Protein AF-0000000087551116 (afdb_homodimer)

Sequence (590 aa):
MKPVGKLIIIGGAVNKGSFAESDFDQNIEKNLNFFERGILRKIINESKHKENSVIEIITTASQIPQIVGTEYKKAFEFLGAKNVNILDIHNREEANSDAMVARANAADVVMFTGGDQLRLTSILGGTRFHDTILLKYQEQDFIYSGTSAGAAAASENMIYQGSSSEALLKGEIKTTQGLGLIDNVIIDTHFVQRGRIGRLFQAVVNNPRTLGIGLGEDTGLFIYNDVMTAVGSGLVIIVDGRFIKDTNLTNINLGEPISIDNLTVHVMSMNDHYDLTTRTLTIENSQFNPIPQDKMKPVGKLIIIGGAVNKGSFAESDFDQNIEKNLNFFERGILRKIINESKHKENSVIEIITTASQIPQIVGTEYKKAFEFLGAKNVNILDIHNREEANSDAMVARANAADVVMFTGGDQLRLTSILGGTRFHDTILLKYQEQDFIYSGTSAGAAAASENMIYQGSSSEALLKGEIKTTQGLGLIDNVIIDTHFVQRGRIGRLFQAVVNNPRTLGIGLGEDTGLFIYNDVMTAVGSGLVIIVDGRFIKDTNLTNINLGEPISIDNLTVHVMSMNDHYDLTTRTLTIENSQFNPIPQDK

Nearest PDB structures (foldseek):
  7uqv-assembly1_B  TM=9.125E-01  e=3.912E-30  Pseudobacteroides cellulosolvens ATCC 35603 = DSM 2933
  7uqv-assembly1_A  TM=9.095E-01  e=5.054E-29  Pseudobacteroides cellulosolvens ATCC 35603 = DSM 2933
  7uqv-assembly2_C  TM=9.056E-01  e=1.234E-28  Pseudobacteroides cellulosolvens ATCC 35603 = DSM 2933
  3en0-assembly1_B  TM=9.021E-01  e=1.051E-27  Synechocystis sp. PCC 6803
  7uqw-assembly1_A  TM=9.256E-01  e=6.649E-27  Synechocystis sp. PCC 6803

Organism: NCBI:txid2305228

Foldseek 3Di:
DFAQEKEKEAQAPALLQPPDDDDPDPVNVVSVVQLLQAPLQVQLVQFPPRLAFAEEEEEQQAPCQVVQLVSNQVSSVVNRRDHYYYDYQDAQVSLQDPVLLVSLQRGREYEYEDHQLVRVCHGNPPHSNLVSNLVCRRYHHHYYYYYQSSNQQQAQKHWRFAQLVQQQFAPRTDIDGGSHNDYQEGEHHCPPVRNNVSNQVVVCLVPQSHKYKYHHHSWIWIADPQKTFIGGADKMKIKHNPPWDDKCRVPDDGGHGIDTHDIDMDMADGGWMAGRVVRDTDHQCDPVDGDPPPD/DFAQEKEKEAQAPALLQPPDDDDPDPVNVVSVVQLLQAPLQVVLVQFPPRLAFAEEEEEQQAPCQVVQLVSNQVSSVVNRRDHYYYDYQDAQVSLQDPVLLVSLQRGREYEYEDHQLVRVCHGNPPHSNLVSNLVCRRYHHHYYYYYQSSNQQQAQKHWRFAQLVQQQFAPRTDIDGGSHNDYQEGEHHCPPVRNNVSNQVVVCLVPLSHKYKYHHHSWIWIDDPQKTFIGGADKMKIKHNPPWDDKCRVPDDGGHGIDTHDIDMDMADGGWMAGRVVRDTDHQCDPVDHDPPDD

pLDDT: mean 91.53, std 13.64, range [32.12, 98.94]

Solvent-accessible surface area (backbone atoms only — not comparable to full-atom values): 28394 Å² total; per-residue (Å²): 133,78,48,54,17,34,39,36,36,28,8,22,74,65,71,57,50,93,77,73,83,84,74,85,48,77,64,51,58,55,46,44,54,50,30,65,66,25,60,68,42,49,52,35,68,70,32,74,49,28,44,67,26,32,34,36,31,31,20,46,22,28,94,52,35,72,61,56,35,48,50,53,45,51,33,44,41,72,73,53,38,71,38,67,45,72,44,75,56,86,38,47,69,53,27,52,30,68,69,45,32,51,50,56,69,64,35,27,27,39,39,29,37,41,58,38,41,62,55,32,35,68,34,35,52,89,26,53,31,41,50,49,50,53,49,37,32,42,70,28,73,23,33,50,30,13,23,27,22,28,25,23,27,34,14,34,41,16,71,76,47,57,51,37,73,50,14,44,20,37,77,39,59,40,69,45,72,29,69,51,76,38,76,62,34,34,36,45,45,41,19,51,79,55,21,36,61,39,40,42,51,44,57,13,68,77,38,30,82,25,33,22,36,31,18,15,50,31,8,30,35,43,33,47,83,57,29,37,29,30,38,43,78,32,43,35,37,38,36,41,26,78,59,48,74,48,34,21,68,84,64,54,55,80,68,36,66,51,31,37,35,44,32,34,36,32,33,34,22,56,62,13,36,36,31,67,81,80,69,43,78,46,60,51,45,18,58,89,56,63,59,78,70,81,125,132,78,47,56,16,35,39,36,36,27,8,23,76,64,72,57,53,89,78,69,82,83,75,86,47,77,65,51,58,54,47,44,53,49,32,65,66,24,60,69,41,48,53,35,68,71,31,74,50,30,45,68,26,34,33,37,31,33,21,47,23,29,93,53,33,72,60,54,37,48,50,51,45,50,34,44,41,72,74,53,38,70,38,67,46,72,42,75,57,85,39,49,67,52,25,52,30,69,67,45,33,52,50,57,69,65,36,28,29,40,39,28,37,42,57,38,41,61,53,31,36,68,33,35,52,89,26,52,32,40,50,49,51,54,50,38,32,44,70,28,73,22,33,49,30,14,24,26,22,28,23,22,29,34,14,35,40,17,71,75,46,58,51,37,72,50,13,45,19,37,79,38,60,39,68,45,71,28,70,50,76,38,76,61,33,35,36,44,46,41,18,51,80,54,21,35,62,37,40,43,51,43,56,14,67,77,38,31,82,26,34,21,36,30,18,14,50,31,7,29,35,43,34,47,83,57,30,36,29,29,38,45,79,34,44,35,38,38,38,40,26,78,61,49,74,49,34,23,69,83,63,54,53,78,66,36,67,49,30,36,35,45,33,34,35,33,33,35,23,58,62,14,35,35,33,68,82,80,69,44,76,47,61,53,46,19,58,90,55,64,60,81,69,82,125

Radius of gyration: 26.89 Å; Cα contacts (8 Å, |Δi|>4): 1568; chains: 2; bounding box: 65×79×61 Å

InterPro domains:
  IPR005320 Peptidase S51 [PF03575] (42-228)
  IPR011811 Peptidase S51, cyanophycinase [PIRSF032067] (37-280)
  IPR011811 Peptidase S51, cyanophycinase [TIGR02069] (7-273)
  IPR029062 Class I glutamine amidotransferase-like [G3DSA:3.40.50.880] (4-284)
  IPR029062 Class I glutamine amidotransferase-like [SSF52317] (52-239)

Secondary structure (DSSP, 8-state):
---SSEEEEE-S-------------HHHHHHHHHHHTSHHHHHHHHSTTGGGSEEEEE-TT-SSHHHHHHHHHHHHHHTT-SEEEEE---SHHHHTSHHHHHHHHH-SEEEE-SS-HHHHHHHHTTSHHHHHHHHHHHHSS-EEEEETHHHHTTEEEEEEE--STTTTBTT--EEEE---SEEEEEEE-STTTTT-HHHHHHHHHH-TTSEEEEE-TTEEEEEETTEEEEEESS-EEEEE-TT--EE-GGGS-TTSBPPEEEEEEEEE-TT-EEETTTTEEE-TT-SSS------/---SSEEEEE-S-------------HHHHHHHHHHHTSHHHHHHHHSTTGGGSEEEEE-TT-SSHHHHHHHHHHHHHHTT-SEEEEE---SHHHHTSHHHHHHHHH-SEEEE-SS-HHHHHHHHTTSHHHHHHHHHHHHSS-EEEEETHHHHTTEEEEEEE--STTTTBTT--EEEE---SEEEEEEE-STTTTT-HHHHHHHHHH-TTSEEEEE-TTEEEEEETTEEEEEESS-EEEEE-TT--EE-GGGS-TTSBPPEEEEEEEEE-TT-EEETTTTEEE-TT-SSS------

Structure (mmCIF, N/CA/C/O backbone):
data_AF-0000000087551116-model_v1
#
loop_
_entity.id
_entity.type
_entity.pdbx_description
1 polymer Cyanophycinase
#
loop_
_atom_site.group_PDB
_atom_site.id
_atom_site.type_symbol
_atom_site.label_atom_id
_atom_site.label_alt_id
_atom_site.label_comp_id
_atom_site.label_asym_id
_atom_site.label_entity_id
_atom_site.label_seq_id
_atom_site.pdbx_PDB_ins_code
_atom_site.Cartn_x
_atom_site.Cartn_y
_atom_site.Cartn_z
_atom_site.occupancy
_atom_site.B_iso_or_equiv
_atom_site.auth_seq_id
_atom_site.auth_comp_id
_atom_site.auth_asym_id
_atom_site.auth_atom_id
_atom_site.pdbx_PDB_model_num
ATOM 1 N N . MET A 1 1 ? -4.531 -33.281 3.572 1 67.25 1 MET A N 1
ATOM 2 C CA . MET A 1 1 ? -3.191 -33.688 3.168 1 67.25 1 MET A CA 1
ATOM 3 C C . MET A 1 1 ? -2.521 -32.625 2.318 1 67.25 1 MET A C 1
ATOM 5 O O . MET A 1 1 ? -3.199 -31.844 1.634 1 67.25 1 MET A O 1
ATOM 9 N N . LYS A 1 2 ? -1.206 -32.438 2.439 1 86.62 2 LYS A N 1
ATOM 10 C CA . LYS A 1 2 ? -0.427 -31.5 1.636 1 86.62 2 LYS A CA 1
ATOM 11 C C . LYS A 1 2 ? -0.37 -31.938 0.176 1 86.62 2 LYS A C 1
ATOM 13 O O . LYS A 1 2 ? -0.208 -33.125 -0.112 1 86.62 2 LYS A O 1
ATOM 18 N N . PRO A 1 3 ? -0.609 -31.094 -0.694 1 94.31 3 PRO A N 1
ATOM 19 C CA . PRO A 1 3 ? -0.503 -31.469 -2.107 1 94.31 3 PRO A CA 1
ATOM 20 C C . PRO A 1 3 ? 0.889 -31.969 -2.482 1 94.31 3 PRO A C 1
ATOM 22 O O . PRO A 1 3 ? 1.887 -31.531 -1.914 1 94.31 3 PRO A O 1
ATOM 25 N N . VAL A 1 4 ? 0.912 -32.906 -3.406 1 96.75 4 VAL A N 1
ATOM 26 C CA . VAL A 1 4 ? 2.168 -33.406 -3.951 1 96.75 4 VAL A CA 1
ATOM 27 C C . VAL A 1 4 ? 2.695 -32.438 -5.008 1 96.75 4 VAL A C 1
ATOM 29 O O . VAL A 1 4 ? 3.908 -32.281 -5.184 1 96.75 4 VAL A O 1
ATOM 32 N N . GLY A 1 5 ? 1.806 -31.797 -5.699 1 98.06 5 GLY A N 1
ATOM 33 C CA . GLY A 1 5 ? 2.152 -30.891 -6.777 1 98.06 5 GLY A CA 1
ATOM 34 C C . GLY A 1 5 ? 2.764 -29.594 -6.285 1 98.06 5 GLY A C 1
ATOM 35 O O . GLY A 1 5 ? 2.902 -29.375 -5.078 1 98.06 5 GLY A O 1
ATOM 36 N N . LYS A 1 6 ? 3.221 -28.844 -7.223 1 98.69 6 LYS A N 1
ATOM 37 C CA . LYS A 1 6 ? 3.848 -27.547 -6.98 1 98.69 6 LYS A CA 1
ATOM 38 C C . LYS A 1 6 ? 3.035 -26.406 -7.609 1 98.69 6 LYS A C 1
ATOM 40 O O . LYS A 1 6 ? 2.395 -26.609 -8.648 1 98.69 6 LYS A O 1
ATOM 45 N N . LEU A 1 7 ? 3.033 -25.328 -6.926 1 98.62 7 LEU A N 1
ATOM 46 C CA . LEU A 1 7 ? 2.352 -24.125 -7.414 1 98.62 7 LEU A CA 1
ATOM 47 C C . LEU A 1 7 ? 3.352 -23.016 -7.699 1 98.62 7 LEU A C 1
ATOM 49 O O . LEU A 1 7 ? 4.23 -22.734 -6.883 1 98.62 7 LEU A O 1
ATOM 53 N N . ILE A 1 8 ? 3.299 -22.422 -8.875 1 98.62 8 ILE A N 1
ATOM 54 C CA . ILE A 1 8 ? 4.074 -21.234 -9.195 1 98.62 8 ILE A CA 1
ATOM 55 C C . ILE A 1 8 ? 3.137 -20.109 -9.641 1 98.62 8 ILE A C 1
ATOM 57 O O . ILE A 1 8 ? 2.588 -20.156 -10.742 1 98.62 8 ILE A O 1
ATOM 61 N N . ILE A 1 9 ? 2.93 -19.094 -8.797 1 98.69 9 ILE A N 1
ATOM 62 C CA . ILE A 1 9 ? 2.023 -18 -9.094 1 98.69 9 ILE A CA 1
ATOM 63 C C . ILE A 1 9 ? 2.83 -16.719 -9.328 1 98.69 9 ILE A C 1
ATOM 65 O O . ILE A 1 9 ? 3.775 -16.422 -8.594 1 98.69 9 ILE A O 1
ATOM 69 N N . ILE A 1 10 ? 2.51 -15.992 -10.398 1 98 10 ILE A N 1
ATOM 70 C CA . ILE A 1 10 ? 3.312 -14.875 -10.867 1 98 10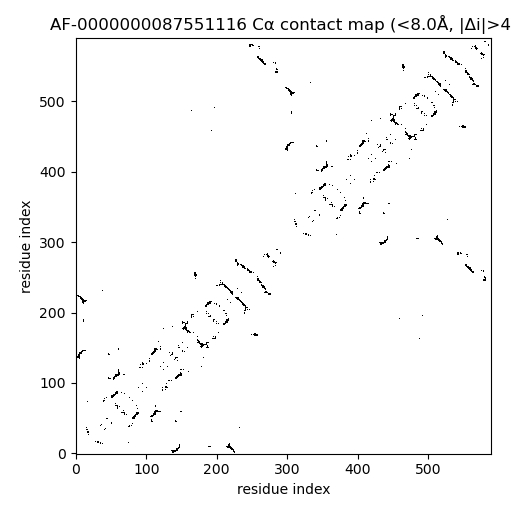 ILE A CA 1
ATOM 71 C C . ILE A 1 10 ? 2.439 -13.625 -10.977 1 98 10 ILE A C 1
ATOM 73 O O . ILE A 1 10 ? 1.31 -13.695 -11.469 1 98 10 ILE A O 1
ATOM 77 N N . GLY A 1 11 ? 2.965 -12.477 -10.578 1 96.62 11 GLY A N 1
ATOM 78 C CA . GLY A 1 11 ? 2.191 -11.258 -10.445 1 96.62 11 GLY A CA 1
ATOM 79 C C . GLY A 1 11 ? 1.853 -10.609 -11.773 1 96.62 11 GLY A C 1
ATOM 80 O O . GLY A 1 11 ? 0.94 -9.781 -11.852 1 96.62 11 GLY A O 1
ATOM 81 N N . GLY A 1 12 ? 2.516 -10.953 -12.797 1 93.38 12 GLY A N 1
ATOM 82 C CA . GLY A 1 12 ? 2.291 -10.367 -14.109 1 93.38 12 GLY A CA 1
ATOM 83 C C . GLY A 1 12 ? 3.57 -9.914 -14.789 1 93.38 12 GLY A C 1
ATOM 84 O O . GLY A 1 12 ? 4.652 -10 -14.203 1 93.38 12 GLY A O 1
ATOM 85 N N . ALA A 1 13 ? 3.426 -9.539 -16 1 86.19 13 ALA A N 1
ATOM 86 C CA . ALA A 1 13 ? 4.531 -9.047 -16.812 1 86.19 13 ALA A CA 1
ATOM 87 C C . ALA A 1 13 ? 5.754 -9.953 -16.688 1 86.19 13 ALA A C 1
ATOM 89 O O . ALA A 1 13 ? 6.859 -9.484 -16.422 1 86.19 13 ALA A O 1
ATOM 90 N N . VAL A 1 14 ? 5.496 -11.125 -16.953 1 84.06 14 VAL A N 1
ATOM 91 C CA . VAL A 1 14 ? 6.57 -12.117 -16.906 1 84.06 14 VAL A CA 1
ATOM 92 C C . VAL A 1 14 ? 7.629 -11.789 -17.953 1 84.06 14 VAL A C 1
ATOM 94 O O . VAL A 1 14 ? 7.301 -11.43 -19.078 1 84.06 14 VAL A O 1
ATOM 97 N N . ASN A 1 15 ? 8.789 -11.836 -17.531 1 80.38 15 ASN A N 1
ATOM 98 C CA . ASN A 1 15 ? 9.867 -11.688 -18.516 1 80.38 15 ASN A CA 1
ATOM 99 C C . ASN A 1 15 ? 9.922 -12.875 -19.469 1 80.38 15 ASN A C 1
ATOM 101 O O . ASN A 1 15 ? 10.328 -13.977 -19.078 1 80.38 15 ASN A O 1
ATOM 105 N N . LYS A 1 16 ? 9.523 -12.68 -20.719 1 78.81 16 LYS A N 1
ATOM 106 C CA . LYS A 1 16 ? 9.477 -13.742 -21.719 1 78.81 16 LYS A CA 1
ATOM 107 C C . LYS A 1 16 ? 10.625 -13.617 -22.719 1 78.81 16 LYS A C 1
ATOM 109 O O . LYS A 1 16 ? 10.625 -14.273 -23.766 1 78.81 16 LYS A O 1
ATOM 114 N N . GLY A 1 17 ? 11.5 -12.781 -22.406 1 71.31 17 GLY A N 1
ATOM 115 C CA . GLY A 1 17 ? 12.617 -12.562 -23.312 1 71.31 17 GLY A CA 1
ATOM 116 C C . GLY A 1 17 ? 12.258 -11.695 -24.5 1 71.31 17 GLY A C 1
ATOM 117 O O . GLY A 1 17 ? 11.102 -11.672 -24.938 1 71.31 17 GLY A O 1
ATOM 118 N N . SER A 1 18 ? 12.758 -10.414 -24.703 1 60.84 18 SER A N 1
ATOM 119 C CA . SER A 1 18 ? 12.539 -9.602 -25.891 1 60.84 18 SER A CA 1
ATOM 120 C C . SER A 1 18 ? 13.281 -10.18 -27.094 1 60.84 18 SER A C 1
ATOM 122 O O . SER A 1 18 ? 14.508 -10.297 -27.078 1 60.84 18 SER A O 1
ATOM 124 N N . PHE A 1 19 ? 12.508 -11.18 -27.906 1 52.28 19 PHE A N 1
ATOM 125 C CA . PHE A 1 19 ? 13.211 -11.766 -29.031 1 52.28 19 PHE A CA 1
ATOM 126 C C . PHE A 1 19 ? 13.18 -10.836 -30.234 1 52.28 19 PHE A C 1
ATOM 128 O O . PHE A 1 19 ? 13.625 -11.211 -31.328 1 52.28 19 PHE A O 1
ATOM 135 N N . ALA A 1 20 ? 12.305 -9.938 -30.234 1 42.94 20 ALA A N 1
ATOM 136 C CA . ALA A 1 20 ? 12.266 -9.156 -31.469 1 42.94 20 ALA A CA 1
ATOM 137 C C . ALA A 1 20 ? 13.656 -8.656 -31.844 1 42.94 20 ALA A C 1
ATOM 139 O O . ALA A 1 20 ? 14.195 -9.023 -32.906 1 42.94 20 ALA A O 1
ATOM 140 N N . GLU A 1 21 ? 13.781 -7.355 -32.062 1 37.88 21 GLU A N 1
ATOM 141 C CA . GLU A 1 21 ? 14.594 -6.656 -33.031 1 37.88 21 GLU A CA 1
ATOM 142 C C . GLU A 1 21 ? 16.078 -6.883 -32.781 1 37.88 21 GLU A C 1
ATOM 144 O O . GLU A 1 21 ? 16.484 -7.266 -31.688 1 37.88 21 GLU A O 1
ATOM 149 N N . SER A 1 22 ? 16.938 -6.441 -33.844 1 38.28 22 SER A N 1
ATOM 150 C CA . SER A 1 22 ? 18.266 -6.332 -34.438 1 38.28 22 SER A CA 1
ATOM 151 C C . SER A 1 22 ? 19.266 -5.746 -33.469 1 38.28 22 SER A C 1
ATOM 153 O O . SER A 1 22 ? 20.453 -5.59 -33.781 1 38.28 22 SER A O 1
ATOM 155 N N . ASP A 1 23 ? 18.875 -4.793 -32.562 1 37.12 23 ASP A N 1
ATOM 156 C CA . ASP A 1 23 ? 20.031 -4.035 -32.094 1 37.12 23 ASP A CA 1
ATOM 157 C C . ASP A 1 23 ? 20.875 -4.852 -31.109 1 37.12 23 ASP A C 1
ATOM 159 O O . ASP A 1 23 ? 20.344 -5.348 -30.109 1 37.12 23 ASP A O 1
ATOM 163 N N . PHE A 1 24 ? 21.938 -5.391 -31.422 1 38.59 24 PHE A N 1
ATOM 164 C CA . PHE A 1 24 ? 23.172 -5.98 -30.906 1 38.59 24 PHE A CA 1
ATOM 165 C C . PHE A 1 24 ? 23.578 -5.316 -29.594 1 38.59 24 PHE A C 1
ATOM 167 O O . PHE A 1 24 ? 24.75 -4.957 -29.406 1 38.59 24 PHE A O 1
ATOM 174 N N . ASP A 1 25 ? 22.719 -4.438 -28.922 1 44.25 25 ASP A N 1
ATOM 175 C CA . ASP A 1 25 ? 23.219 -3.674 -27.797 1 44.25 25 ASP A CA 1
ATOM 176 C C . ASP A 1 25 ? 23.391 -4.562 -26.562 1 44.25 25 ASP A C 1
ATOM 178 O O . ASP A 1 25 ? 22.656 -5.539 -26.391 1 44.25 25 ASP A O 1
ATOM 182 N N . GLN A 1 26 ? 24.453 -4.465 -25.812 1 48.19 26 GLN A N 1
ATOM 183 C CA . GLN A 1 26 ? 24.891 -4.965 -24.516 1 48.19 26 GLN A CA 1
ATOM 184 C C . GLN A 1 26 ? 23.703 -5.215 -23.594 1 48.19 26 GLN A C 1
ATOM 186 O O . GLN A 1 26 ? 23.734 -6.133 -22.766 1 48.19 26 GLN A O 1
ATOM 191 N N . ASN A 1 27 ? 22.609 -4.555 -23.828 1 51.84 27 ASN A N 1
ATOM 192 C CA . ASN A 1 27 ? 21.406 -4.645 -23 1 51.84 27 ASN A CA 1
ATOM 193 C C . ASN A 1 27 ? 20.578 -5.883 -23.344 1 51.84 27 ASN A C 1
ATOM 195 O O . ASN A 1 27 ? 19.922 -6.453 -22.469 1 51.84 27 ASN A O 1
ATOM 199 N N . ILE A 1 28 ? 20.875 -6.488 -24.484 1 53.59 28 ILE A N 1
ATOM 200 C CA . ILE A 1 28 ? 20.156 -7.688 -24.906 1 53.59 28 ILE A CA 1
ATOM 201 C C . ILE A 1 28 ? 20.719 -8.906 -24.172 1 53.59 28 ILE A C 1
ATOM 203 O O . ILE A 1 28 ? 19.953 -9.766 -23.719 1 53.59 28 ILE A O 1
ATOM 207 N N . GLU A 1 29 ? 22.078 -8.898 -24.062 1 51.5 29 GLU A N 1
ATOM 208 C CA . GLU A 1 29 ? 22.672 -10.031 -23.359 1 51.5 29 GLU A CA 1
ATOM 209 C C . GLU A 1 29 ? 22.234 -10.078 -21.891 1 51.5 29 GLU A C 1
ATOM 211 O O . GLU A 1 29 ? 21.938 -11.148 -21.375 1 51.5 29 GLU A O 1
ATOM 216 N N . LYS A 1 30 ? 22.219 -8.953 -21.312 1 56.59 30 LYS A N 1
ATOM 217 C CA . LYS A 1 30 ? 21.812 -8.883 -19.922 1 56.59 30 LYS A CA 1
ATOM 218 C C . LYS A 1 30 ? 20.344 -9.289 -19.75 1 56.59 30 LYS A C 1
ATOM 220 O O . LYS A 1 30 ? 20 -10.039 -18.828 1 56.59 30 LYS A O 1
ATOM 225 N N . ASN A 1 31 ? 19.625 -8.852 -20.672 1 63 31 ASN A N 1
ATOM 226 C CA . ASN A 1 31 ? 18.219 -9.18 -20.625 1 63 31 ASN A CA 1
ATOM 227 C C . ASN A 1 31 ? 17.984 -10.672 -20.875 1 63 31 ASN A C 1
ATOM 229 O O . ASN A 1 31 ? 17.125 -11.281 -20.234 1 63 31 ASN A O 1
ATOM 233 N N . LEU A 1 32 ? 18.844 -11.172 -21.672 1 60.91 32 LEU A N 1
ATOM 234 C CA . LEU A 1 32 ? 18.719 -12.586 -21.984 1 60.91 32 LEU A CA 1
ATOM 235 C C . LEU A 1 32 ? 19.156 -13.453 -20.812 1 60.91 32 LEU A C 1
ATOM 237 O O . LEU A 1 32 ? 18.531 -14.477 -20.516 1 60.91 32 LEU A O 1
ATOM 241 N N . ASN A 1 33 ? 20.203 -13.031 -20.188 1 61.75 33 ASN A N 1
ATOM 242 C CA . ASN A 1 33 ? 20.672 -13.758 -19.016 1 61.75 33 ASN A CA 1
ATOM 243 C C . ASN A 1 33 ? 19.609 -13.766 -17.922 1 61.75 33 ASN A C 1
ATOM 245 O O . ASN A 1 33 ? 19.391 -14.797 -17.281 1 61.75 33 ASN A O 1
ATOM 249 N N . PHE A 1 34 ? 18.938 -12.742 -17.812 1 67.12 34 PHE A N 1
ATOM 250 C CA . PHE A 1 34 ? 17.906 -12.633 -16.797 1 67.12 34 PHE A CA 1
ATOM 251 C C . PHE A 1 34 ? 16.703 -13.508 -17.156 1 67.12 34 PHE A C 1
ATOM 253 O O . PHE A 1 34 ? 16.125 -14.156 -16.281 1 67.12 34 PHE A O 1
ATOM 260 N N . PHE A 1 35 ? 16.578 -13.5 -18.391 1 76.81 35 PHE A N 1
ATOM 261 C CA . PHE A 1 35 ? 15.492 -14.336 -18.875 1 76.81 35 PHE A CA 1
ATOM 262 C C . PHE A 1 35 ? 15.797 -15.812 -18.656 1 76.81 35 PHE A C 1
ATOM 264 O O . PHE A 1 35 ? 14.938 -16.562 -18.203 1 76.81 35 PHE A O 1
ATOM 271 N N . GLU A 1 36 ? 17.062 -16.125 -18.797 1 81.25 36 GLU A N 1
ATOM 272 C CA . GLU A 1 36 ? 17.438 -17.531 -18.734 1 81.25 36 GLU A CA 1
ATOM 273 C C . GLU A 1 36 ? 17.438 -18.031 -17.297 1 81.25 36 GLU A C 1
ATOM 275 O O . GLU A 1 36 ? 17.438 -19.25 -17.047 1 81.25 36 GLU A O 1
ATOM 280 N N . ARG A 1 37 ? 17.328 -17.078 -16.422 1 78.94 37 ARG A N 1
ATOM 281 C CA . ARG A 1 37 ? 17.281 -17.469 -15.008 1 78.94 37 ARG A CA 1
ATOM 282 C C . ARG A 1 37 ? 15.969 -17.047 -14.367 1 78.94 37 ARG A C 1
ATOM 284 O O . ARG A 1 37 ? 15.836 -17.047 -13.141 1 78.94 37 ARG A O 1
ATOM 291 N N . GLY A 1 38 ? 15.094 -16.766 -15.195 1 91.56 38 GLY A N 1
ATOM 292 C CA . GLY A 1 38 ? 13.836 -16.203 -14.719 1 91.56 38 GLY A CA 1
ATOM 293 C C . GLY A 1 38 ? 12.844 -17.266 -14.281 1 91.56 38 GLY A C 1
ATOM 294 O O . GLY A 1 38 ? 13.211 -18.422 -14.062 1 91.56 38 GLY A O 1
ATOM 295 N N . ILE A 1 39 ? 11.68 -16.906 -14.078 1 96.25 39 ILE A N 1
ATOM 296 C CA . ILE A 1 39 ? 10.625 -17.719 -13.484 1 96.25 39 ILE A CA 1
ATOM 297 C C . ILE A 1 39 ? 10.281 -18.875 -14.422 1 96.25 39 ILE A C 1
ATOM 299 O O . ILE A 1 39 ? 10.039 -20 -13.969 1 96.25 39 ILE A O 1
ATOM 303 N N . LEU A 1 40 ? 10.273 -18.656 -15.734 1 96.62 40 LEU A N 1
ATOM 304 C CA . LEU A 1 40 ? 9.961 -19.719 -16.688 1 96.62 40 LEU A CA 1
ATOM 305 C C . LEU A 1 40 ? 11.008 -20.828 -16.625 1 96.62 40 LEU A C 1
ATOM 307 O O . LEU A 1 40 ? 10.672 -22.016 -16.75 1 96.62 40 LEU A O 1
ATOM 311 N N . ARG A 1 41 ? 12.281 -20.453 -16.5 1 96.25 41 ARG A N 1
ATOM 312 C CA . ARG A 1 41 ? 13.336 -21.438 -16.312 1 96.25 41 ARG A CA 1
ATOM 313 C C . ARG A 1 41 ? 13.078 -22.281 -15.062 1 96.25 41 ARG A C 1
ATOM 315 O O . ARG A 1 41 ? 13.258 -23.5 -15.078 1 96.25 41 ARG A O 1
ATOM 322 N N . LYS A 1 42 ? 12.664 -21.625 -14.047 1 96.75 42 LYS A N 1
ATOM 323 C CA . LYS A 1 42 ? 12.367 -22.328 -12.805 1 96.75 42 LYS A CA 1
ATOM 324 C C . LYS A 1 42 ? 11.242 -23.344 -13 1 96.75 42 LYS A C 1
ATOM 326 O O . LYS A 1 42 ? 11.281 -24.453 -12.445 1 96.75 42 LYS A O 1
ATOM 331 N N . ILE A 1 43 ? 10.203 -23.016 -13.75 1 98.06 43 ILE A N 1
ATOM 332 C CA . ILE A 1 43 ? 9.102 -23.922 -14.047 1 98.06 43 ILE A CA 1
ATOM 333 C C . ILE A 1 43 ? 9.641 -25.188 -14.711 1 98.06 43 ILE A C 1
ATOM 335 O O . ILE A 1 43 ? 9.305 -26.297 -14.305 1 98.06 43 ILE A O 1
ATOM 339 N N . ILE A 1 44 ? 10.539 -25 -15.648 1 98.31 44 ILE A N 1
ATOM 340 C CA . ILE A 1 44 ? 11.109 -26.141 -16.359 1 98.31 44 ILE A CA 1
ATOM 341 C C . ILE A 1 44 ? 11.945 -26.984 -15.398 1 98.31 44 ILE A C 1
ATOM 343 O O . ILE A 1 44 ? 11.781 -28.203 -15.328 1 98.31 44 ILE A O 1
ATOM 347 N N . ASN A 1 45 ? 12.773 -26.281 -14.633 1 98 45 ASN A N 1
ATOM 348 C CA . ASN A 1 45 ? 13.695 -26.984 -13.742 1 98 45 ASN A CA 1
ATOM 349 C C . ASN A 1 45 ? 12.945 -27.781 -12.68 1 98 45 ASN A C 1
ATOM 351 O O . ASN A 1 45 ? 13.414 -28.844 -12.258 1 98 45 ASN A O 1
ATOM 355 N N . GLU A 1 46 ? 11.805 -27.344 -12.289 1 98.12 46 GLU A N 1
ATOM 356 C CA . GLU A 1 46 ? 11.055 -27.969 -11.203 1 98.12 46 GLU A CA 1
ATOM 357 C C . GLU A 1 46 ? 10.07 -29 -11.734 1 98.12 46 GLU A C 1
ATOM 359 O O . GLU A 1 46 ? 9.469 -29.75 -10.961 1 98.12 46 GLU A O 1
ATOM 364 N N . SER A 1 47 ? 9.844 -29.031 -13.031 1 98.44 47 SER A N 1
ATOM 365 C CA . SER A 1 47 ? 8.859 -29.938 -13.602 1 98.44 47 SER A CA 1
ATOM 366 C C . SER A 1 47 ? 9.383 -31.375 -13.617 1 98.44 47 SER A C 1
ATOM 368 O O . SER A 1 47 ? 10.594 -31.594 -13.562 1 98.44 47 SER A O 1
ATOM 370 N N . LYS A 1 48 ? 8.492 -32.312 -13.695 1 98.19 48 LYS A N 1
ATOM 371 C CA . LYS A 1 48 ? 8.742 -33.719 -13.539 1 98.19 48 LYS A CA 1
ATOM 372 C C . LYS A 1 48 ? 9.828 -34.188 -14.508 1 98.19 48 LYS A C 1
ATOM 374 O O . LYS A 1 48 ? 10.719 -34.969 -14.125 1 98.19 48 LYS A O 1
ATOM 379 N N . HIS A 1 49 ? 9.828 -33.812 -15.734 1 98.5 49 HIS A N 1
ATOM 380 C CA . HIS A 1 49 ? 10.742 -34.281 -16.766 1 98.5 49 HIS A CA 1
ATOM 381 C C . HIS A 1 49 ? 11.586 -33.156 -17.328 1 98.5 49 HIS A C 1
ATOM 383 O O . HIS A 1 49 ? 12.086 -33.25 -18.453 1 98.5 49 HIS A O 1
ATOM 389 N N . LYS A 1 50 ? 11.656 -32.031 -16.625 1 98.31 50 LYS A N 1
ATOM 390 C CA . LYS A 1 50 ? 12.438 -30.859 -17.016 1 98.31 50 LYS A CA 1
ATOM 391 C C . LYS A 1 50 ? 12.156 -30.484 -18.469 1 98.31 50 LYS A C 1
ATOM 393 O O . LYS A 1 50 ? 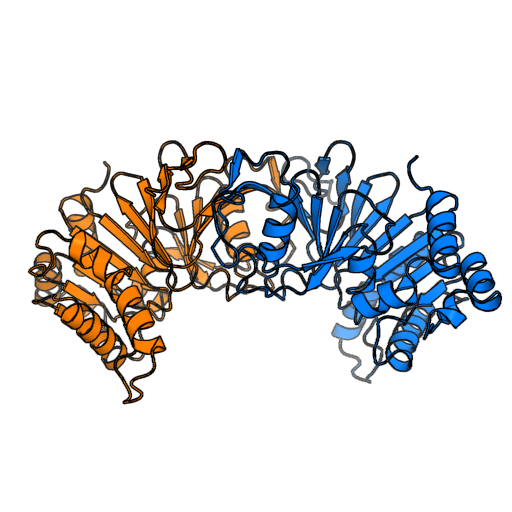11 -30.297 -18.859 1 98.31 50 LYS A O 1
ATOM 398 N N . GLU A 1 51 ? 13.094 -30.453 -19.281 1 98.25 51 GLU A N 1
ATOM 399 C CA . GLU A 1 51 ? 12.93 -30 -20.656 1 98.25 51 GLU A CA 1
ATOM 400 C C . GLU A 1 51 ? 12.016 -30.922 -21.453 1 98.25 51 GLU A C 1
ATOM 402 O O . GLU A 1 51 ? 11.492 -30.547 -22.5 1 98.25 51 GLU A O 1
ATOM 407 N N . ASN A 1 52 ? 11.812 -32.125 -20.938 1 98.75 52 ASN A N 1
ATOM 408 C CA . ASN A 1 52 ? 10.969 -33.094 -21.641 1 98.75 52 ASN A CA 1
ATOM 409 C C . ASN A 1 52 ? 9.547 -33.094 -21.094 1 98.75 52 ASN A C 1
ATOM 411 O O . ASN A 1 52 ? 8.703 -33.875 -21.547 1 98.75 52 ASN A O 1
ATOM 415 N N . SER A 1 53 ? 9.273 -32.281 -20.109 1 98.81 53 SER A N 1
ATOM 416 C CA . SER A 1 53 ? 7.93 -32.188 -19.547 1 98.81 53 SER A CA 1
ATOM 417 C C . SER A 1 53 ? 6.93 -31.672 -20.578 1 98.81 53 SER A C 1
ATOM 419 O O . SER A 1 53 ? 7.277 -30.859 -21.438 1 98.81 53 SER A O 1
ATOM 421 N N . VAL A 1 54 ? 5.73 -32.188 -20.438 1 98.88 54 VAL A N 1
ATOM 422 C CA . VAL A 1 54 ? 4.629 -31.672 -21.25 1 98.88 54 VAL A CA 1
ATOM 423 C C . VAL A 1 54 ? 4.039 -30.422 -20.594 1 98.88 54 VAL A C 1
ATOM 425 O O . VAL A 1 54 ? 3.508 -30.484 -19.484 1 98.88 54 VAL A O 1
ATOM 428 N N . ILE A 1 55 ? 4.188 -29.297 -21.312 1 98.88 55 ILE A N 1
ATOM 429 C CA . ILE A 1 55 ? 3.676 -28.016 -20.828 1 98.88 55 ILE A CA 1
ATOM 430 C C . ILE A 1 55 ? 2.455 -27.609 -21.641 1 98.88 55 ILE A C 1
ATOM 432 O O . ILE A 1 55 ? 2.535 -27.484 -22.875 1 98.88 55 ILE A O 1
ATOM 436 N N . GLU A 1 56 ? 1.311 -27.422 -21 1 98.88 56 GLU A N 1
ATOM 437 C CA . GLU A 1 56 ? 0.111 -26.891 -21.625 1 98.88 56 GLU A CA 1
ATOM 438 C C . GLU A 1 56 ? -0.12 -25.438 -21.219 1 98.88 56 GLU A C 1
ATOM 440 O O . GLU A 1 56 ? -0.357 -25.141 -20.047 1 98.88 56 GLU A O 1
ATOM 445 N N . ILE A 1 57 ? -0.065 -24.516 -22.203 1 98.69 57 ILE A N 1
ATOM 446 C CA . ILE A 1 57 ? -0.354 -23.109 -21.969 1 98.69 57 ILE A CA 1
ATOM 447 C C . ILE A 1 57 ? -1.855 -22.859 -22.094 1 98.69 57 ILE A C 1
ATOM 449 O O . ILE A 1 57 ? -2.42 -22.969 -23.188 1 98.69 57 ILE A O 1
ATOM 453 N N . ILE A 1 58 ? -2.459 -22.516 -20.953 1 98.81 58 ILE A N 1
ATOM 454 C CA . ILE A 1 58 ? -3.898 -22.281 -20.922 1 98.81 58 ILE A CA 1
ATOM 455 C C . ILE A 1 58 ? -4.191 -20.797 -21.125 1 98.81 58 ILE A C 1
ATOM 457 O O . ILE A 1 58 ? -3.832 -19.969 -20.281 1 98.81 58 ILE A O 1
ATOM 461 N N . THR A 1 59 ? -4.949 -20.422 -22.188 1 98.38 59 THR A N 1
ATOM 462 C CA . THR A 1 59 ? -5.117 -19.031 -22.547 1 98.38 59 THR A CA 1
ATOM 463 C C . THR A 1 59 ? -6.562 -18.578 -22.344 1 98.38 59 THR A C 1
ATOM 465 O O . THR A 1 59 ? -6.984 -17.562 -22.891 1 98.38 59 THR A O 1
ATOM 468 N N . THR A 1 60 ? -7.285 -19.328 -21.562 1 98.44 60 THR A N 1
ATOM 469 C CA . THR A 1 60 ? -8.719 -19.141 -21.391 1 98.44 60 THR A CA 1
ATOM 470 C C . THR A 1 60 ? -9.023 -17.719 -20.875 1 98.44 60 THR A C 1
ATOM 472 O O . THR A 1 60 ? -10.023 -17.125 -21.266 1 98.44 60 THR A O 1
ATOM 475 N N . ALA A 1 61 ? -8.188 -17.141 -20.109 1 97.62 61 ALA A N 1
ATOM 476 C CA . ALA A 1 61 ? -8.438 -15.844 -19.5 1 97.62 61 ALA A CA 1
ATOM 477 C C . ALA A 1 61 ? -8.203 -14.719 -20.516 1 97.62 61 ALA A C 1
ATOM 479 O O . ALA A 1 61 ? -8.703 -13.602 -20.328 1 97.62 61 ALA A O 1
ATOM 480 N N . SER A 1 62 ? -7.461 -14.945 -21.5 1 96.56 62 SER A N 1
ATOM 481 C CA . SER A 1 62 ? -6.984 -13.898 -22.406 1 96.56 62 SER A CA 1
ATOM 482 C C . SER A 1 62 ? -8.016 -13.586 -23.484 1 96.56 62 SER A C 1
ATOM 484 O O . SER A 1 62 ? -8.688 -14.492 -24 1 96.56 62 SER A O 1
ATOM 486 N N . GLN A 1 63 ? -8.047 -12.312 -23.875 1 93.94 63 GLN A N 1
ATOM 487 C CA . GLN A 1 63 ? -8.867 -11.906 -25 1 93.94 63 GLN A CA 1
ATOM 488 C C . GLN A 1 63 ? -8.117 -12.07 -26.328 1 93.94 63 GLN A C 1
ATOM 490 O O . GLN A 1 63 ? -8.711 -12.016 -27.406 1 93.94 63 GLN A O 1
ATOM 495 N N . ILE A 1 64 ? -6.844 -12.25 -26.188 1 94.94 64 ILE A N 1
ATOM 496 C CA . ILE A 1 64 ? -6.008 -12.477 -27.359 1 94.94 64 ILE A CA 1
ATOM 497 C C . ILE A 1 64 ? -5.207 -13.766 -27.172 1 94.94 64 ILE A C 1
ATOM 499 O O . ILE A 1 64 ? -3.975 -13.75 -27.219 1 94.94 64 ILE A O 1
ATOM 503 N N . PRO A 1 65 ? -5.82 -14.836 -27.094 1 94.62 65 PRO A N 1
ATOM 504 C CA . PRO A 1 65 ? -5.191 -16.109 -26.719 1 94.62 65 PRO A CA 1
ATOM 505 C C . PRO A 1 65 ? -4.117 -16.547 -27.703 1 94.62 65 PRO A C 1
ATOM 507 O O . PRO A 1 65 ? -3.086 -17.094 -27.297 1 94.62 65 PRO A O 1
ATOM 510 N N . GLN A 1 66 ? -4.262 -16.297 -28.969 1 93.31 66 GLN A N 1
ATOM 511 C CA . GLN A 1 66 ? -3.305 -16.766 -29.969 1 93.31 66 GLN A CA 1
ATOM 512 C C . GLN A 1 66 ? -1.957 -16.062 -29.812 1 93.31 66 GLN A C 1
ATOM 514 O O . GLN A 1 66 ? -0.906 -16.703 -29.922 1 93.31 66 GLN A O 1
ATOM 519 N N . ILE A 1 67 ? -2.049 -14.844 -29.531 1 94.31 67 ILE A N 1
ATOM 520 C CA . ILE A 1 67 ? -0.828 -14.055 -29.391 1 94.31 67 ILE A CA 1
ATOM 521 C C . ILE A 1 67 ? -0.122 -14.438 -28.094 1 94.31 67 ILE A C 1
ATOM 523 O O . ILE A 1 67 ? 1.065 -14.766 -28.094 1 94.31 67 ILE A O 1
ATOM 527 N N . VAL A 1 68 ? -0.86 -14.414 -27.031 1 94.69 68 VAL A N 1
ATOM 528 C CA . VAL A 1 68 ? -0.28 -14.664 -25.719 1 94.69 68 VAL A CA 1
ATOM 529 C C . VAL A 1 68 ? 0.259 -16.094 -25.656 1 94.69 68 VAL A C 1
ATOM 531 O O . VAL A 1 68 ? 1.363 -16.328 -25.156 1 94.69 68 VAL A O 1
ATOM 534 N N . GLY A 1 69 ? -0.505 -17.047 -26.141 1 96.31 69 GLY A N 1
ATOM 535 C CA . GLY A 1 69 ? -0.064 -18.438 -26.156 1 96.31 69 GLY A CA 1
ATOM 536 C C . GLY A 1 69 ? 1.23 -18.641 -26.906 1 96.31 69 GLY A C 1
ATOM 537 O O . GLY A 1 69 ? 2.135 -19.328 -26.438 1 96.31 69 GLY A O 1
ATOM 538 N N . THR A 1 70 ? 1.308 -17.984 -28.031 1 96.12 70 THR A N 1
ATOM 539 C CA . THR A 1 70 ? 2.484 -18.141 -28.891 1 96.12 70 THR A CA 1
ATOM 540 C C . THR A 1 70 ? 3.711 -17.516 -28.219 1 96.12 70 THR A C 1
ATOM 542 O O . THR A 1 70 ? 4.816 -18.047 -28.344 1 96.12 70 THR A O 1
ATOM 545 N N . GLU A 1 71 ? 3.518 -16.438 -27.578 1 94.38 71 GLU A N 1
ATOM 546 C CA . GLU A 1 71 ? 4.621 -15.781 -26.875 1 94.38 71 GLU A CA 1
ATOM 547 C C . GLU A 1 71 ? 5.191 -16.672 -25.781 1 94.38 71 GLU A C 1
ATOM 549 O O . GLU A 1 71 ? 6.41 -16.828 -25.672 1 94.38 71 GLU A O 1
ATOM 554 N N . TYR A 1 72 ? 4.324 -17.234 -25.047 1 96.12 72 TYR A N 1
ATOM 555 C CA . TYR A 1 72 ? 4.789 -18.109 -23.984 1 96.12 72 TYR A CA 1
ATOM 556 C C . TYR A 1 72 ? 5.414 -19.375 -24.547 1 96.12 72 TYR A C 1
ATOM 558 O O . TYR A 1 72 ? 6.422 -19.875 -24.031 1 96.12 72 TYR A O 1
ATOM 566 N N . LYS A 1 73 ? 4.793 -19.953 -25.547 1 97 73 LYS A N 1
ATOM 567 C CA . LYS A 1 73 ? 5.355 -21.141 -26.188 1 97 73 LYS A CA 1
ATOM 568 C C . LYS A 1 73 ? 6.777 -20.891 -26.672 1 97 73 LYS A C 1
ATOM 570 O O . LYS A 1 73 ? 7.688 -21.672 -26.406 1 97 73 LYS A O 1
ATOM 575 N N . LYS A 1 74 ? 6.941 -19.766 -27.328 1 95.56 74 LYS A N 1
ATOM 576 C CA . LYS A 1 74 ? 8.258 -19.406 -27.844 1 95.56 74 LYS A CA 1
ATOM 577 C C . LYS A 1 74 ? 9.266 -19.25 -26.703 1 95.56 74 LYS A C 1
ATOM 579 O O . LYS A 1 74 ? 10.414 -19.703 -26.812 1 95.56 74 LYS A O 1
ATOM 584 N N . ALA A 1 75 ? 8.852 -18.625 -25.672 1 94.38 75 ALA A N 1
ATOM 585 C CA . ALA A 1 75 ? 9.727 -18.391 -24.531 1 94.38 75 ALA A CA 1
ATOM 586 C C . ALA A 1 75 ? 10.18 -19.719 -23.906 1 94.38 75 ALA A C 1
ATOM 588 O O . ALA A 1 75 ? 11.367 -19.922 -23.656 1 94.38 75 ALA A O 1
ATOM 589 N N . PHE A 1 76 ? 9.258 -20.656 -23.703 1 96.88 76 PHE A N 1
ATOM 590 C CA . PHE A 1 76 ? 9.586 -21.953 -23.125 1 96.88 76 PHE A CA 1
ATOM 591 C C . PHE A 1 76 ? 10.492 -22.75 -24.062 1 96.88 76 PHE A C 1
ATOM 593 O O . PHE A 1 76 ? 11.453 -23.375 -23.625 1 96.88 76 PHE A O 1
ATOM 600 N N . GLU A 1 77 ? 10.172 -22.688 -25.297 1 97 77 GLU A N 1
ATOM 601 C CA . GLU A 1 77 ? 10.977 -23.406 -26.281 1 97 77 GLU A CA 1
ATOM 602 C C . GLU A 1 77 ? 12.398 -22.859 -26.344 1 97 77 GLU A C 1
ATOM 604 O O . GLU A 1 77 ? 13.359 -23.609 -26.484 1 97 77 GLU A O 1
ATOM 609 N N . PHE A 1 78 ? 12.477 -21.578 -26.266 1 94.31 78 PHE A N 1
ATOM 610 C CA . PHE A 1 78 ? 13.789 -20.938 -26.25 1 94.31 78 PHE A CA 1
ATOM 611 C C . PHE A 1 78 ? 14.609 -21.438 -25.062 1 94.31 78 PHE A C 1
ATOM 613 O O . PHE A 1 78 ? 15.828 -21.578 -25.156 1 94.31 78 PHE A O 1
ATOM 620 N N . LEU A 1 79 ? 13.922 -21.734 -24 1 95.62 79 LEU A N 1
ATOM 621 C CA . LEU A 1 79 ? 14.594 -22.203 -22.797 1 95.62 79 LEU A CA 1
ATOM 622 C C . LEU A 1 79 ? 14.836 -23.703 -22.844 1 95.62 79 LEU A C 1
ATOM 624 O O . LEU A 1 79 ? 15.328 -24.281 -21.875 1 95.62 79 LEU A O 1
ATOM 628 N N . GLY A 1 80 ? 14.422 -24.391 -23.922 1 96.56 80 GLY A N 1
ATOM 629 C CA . GLY A 1 80 ? 14.805 -25.781 -24.141 1 96.56 80 GLY A CA 1
ATOM 630 C C . GLY A 1 80 ? 13.648 -26.75 -23.969 1 96.56 80 GLY A C 1
ATOM 631 O O . GLY A 1 80 ? 13.812 -27.953 -24.156 1 96.56 80 GLY A O 1
ATOM 632 N N . ALA A 1 81 ? 12.492 -26.281 -23.609 1 97.88 81 ALA A N 1
ATOM 633 C CA . ALA A 1 81 ? 11.336 -27.172 -23.484 1 97.88 81 ALA A CA 1
ATOM 634 C C . ALA A 1 81 ? 10.953 -27.766 -24.828 1 97.88 81 ALA A C 1
ATOM 636 O O . ALA A 1 81 ? 10.867 -27.062 -25.828 1 97.88 81 ALA A O 1
ATOM 637 N N . LYS A 1 82 ? 10.602 -29.016 -24.828 1 98.5 82 LYS A N 1
ATOM 638 C CA . LYS A 1 82 ? 10.438 -29.719 -26.094 1 98.5 82 LYS A CA 1
ATOM 639 C C . LYS A 1 82 ? 8.961 -29.969 -26.391 1 98.5 82 LYS A C 1
ATOM 641 O O . LYS A 1 82 ? 8.578 -30.172 -27.547 1 98.5 82 LYS A O 1
ATOM 646 N N . ASN A 1 83 ? 8.164 -30.031 -25.359 1 98.62 83 ASN A N 1
ATOM 647 C CA . ASN A 1 83 ? 6.754 -30.375 -25.484 1 98.62 83 ASN A CA 1
ATOM 648 C C . ASN A 1 83 ? 5.859 -29.266 -24.922 1 98.62 83 ASN A C 1
ATOM 650 O O . ASN A 1 83 ? 5.293 -29.406 -23.844 1 98.62 83 ASN A O 1
ATOM 654 N N . VAL A 1 84 ? 5.766 -28.203 -25.703 1 98.69 84 VAL A N 1
ATOM 655 C CA . VAL A 1 84 ? 4.965 -27.062 -25.281 1 98.69 84 VAL A CA 1
ATOM 656 C C . VAL A 1 84 ? 3.754 -26.906 -26.203 1 98.69 84 VAL A C 1
ATOM 658 O O . VAL A 1 84 ? 3.904 -26.781 -27.422 1 98.69 84 VAL A O 1
ATOM 661 N N . ASN A 1 85 ? 2.574 -26.906 -25.625 1 98.56 85 ASN A N 1
ATOM 662 C CA . ASN A 1 85 ? 1.337 -26.781 -26.391 1 98.56 85 ASN A CA 1
ATOM 663 C C . ASN A 1 85 ? 0.466 -25.641 -25.859 1 98.56 85 ASN A C 1
ATOM 665 O O . ASN A 1 85 ? 0.642 -25.203 -24.734 1 98.56 85 ASN A O 1
ATOM 669 N N . ILE A 1 86 ? -0.39 -25.172 -26.766 1 98.19 86 ILE A N 1
ATOM 670 C CA . ILE A 1 86 ? -1.361 -24.141 -26.391 1 98.19 86 ILE A CA 1
ATOM 671 C C . ILE A 1 86 ? -2.754 -24.766 -26.312 1 98.19 86 ILE A C 1
ATOM 673 O O . ILE A 1 86 ? -3.17 -25.5 -27.203 1 98.19 86 ILE A O 1
ATOM 677 N N . LEU A 1 87 ? -3.34 -24.531 -25.25 1 97.94 87 LEU A N 1
ATOM 678 C CA . LEU A 1 87 ? -4.695 -25.016 -25.016 1 97.94 87 LEU A CA 1
ATOM 679 C C . LEU A 1 87 ? -5.648 -23.859 -24.734 1 97.94 87 LEU A C 1
ATOM 681 O O . LEU A 1 87 ? -5.645 -23.297 -23.641 1 97.94 87 LEU A O 1
ATOM 685 N N . ASP A 1 88 ? -6.438 -23.547 -25.688 1 96.69 88 ASP A N 1
ATOM 686 C CA . ASP A 1 88 ? -7.414 -22.469 -25.578 1 96.69 88 ASP A CA 1
ATOM 687 C C . ASP A 1 88 ? -8.828 -23.016 -25.406 1 96.69 88 ASP A C 1
ATOM 689 O O . ASP A 1 88 ? -9.508 -23.312 -26.375 1 96.69 88 ASP A O 1
ATOM 693 N N . ILE A 1 89 ? -9.297 -23.094 -24.203 1 98.12 89 ILE A N 1
ATOM 694 C CA . ILE A 1 89 ? -10.625 -23.594 -23.891 1 98.12 89 ILE A CA 1
ATOM 695 C C . ILE A 1 89 ? -11.625 -22.453 -23.875 1 98.12 89 ILE A C 1
ATOM 697 O O . ILE A 1 89 ? -11.5 -21.531 -23.062 1 98.12 89 ILE A O 1
ATOM 701 N N . HIS A 1 90 ? -12.734 -22.562 -24.609 1 96.12 90 HIS A N 1
ATOM 702 C CA . HIS A 1 90 ? -13.57 -21.391 -24.859 1 96.12 90 HIS A CA 1
ATOM 703 C C . HIS A 1 90 ? -14.867 -21.453 -24.062 1 96.12 90 HIS A C 1
ATOM 705 O O . HIS A 1 90 ? -15.523 -20.422 -23.844 1 96.12 90 HIS A O 1
ATOM 711 N N . ASN A 1 91 ? -15.258 -22.625 -23.781 1 97.69 91 ASN A N 1
ATOM 712 C CA . ASN A 1 91 ? -16.531 -22.781 -23.078 1 97.69 91 ASN A CA 1
ATOM 713 C C . ASN A 1 91 ? -16.531 -24.031 -22.203 1 97.69 91 ASN A C 1
ATOM 715 O O . ASN A 1 91 ? -15.594 -24.828 -22.234 1 97.69 91 ASN A O 1
ATOM 719 N N . ARG A 1 92 ? -17.594 -24.203 -21.422 1 98.38 92 ARG A N 1
ATOM 720 C CA . ARG A 1 92 ? -17.672 -25.266 -20.438 1 98.38 92 ARG A CA 1
ATOM 721 C C . ARG A 1 92 ? -17.828 -26.625 -21.109 1 98.38 92 ARG A C 1
ATOM 723 O O . ARG A 1 92 ? -17.359 -27.641 -20.594 1 98.38 92 ARG A O 1
ATOM 730 N N . GLU A 1 93 ? -18.5 -26.625 -22.203 1 98.56 93 GLU A N 1
ATOM 731 C CA . GLU A 1 93 ? -18.641 -27.891 -22.953 1 98.56 93 GLU A CA 1
ATOM 732 C C . GLU A 1 93 ? -17.266 -28.453 -23.328 1 98.56 93 GLU A C 1
ATOM 734 O O . GLU A 1 93 ? -17.016 -29.641 -23.141 1 98.56 93 GLU A O 1
ATOM 739 N N . GLU A 1 94 ? -16.5 -27.609 -23.828 1 98.5 94 GLU A N 1
ATOM 740 C CA . GLU A 1 94 ? -15.133 -28.016 -24.172 1 98.5 94 GLU A CA 1
ATOM 741 C C . GLU A 1 94 ? -14.367 -28.469 -22.922 1 98.5 94 GLU A C 1
ATOM 743 O O . GLU A 1 94 ? -13.688 -29.484 -22.953 1 98.5 94 GLU A O 1
ATOM 748 N N . ALA A 1 95 ? -14.484 -27.781 -21.844 1 98.75 95 ALA A N 1
ATOM 749 C CA . ALA A 1 95 ? -13.773 -28.062 -20.609 1 98.75 95 ALA A CA 1
ATOM 750 C C . ALA A 1 95 ? -14.195 -29.406 -20.031 1 98.75 95 ALA A C 1
ATOM 752 O O . ALA A 1 95 ? -13.453 -30.016 -19.25 1 98.75 95 ALA A O 1
ATOM 753 N N . ASN A 1 96 ? -15.391 -29.828 -20.453 1 98.75 96 ASN A N 1
ATOM 754 C CA . ASN A 1 96 ? -15.898 -31.109 -19.969 1 98.75 96 ASN A CA 1
ATOM 755 C C . ASN A 1 96 ? -15.633 -32.25 -20.953 1 98.75 96 ASN A C 1
ATOM 757 O O . ASN A 1 96 ? -15.969 -33.406 -20.688 1 98.75 96 ASN A O 1
ATOM 761 N N . SER A 1 97 ? -15 -31.953 -22.047 1 98.69 97 SER A N 1
ATOM 762 C CA . SER A 1 97 ? -14.82 -32.938 -23.094 1 98.69 97 SER A CA 1
ATOM 763 C C . SER A 1 97 ? -13.703 -33.938 -22.75 1 98.69 97 SER A C 1
ATOM 765 O O . SER A 1 97 ? -12.781 -33.594 -22.016 1 98.69 97 SER A O 1
ATOM 767 N N . ASP A 1 98 ? -13.75 -35.094 -23.312 1 98.62 98 ASP A N 1
ATOM 768 C CA . ASP A 1 98 ? -12.734 -36.125 -23.109 1 98.62 98 ASP A CA 1
ATOM 769 C C . ASP A 1 98 ? -11.367 -35.625 -23.625 1 98.62 98 ASP A C 1
ATOM 771 O O . ASP A 1 98 ? -10.336 -35.938 -23.031 1 98.62 98 ASP A O 1
ATOM 775 N N . ALA A 1 99 ? -11.414 -34.938 -24.641 1 98.31 99 ALA A N 1
ATOM 776 C CA . ALA A 1 99 ? -10.172 -34.438 -25.25 1 98.31 99 ALA A CA 1
ATOM 777 C C . ALA A 1 99 ? -9.414 -33.531 -24.312 1 98.31 99 ALA A C 1
ATOM 779 O O . ALA A 1 99 ? -8.195 -33.656 -24.141 1 98.31 99 ALA A O 1
ATOM 780 N N . MET A 1 100 ? -10.133 -32.594 -23.719 1 98.31 100 MET A N 1
ATOM 781 C CA . MET A 1 100 ? -9.492 -31.641 -22.812 1 98.31 100 MET A CA 1
ATOM 782 C C . MET A 1 100 ? -9.008 -32.344 -21.547 1 98.31 100 MET A C 1
ATOM 784 O O . MET A 1 100 ? -7.949 -32.031 -21.016 1 98.31 100 MET A O 1
ATOM 788 N N . VAL A 1 101 ? -9.789 -33.25 -21.062 1 98.69 101 VAL A N 1
ATOM 789 C CA . VAL A 1 101 ? -9.414 -34 -19.875 1 98.69 101 VAL A CA 1
ATOM 790 C C . VAL A 1 101 ? -8.156 -34.844 -20.188 1 98.69 101 VAL A C 1
ATOM 792 O O . VAL A 1 101 ? -7.266 -34.938 -19.344 1 98.69 101 VAL A O 1
ATOM 795 N N . ALA A 1 102 ? -8.094 -35.406 -21.359 1 98.75 102 ALA A N 1
ATOM 796 C CA . ALA A 1 102 ? -6.926 -36.188 -21.75 1 98.75 102 ALA A CA 1
ATOM 797 C C . ALA A 1 102 ? -5.672 -35.312 -21.781 1 98.75 102 ALA A C 1
ATOM 799 O O . ALA A 1 102 ? -4.598 -35.75 -21.344 1 98.75 102 ALA A O 1
ATOM 800 N N . ARG A 1 103 ? -5.777 -34.125 -22.234 1 98.62 103 ARG A N 1
ATOM 801 C CA . ARG A 1 103 ? -4.645 -33.219 -22.281 1 98.62 103 ARG A CA 1
ATOM 802 C C . ARG A 1 103 ? -4.23 -32.781 -20.891 1 98.62 103 ARG A C 1
ATOM 804 O O . ARG A 1 103 ? -3.037 -32.688 -20.594 1 98.62 103 ARG A O 1
ATOM 811 N N . ALA A 1 104 ? -5.215 -32.562 -20.062 1 98.75 104 ALA A N 1
ATOM 812 C CA . ALA A 1 104 ? -4.906 -32.25 -18.672 1 98.75 104 ALA A CA 1
ATOM 813 C C . ALA A 1 104 ? -4.152 -33.375 -18 1 98.75 104 ALA A C 1
ATOM 815 O O . ALA A 1 104 ? -3.17 -33.156 -17.297 1 98.75 104 ALA A O 1
ATOM 816 N N . ASN A 1 105 ? -4.605 -34.562 -18.281 1 98.69 105 ASN A N 1
ATOM 817 C CA . ASN A 1 105 ? -3.988 -35.75 -17.672 1 98.69 105 ASN A CA 1
ATOM 818 C C . ASN A 1 105 ? -2.551 -35.938 -18.156 1 98.69 105 ASN A C 1
ATOM 820 O O . ASN A 1 105 ? -1.693 -36.406 -17.406 1 98.69 105 ASN A O 1
ATOM 824 N N . ALA A 1 106 ? -2.318 -35.594 -19.344 1 98.62 106 ALA A N 1
ATOM 825 C CA . ALA A 1 106 ? -1.009 -35.812 -19.953 1 98.62 106 ALA A CA 1
ATOM 826 C C . ALA A 1 106 ? -0.026 -34.719 -19.547 1 98.62 106 ALA A C 1
ATOM 828 O O . ALA A 1 106 ? 1.189 -34.875 -19.672 1 98.62 106 ALA A O 1
ATOM 829 N N . ALA A 1 107 ? -0.493 -33.594 -19.125 1 98.81 107 ALA A N 1
ATOM 830 C CA . ALA A 1 107 ? 0.345 -32.438 -18.844 1 98.81 107 ALA A CA 1
ATOM 831 C C . ALA A 1 107 ? 1.146 -32.656 -17.562 1 98.81 107 ALA A C 1
ATOM 833 O O . ALA A 1 107 ? 0.628 -33.188 -16.578 1 98.81 107 ALA A O 1
ATOM 834 N N . ASP A 1 108 ? 2.432 -32.25 -17.562 1 98.88 108 ASP A N 1
ATOM 835 C CA . ASP A 1 108 ? 3.254 -32.156 -16.359 1 98.88 108 ASP A CA 1
ATOM 836 C C . ASP A 1 108 ? 3.162 -30.766 -15.734 1 98.88 108 ASP A C 1
ATOM 838 O O . ASP A 1 108 ? 3.359 -30.609 -14.523 1 98.88 108 ASP A O 1
ATOM 842 N N . VAL A 1 109 ? 2.955 -29.812 -16.594 1 98.88 109 VAL A N 1
ATOM 843 C CA . VAL A 1 109 ? 2.844 -28.406 -16.219 1 98.88 109 VAL A CA 1
ATOM 844 C C . VAL A 1 109 ? 1.659 -27.766 -16.938 1 98.88 109 VAL A C 1
ATOM 846 O O . VAL A 1 109 ? 1.466 -27.984 -18.141 1 98.88 109 VAL A O 1
ATOM 849 N N . VAL A 1 110 ? 0.85 -27.062 -16.172 1 98.94 110 VAL A N 1
ATOM 850 C CA . VAL A 1 110 ? -0.074 -26.125 -16.812 1 98.94 110 VAL A CA 1
ATOM 851 C C . VAL A 1 110 ? 0.346 -24.703 -16.484 1 98.94 110 VAL A C 1
ATOM 853 O O . VAL A 1 110 ? 0.755 -24.406 -15.359 1 98.94 110 VAL A O 1
ATOM 856 N N . MET A 1 111 ? 0.382 -23.859 -17.5 1 98.62 111 MET A N 1
ATOM 857 C CA . MET A 1 111 ? 0.665 -22.438 -17.375 1 98.62 111 MET A CA 1
ATOM 858 C C . MET A 1 111 ? -0.548 -21.594 -17.781 1 98.62 111 MET A C 1
ATOM 860 O O . MET A 1 111 ? -0.821 -21.422 -18.969 1 98.62 111 MET A O 1
ATOM 864 N N . PHE A 1 112 ? -1.212 -21.031 -16.781 1 98.69 112 PHE A N 1
ATOM 865 C CA . PHE A 1 112 ? -2.357 -20.172 -17.031 1 98.69 112 PHE A CA 1
ATOM 866 C C . PHE A 1 112 ? -1.903 -18.734 -17.312 1 98.69 112 PHE A C 1
ATOM 868 O O . PHE A 1 112 ? -1.194 -18.141 -16.5 1 98.69 112 PHE A O 1
ATOM 875 N N . THR A 1 113 ? -2.316 -18.188 -18.406 1 97.69 113 THR A N 1
ATOM 876 C CA . THR A 1 113 ? -1.895 -16.844 -18.812 1 97.69 113 THR A CA 1
ATOM 877 C C . THR A 1 113 ? -2.781 -15.789 -18.156 1 97.69 113 THR A C 1
ATOM 879 O O . THR A 1 113 ? -3.727 -16.109 -17.438 1 97.69 113 THR A O 1
ATOM 882 N N . GLY A 1 114 ? -2.373 -14.516 -18.375 1 97.06 114 GLY A N 1
ATOM 883 C CA . GLY A 1 114 ? -3.16 -13.398 -17.891 1 97.06 114 GLY A CA 1
ATOM 884 C C . GLY A 1 114 ? -4.422 -13.164 -18.688 1 97.06 114 GLY A C 1
ATOM 885 O O . GLY A 1 114 ? -4.691 -13.875 -19.656 1 97.06 114 GLY A O 1
ATOM 886 N N . GLY A 1 115 ? -5.168 -12.156 -18.156 1 96.31 115 GLY A N 1
ATOM 887 C CA . GLY A 1 115 ? -6.449 -11.812 -18.75 1 96.31 115 GLY A CA 1
ATOM 888 C C . GLY A 1 115 ? -7.52 -11.5 -17.719 1 96.31 115 GLY A C 1
ATOM 889 O O . GLY A 1 115 ? -7.281 -10.727 -16.781 1 96.31 115 GLY A O 1
ATOM 890 N N . ASP A 1 116 ? -8.672 -12.102 -18.031 1 96.25 116 ASP A N 1
ATOM 891 C CA . ASP A 1 116 ? -9.812 -11.906 -17.141 1 96.25 116 ASP A CA 1
ATOM 892 C C . ASP A 1 116 ? -10.023 -13.125 -16.25 1 96.25 116 ASP A C 1
ATOM 894 O O . ASP A 1 116 ? -10.477 -14.172 -16.719 1 96.25 116 ASP A O 1
ATOM 898 N N . GLN A 1 117 ? -9.789 -12.914 -14.992 1 96.31 117 GLN A N 1
ATOM 899 C CA . GLN A 1 117 ? -9.836 -14.055 -14.078 1 96.31 117 GLN A CA 1
ATOM 900 C C . GLN A 1 117 ? -11.266 -14.539 -13.875 1 96.31 117 GLN A C 1
ATOM 902 O O . GLN A 1 117 ? -11.492 -15.719 -13.602 1 96.31 117 GLN A O 1
ATOM 907 N N . LEU A 1 118 ? -12.227 -13.695 -14.016 1 96.06 118 LEU A N 1
ATOM 908 C CA . LEU A 1 118 ? -13.617 -14.133 -13.953 1 96.06 118 LEU A CA 1
ATOM 909 C C . LEU A 1 118 ? -13.961 -15.023 -15.133 1 96.06 118 LEU A C 1
ATOM 911 O O . LEU A 1 118 ? -14.719 -15.992 -14.992 1 96.06 118 LEU A O 1
ATOM 915 N N . ARG A 1 119 ? -13.5 -14.656 -16.25 1 96.38 119 ARG A N 1
ATOM 916 C CA . ARG A 1 119 ? -13.688 -15.508 -17.422 1 96.38 119 ARG A CA 1
ATOM 917 C C . ARG A 1 119 ? -13.07 -16.875 -17.203 1 96.38 119 ARG A C 1
ATOM 919 O O . ARG A 1 119 ? -13.695 -17.906 -17.5 1 96.38 119 ARG A O 1
ATOM 926 N N . LEU A 1 120 ? -11.938 -16.859 -16.703 1 97.88 120 LEU A N 1
ATOM 927 C CA . LEU A 1 120 ? -11.203 -18.094 -16.438 1 97.88 120 LEU A CA 1
ATOM 928 C C . LEU A 1 120 ? -12.008 -19 -15.516 1 97.88 120 LEU A C 1
ATOM 930 O O . LEU A 1 120 ? -12.25 -20.172 -15.852 1 97.88 120 LEU A O 1
ATOM 934 N N . THR A 1 121 ? -12.477 -18.516 -14.367 1 97.94 121 THR A N 1
ATOM 935 C CA . THR A 1 121 ? -13.141 -19.359 -13.375 1 97.94 121 THR A CA 1
ATOM 936 C C . THR A 1 121 ? -14.555 -19.719 -13.828 1 97.94 121 THR A C 1
ATOM 938 O O . THR A 1 121 ? -15.055 -20.797 -13.516 1 97.94 121 THR A O 1
ATOM 941 N N . SER A 1 122 ? -15.188 -18.859 -14.586 1 97.44 122 SER A N 1
ATOM 942 C CA . SER A 1 122 ? -16.531 -19.141 -15.055 1 97.44 122 SER A CA 1
ATOM 943 C C . SER A 1 122 ? -16.547 -20.25 -16.094 1 97.44 122 SER A C 1
ATOM 945 O O . SER A 1 122 ? -17.484 -21.047 -16.172 1 97.44 122 SER A O 1
ATOM 947 N N . ILE A 1 123 ? -15.539 -20.344 -16.844 1 98.31 123 ILE A N 1
ATOM 948 C CA . ILE A 1 123 ? -15.484 -21.328 -17.922 1 98.31 123 ILE A CA 1
ATOM 949 C C . ILE A 1 123 ? -14.953 -22.656 -17.391 1 98.31 123 ILE A C 1
ATOM 951 O O . ILE A 1 123 ? -15.508 -23.703 -17.672 1 98.31 123 ILE A O 1
ATOM 955 N N . LEU A 1 124 ? -13.969 -22.594 -16.578 1 98.62 124 LEU A N 1
ATOM 956 C CA . LEU A 1 124 ? -13.281 -23.828 -16.219 1 98.62 124 LEU A CA 1
ATOM 957 C C . LEU A 1 124 ? -13.797 -24.359 -14.883 1 98.62 124 LEU A C 1
ATOM 959 O O . LEU A 1 124 ? -13.75 -25.578 -14.641 1 98.62 124 LEU A O 1
ATOM 963 N N . GLY A 1 125 ? -14.242 -23.484 -14.031 1 98.38 125 GLY A N 1
ATOM 964 C CA . GLY A 1 125 ? -14.602 -23.875 -12.68 1 98.38 125 GLY A CA 1
ATOM 965 C C . GLY A 1 125 ? -15.617 -25 -12.625 1 98.38 125 GLY A C 1
ATOM 966 O O . GLY A 1 125 ? -16.688 -24.906 -13.242 1 98.38 125 GLY A O 1
ATOM 967 N N . GLY A 1 126 ? -15.273 -26.094 -11.867 1 98.06 126 GLY A N 1
ATOM 968 C CA . GLY A 1 126 ? -16.203 -27.188 -11.641 1 98.06 126 GLY A CA 1
ATOM 969 C C . GLY A 1 126 ? -16.328 -28.125 -12.828 1 98.06 126 GLY A C 1
ATOM 970 O O . GLY A 1 126 ? -17.172 -29.016 -12.836 1 98.06 126 GLY A O 1
ATOM 971 N N . THR A 1 127 ? -15.602 -27.938 -13.781 1 98.75 127 THR A N 1
ATOM 972 C CA . THR A 1 127 ? -15.633 -28.812 -14.945 1 98.75 127 THR A CA 1
ATOM 973 C C . THR A 1 127 ? -14.727 -30.016 -14.734 1 98.75 127 THR A C 1
ATOM 975 O O . THR A 1 127 ? -13.961 -30.062 -13.766 1 98.75 127 THR A O 1
ATOM 978 N N . ARG A 1 128 ? -14.758 -30.953 -15.688 1 98.81 128 ARG A N 1
ATOM 979 C CA . ARG A 1 128 ? -13.898 -32.125 -15.625 1 98.81 128 ARG A CA 1
ATOM 980 C C . ARG A 1 128 ? -12.43 -31.734 -15.805 1 98.81 128 ARG A C 1
ATOM 982 O O . ARG A 1 128 ? -11.547 -32.344 -15.211 1 98.81 128 ARG A O 1
ATOM 989 N N . PHE A 1 129 ? -12.172 -30.781 -16.609 1 98.81 129 PHE A N 1
ATOM 990 C CA . PHE A 1 129 ? -10.82 -30.266 -16.781 1 98.81 129 PHE A CA 1
ATOM 991 C C . PHE A 1 129 ? -10.281 -29.734 -15.453 1 98.81 129 PHE A C 1
ATOM 993 O O . PHE A 1 129 ? -9.188 -30.109 -15.031 1 98.81 129 PHE A O 1
ATOM 1000 N N . HIS A 1 130 ? -11.078 -28.922 -14.828 1 98.81 130 HIS A N 1
ATOM 1001 C CA . HIS A 1 130 ? -10.719 -28.344 -13.531 1 98.81 130 HIS A CA 1
ATOM 1002 C C . HIS A 1 130 ? -10.484 -29.438 -12.492 1 98.81 130 HIS A C 1
ATOM 1004 O O . HIS A 1 130 ? -9.461 -29.422 -11.797 1 98.81 130 HIS A O 1
ATOM 1010 N N . ASP A 1 131 ? -11.359 -30.359 -12.445 1 98.75 131 ASP A N 1
ATOM 1011 C CA . ASP A 1 131 ? -11.242 -31.453 -11.492 1 98.75 131 ASP A CA 1
ATOM 1012 C C . ASP A 1 131 ? -9.953 -32.25 -11.711 1 98.75 131 ASP A C 1
ATOM 1014 O O . ASP A 1 131 ? -9.305 -32.656 -10.75 1 98.75 131 ASP A O 1
ATOM 1018 N N . THR A 1 132 ? -9.656 -32.469 -12.914 1 98.88 132 THR A N 1
ATOM 1019 C CA . THR A 1 132 ? -8.445 -33.188 -13.258 1 98.88 132 THR A CA 1
ATOM 1020 C C . THR A 1 132 ? -7.207 -32.438 -12.781 1 98.88 132 THR A C 1
ATOM 1022 O O . THR A 1 132 ? -6.293 -33.031 -12.211 1 98.88 132 THR A O 1
ATOM 1025 N N . ILE A 1 133 ? -7.18 -31.141 -13 1 98.75 133 ILE A N 1
ATOM 1026 C CA . ILE A 1 133 ? -6.066 -30.297 -12.57 1 98.75 133 ILE A CA 1
ATOM 1027 C C . ILE A 1 133 ? -5.914 -30.375 -11.047 1 98.75 133 ILE A C 1
ATOM 1029 O O . ILE A 1 133 ? -4.805 -30.547 -10.539 1 98.75 133 ILE A O 1
ATOM 1033 N N . LEU A 1 134 ? -7.02 -30.297 -10.336 1 98.5 134 LEU A N 1
ATOM 1034 C CA . LEU A 1 134 ? -7.004 -30.359 -8.883 1 98.5 134 LEU A CA 1
ATOM 1035 C C . LEU A 1 134 ? -6.469 -31.703 -8.398 1 98.5 134 LEU A C 1
ATOM 1037 O O . LEU A 1 134 ? -5.668 -31.75 -7.461 1 98.5 134 LEU A O 1
ATOM 1041 N N . LEU A 1 135 ? -6.965 -32.719 -9.031 1 98.5 135 LEU A N 1
ATOM 1042 C CA . LEU A 1 135 ? -6.539 -34.062 -8.648 1 98.5 135 LEU A CA 1
ATOM 1043 C C . LEU A 1 135 ? -5.043 -34.219 -8.883 1 98.5 135 LEU A C 1
ATOM 1045 O O . LEU A 1 135 ? -4.34 -34.781 -8.031 1 98.5 135 LEU A O 1
ATOM 1049 N N . LYS A 1 136 ? -4.562 -33.844 -10.016 1 98.62 136 LYS A N 1
ATOM 1050 C CA . LYS A 1 136 ? -3.143 -33.938 -10.32 1 98.62 136 LYS A CA 1
ATOM 1051 C C . LYS A 1 136 ? -2.299 -33.156 -9.336 1 98.62 136 LYS A C 1
ATOM 1053 O O . LYS A 1 136 ? -1.283 -33.625 -8.836 1 98.62 136 LYS A O 1
ATOM 1058 N N . TYR A 1 137 ? -2.752 -31.953 -9.062 1 98.44 137 TYR A N 1
ATOM 1059 C CA . TYR A 1 137 ? -2.031 -31.109 -8.109 1 98.44 137 TYR A CA 1
ATOM 1060 C C . TYR A 1 137 ? -1.933 -31.797 -6.75 1 98.44 137 TYR A C 1
ATOM 1062 O O . TYR A 1 137 ? -0.888 -31.75 -6.094 1 98.44 137 TYR A O 1
ATOM 1070 N N . GLN A 1 138 ? -2.949 -32.469 -6.375 1 97.81 138 GLN A N 1
ATOM 1071 C CA . GLN A 1 138 ? -3.004 -33.094 -5.062 1 97.81 138 GLN A CA 1
ATOM 1072 C C . GLN A 1 138 ? -2.141 -34.344 -5.02 1 97.81 138 GLN A C 1
ATOM 1074 O O . GLN A 1 138 ? -1.513 -34.656 -3.998 1 97.81 138 GLN A O 1
ATOM 1079 N N . GLU A 1 139 ? -2.01 -35.031 -6.152 1 98.06 139 GLU A N 1
ATOM 1080 C CA . GLU A 1 139 ? -1.567 -36.406 -6.016 1 98.06 139 GLU A CA 1
ATOM 1081 C C . GLU A 1 139 ? -0.3 -36.688 -6.828 1 98.06 139 GLU A C 1
ATOM 1083 O O . GLU A 1 139 ? 0.359 -37.688 -6.652 1 98.06 139 GLU A O 1
ATOM 1088 N N . GLN A 1 140 ? 0.041 -35.75 -7.676 1 98.12 140 GLN A N 1
ATOM 1089 C CA . GLN A 1 140 ? 1.117 -36.031 -8.609 1 98.12 140 GLN A CA 1
ATOM 1090 C C . GLN A 1 140 ? 2.186 -34.938 -8.594 1 98.12 140 GLN A C 1
ATOM 1092 O O . GLN A 1 140 ? 1.963 -33.875 -8.055 1 98.12 140 GLN A O 1
ATOM 1097 N N . ASP A 1 141 ? 3.432 -35.406 -9.078 1 98.44 141 ASP A N 1
ATOM 1098 C CA . ASP A 1 141 ? 4.449 -34.375 -9.367 1 98.44 141 ASP A CA 1
ATOM 1099 C C . ASP A 1 141 ? 4.047 -33.531 -10.57 1 98.44 141 ASP A C 1
ATOM 1101 O O . ASP A 1 141 ? 4.465 -33.812 -11.695 1 98.44 141 ASP A O 1
ATOM 1105 N N . PHE A 1 142 ? 3.252 -32.594 -10.312 1 98.5 142 PHE A N 1
ATOM 1106 C CA . PHE A 1 142 ? 2.555 -31.703 -11.242 1 98.5 142 PHE A CA 1
ATOM 1107 C C . PHE A 1 142 ? 2.734 -30.234 -10.852 1 98.5 142 PHE A C 1
ATOM 1109 O O . PHE A 1 142 ? 2.834 -29.922 -9.664 1 98.5 142 PHE A O 1
ATOM 1116 N N . ILE A 1 143 ? 2.871 -29.375 -11.898 1 98.88 143 ILE A N 1
ATOM 1117 C CA . ILE A 1 143 ? 2.998 -27.938 -11.602 1 98.88 143 ILE A CA 1
ATOM 1118 C C . ILE A 1 143 ? 1.796 -27.188 -12.164 1 98.88 143 ILE A C 1
ATOM 1120 O O . ILE A 1 143 ? 1.498 -27.281 -13.359 1 98.88 143 ILE A O 1
ATOM 1124 N N . TYR A 1 144 ? 1.107 -26.562 -11.32 1 98.88 144 TYR A N 1
ATOM 1125 C CA . TYR A 1 144 ? 0.24 -25.453 -11.734 1 98.88 144 TYR A CA 1
ATOM 1126 C C . TYR A 1 144 ? 0.987 -24.125 -11.703 1 98.88 144 TYR A C 1
ATOM 1128 O O . TYR A 1 144 ? 1.502 -23.719 -10.656 1 98.88 144 TYR A O 1
ATOM 1136 N N . SER A 1 145 ? 1.083 -23.469 -12.805 1 98.69 145 SER A N 1
ATOM 1137 C CA . SER A 1 145 ? 1.62 -22.125 -12.852 1 98.69 145 SER A CA 1
ATOM 1138 C C . SER A 1 145 ? 0.606 -21.141 -13.445 1 98.69 145 SER A C 1
ATOM 1140 O O . SER A 1 145 ? -0.154 -21.5 -14.352 1 98.69 145 SER A O 1
ATOM 1142 N N . GLY A 1 146 ? 0.553 -19.938 -12.875 1 98.5 146 GLY A N 1
ATOM 1143 C CA . GLY A 1 146 ? -0.351 -18.922 -13.375 1 98.5 146 GLY A CA 1
ATOM 1144 C C . GLY A 1 146 ? 0.189 -17.516 -13.211 1 98.5 146 GLY A C 1
ATOM 1145 O O . GLY A 1 146 ? 0.826 -17.203 -12.195 1 98.5 146 GLY A O 1
ATOM 1146 N N . THR A 1 147 ? -0.066 -16.688 -14.18 1 97.81 147 THR A N 1
ATOM 1147 C CA . THR A 1 147 ? 0.324 -15.273 -14.109 1 97.81 147 THR A CA 1
ATOM 1148 C C . THR A 1 147 ? -0.905 -14.375 -14.117 1 97.81 147 THR A C 1
ATOM 1150 O O . THR A 1 147 ? -1.902 -14.672 -14.773 1 97.81 147 THR A O 1
ATOM 1153 N N . SER A 1 148 ? -0.816 -13.281 -13.328 1 96.75 148 SER A N 1
ATOM 1154 C CA . SER A 1 148 ? -1.913 -12.328 -13.25 1 96.75 148 SER A CA 1
ATOM 1155 C C . SER A 1 148 ? -3.238 -13.023 -12.961 1 96.75 148 SER A C 1
ATOM 1157 O O . SER A 1 148 ? -3.395 -13.656 -11.914 1 96.75 148 SER A O 1
ATOM 1159 N N . ALA A 1 149 ? -4.133 -13.156 -14.008 1 97.5 149 ALA A N 1
ATOM 1160 C CA . ALA A 1 149 ? -5.422 -13.82 -13.828 1 97.5 149 ALA A CA 1
ATOM 1161 C C . ALA A 1 149 ? -5.23 -15.266 -13.383 1 97.5 149 ALA A C 1
ATOM 1163 O O . ALA A 1 149 ? -5.957 -15.758 -12.516 1 97.5 149 ALA A O 1
ATOM 1164 N N . GLY A 1 150 ? -4.289 -15.922 -13.922 1 98.31 150 GLY A N 1
ATOM 1165 C CA . GLY A 1 150 ? -3.996 -17.297 -13.547 1 98.31 150 GLY A CA 1
ATOM 1166 C C . GLY A 1 150 ? -3.502 -17.438 -12.117 1 98.31 150 GLY A C 1
ATOM 1167 O O . GLY A 1 150 ? -3.75 -18.453 -11.469 1 98.31 150 GLY A O 1
ATOM 1168 N N . ALA A 1 151 ? -2.758 -16.438 -11.695 1 98.5 151 ALA A N 1
ATOM 1169 C CA . ALA A 1 151 ? -2.291 -16.453 -10.312 1 98.5 151 ALA A CA 1
ATOM 1170 C C . ALA A 1 151 ? -3.438 -16.156 -9.352 1 98.5 151 ALA A C 1
ATOM 1172 O O . ALA A 1 151 ? -3.605 -16.844 -8.344 1 98.5 151 ALA A O 1
ATOM 1173 N N . ALA A 1 152 ? -4.195 -15.156 -9.672 1 97.69 152 ALA A N 1
ATOM 1174 C CA . ALA A 1 152 ? -5.309 -14.75 -8.82 1 97.69 152 ALA A CA 1
ATOM 1175 C C . ALA A 1 152 ? -6.305 -15.891 -8.641 1 97.69 152 ALA A C 1
ATOM 1177 O O . ALA A 1 152 ? -6.871 -16.062 -7.555 1 97.69 152 ALA A O 1
ATOM 1178 N N . ALA A 1 153 ? -6.492 -16.688 -9.625 1 98.31 153 ALA A N 1
ATOM 1179 C CA . ALA A 1 153 ? -7.508 -17.734 -9.625 1 98.31 153 ALA A CA 1
ATOM 1180 C C . ALA A 1 153 ? -7.039 -18.953 -8.828 1 98.31 153 ALA A C 1
ATOM 1182 O O . ALA A 1 153 ? -7.836 -19.844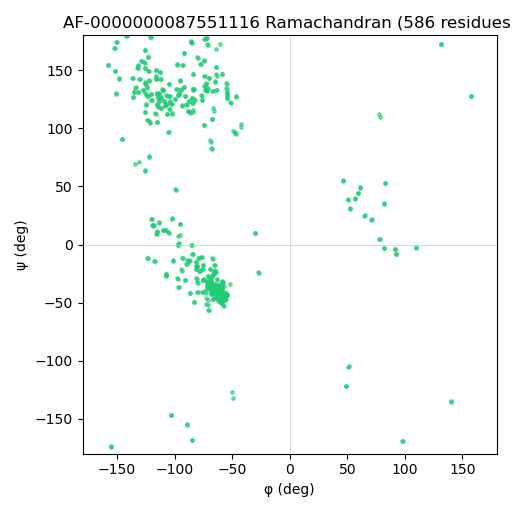 -8.516 1 98.31 153 ALA A O 1
ATOM 1183 N N . ALA A 1 154 ? -5.793 -19.031 -8.469 1 98.31 154 ALA A N 1
ATOM 1184 C CA . ALA A 1 154 ? -5.234 -20.234 -7.84 1 98.31 154 ALA A CA 1
ATOM 1185 C C . ALA A 1 154 ? -5.812 -20.438 -6.445 1 98.31 154 ALA A C 1
ATOM 1187 O O . ALA A 1 154 ? -5.934 -21.562 -5.973 1 98.31 154 ALA A O 1
ATOM 1188 N N . SER A 1 155 ? -6.133 -19.328 -5.797 1 97.25 155 SER A N 1
ATOM 1189 C CA . SER A 1 155 ? -6.641 -19.422 -4.43 1 97.25 155 SER A CA 1
ATOM 1190 C C . SER A 1 155 ? -8.125 -19.781 -4.414 1 97.25 155 SER A C 1
ATOM 1192 O O . SER A 1 155 ? -8.797 -19.688 -5.441 1 97.25 155 SER A O 1
ATOM 1194 N N . GLU A 1 156 ? -8.562 -20.25 -3.275 1 94.62 156 GLU A N 1
ATOM 1195 C CA . GLU A 1 156 ? -9.969 -20.594 -3.109 1 94.62 156 GLU A CA 1
ATOM 1196 C C . GLU A 1 156 ? -10.859 -19.375 -3.283 1 94.62 156 GLU A C 1
ATOM 1198 O O . GLU A 1 156 ? -11.906 -19.438 -3.934 1 94.62 156 GLU A O 1
ATOM 1203 N N . ASN A 1 157 ? -10.477 -18.297 -2.66 1 94.5 157 ASN A N 1
ATOM 1204 C CA . ASN A 1 157 ? -11.148 -17 -2.85 1 94.5 157 ASN A CA 1
ATOM 1205 C C . ASN A 1 157 ? -10.32 -16.062 -3.719 1 94.5 157 ASN A C 1
ATOM 1207 O O . ASN A 1 157 ? -9.094 -16 -3.58 1 94.5 157 ASN A O 1
ATOM 1211 N N . MET A 1 158 ? -11.031 -15.406 -4.582 1 95.5 158 MET A N 1
ATOM 1212 C CA . MET A 1 158 ? -10.352 -14.586 -5.582 1 95.5 158 MET A CA 1
ATOM 1213 C C . MET A 1 158 ? -10.977 -13.195 -5.664 1 95.5 158 MET A C 1
ATOM 1215 O O . MET A 1 158 ? -12.203 -13.062 -5.66 1 95.5 158 MET A O 1
ATOM 1219 N N . ILE A 1 159 ? -10.125 -12.164 -5.633 1 94.38 159 ILE A N 1
ATOM 1220 C CA . ILE A 1 159 ? -10.609 -10.812 -5.895 1 94.38 159 ILE A CA 1
ATOM 1221 C C . ILE A 1 159 ? -10.836 -10.633 -7.395 1 94.38 159 ILE A C 1
ATOM 1223 O O . ILE A 1 159 ? -9.93 -10.859 -8.203 1 94.38 159 ILE A O 1
ATOM 1227 N N . TYR A 1 160 ? -12.023 -10.242 -7.785 1 92.12 160 TYR A N 1
ATOM 1228 C CA . TYR A 1 160 ? -12.234 -10.055 -9.219 1 92.12 160 TYR A CA 1
ATOM 1229 C C . TYR A 1 160 ? -12.57 -8.602 -9.531 1 92.12 160 TYR A C 1
ATOM 1231 O O . TYR A 1 160 ? -12.57 -8.195 -10.695 1 92.12 160 TYR A O 1
ATOM 1239 N N . GLN A 1 161 ? -12.891 -7.859 -8.508 1 88.31 161 GLN A N 1
ATOM 1240 C CA . GLN A 1 161 ? -13.188 -6.445 -8.695 1 88.31 161 GLN A CA 1
ATOM 1241 C C . GLN A 1 161 ? -12.867 -5.645 -7.438 1 88.31 161 GLN A C 1
ATOM 1243 O O . GLN A 1 161 ? -13 -6.156 -6.324 1 88.31 161 GLN A O 1
ATOM 1248 N N . GLY A 1 162 ? -12.469 -4.32 -7.656 1 85.25 162 GLY A N 1
ATOM 1249 C CA . GLY A 1 162 ? -12.203 -3.402 -6.559 1 85.25 162 GLY A CA 1
ATOM 1250 C C . GLY A 1 162 ? -11.289 -2.254 -6.953 1 85.25 162 GLY A C 1
ATOM 1251 O O . GLY A 1 162 ? -10.242 -2.465 -7.566 1 85.25 162 GLY A O 1
ATOM 1252 N N . SER A 1 163 ? -11.781 -1.115 -6.648 1 79.94 163 SER A N 1
ATOM 1253 C CA . SER A 1 163 ? -10.992 0.08 -6.922 1 79.94 163 SER A CA 1
ATOM 1254 C C . SER A 1 163 ? -9.812 0.195 -5.957 1 79.94 163 SER A C 1
ATOM 1256 O O . SER A 1 163 ? -9.969 0.015 -4.75 1 79.94 163 SER A O 1
ATOM 1258 N N . SER A 1 164 ? -8.602 0.464 -6.516 1 77.06 164 SER A N 1
ATOM 1259 C CA . SER A 1 164 ? -7.418 0.613 -5.676 1 77.06 164 SER A CA 1
ATOM 1260 C C . SER A 1 164 ? -7.5 1.872 -4.82 1 77.06 164 SER A C 1
ATOM 1262 O O . SER A 1 164 ? -7.059 1.876 -3.67 1 77.06 164 SER A O 1
ATOM 1264 N N . SER A 1 165 ? -8.109 2.924 -5.316 1 77.62 165 SER A N 1
ATOM 1265 C CA . SER A 1 165 ? -8.141 4.203 -4.617 1 77.62 165 SER A CA 1
ATOM 1266 C C . SER A 1 165 ? -9.219 4.215 -3.537 1 77.62 165 SER A C 1
ATOM 1268 O O . SER A 1 165 ? -9.172 5.02 -2.607 1 77.62 165 SER A O 1
ATOM 1270 N N . GLU A 1 166 ? -10.195 3.311 -3.613 1 79.88 166 GLU A N 1
ATOM 1271 C CA . GLU A 1 166 ? -11.297 3.264 -2.654 1 79.88 166 GLU A CA 1
ATOM 1272 C C . GLU A 1 166 ? -11.336 1.919 -1.932 1 79.88 166 GLU A C 1
ATOM 1274 O O . GLU A 1 166 ? -12.352 1.57 -1.319 1 79.88 166 GLU A O 1
ATOM 1279 N N . ALA A 1 167 ? -10.266 1.271 -1.918 1 81.56 167 ALA A N 1
ATOM 1280 C CA . ALA A 1 167 ? -10.242 -0.14 -1.542 1 81.56 167 ALA A CA 1
ATOM 1281 C C . ALA A 1 167 ? -10.539 -0.316 -0.055 1 81.56 167 ALA A C 1
ATOM 1283 O O . ALA A 1 167 ? -10.984 -1.383 0.373 1 81.56 167 ALA A O 1
ATOM 1284 N N . LEU A 1 168 ? -10.359 0.681 0.764 1 90.5 168 LEU A N 1
ATOM 1285 C CA . LEU A 1 168 ? -10.57 0.524 2.199 1 90.5 168 LEU A CA 1
ATOM 1286 C C . LEU A 1 168 ? -11.906 1.122 2.621 1 90.5 168 LEU A C 1
ATOM 1288 O O . LEU A 1 168 ? -12.07 1.53 3.771 1 90.5 168 LEU A O 1
ATOM 1292 N N . LEU A 1 169 ? -12.773 1.244 1.705 1 93.06 169 LEU A N 1
ATOM 1293 C CA . LEU A 1 169 ? -14.188 1.481 1.978 1 93.06 169 LEU A CA 1
ATOM 1294 C C . LEU A 1 169 ? -14.961 0.169 2.01 1 93.06 169 LEU A C 1
ATOM 1296 O O . LEU A 1 169 ? -14.781 -0.684 1.136 1 93.06 169 LEU A O 1
ATOM 1300 N N . LYS A 1 170 ? -15.758 0.037 3 1 93.38 170 LYS A N 1
ATOM 1301 C CA . LYS A 1 170 ? -16.5 -1.209 3.172 1 93.38 170 LYS A CA 1
ATOM 1302 C C . LYS A 1 170 ? -17.297 -1.551 1.918 1 93.38 170 LYS A C 1
ATOM 1304 O O . LYS A 1 170 ? -18.031 -0.709 1.393 1 93.38 170 LYS A O 1
ATOM 1309 N N . GLY A 1 171 ? -17.109 -2.793 1.444 1 92.81 171 GLY A N 1
ATOM 1310 C CA . GLY A 1 171 ? -17.906 -3.279 0.325 1 92.81 171 GLY A CA 1
ATOM 1311 C C . GLY A 1 171 ? -17.25 -3.021 -1.021 1 92.81 171 GLY A C 1
ATOM 1312 O O . GLY A 1 171 ? -17.766 -3.453 -2.057 1 92.81 171 GLY A O 1
ATOM 1313 N N . GLU A 1 172 ? -16.156 -2.361 -1.035 1 92.12 172 GLU A N 1
ATOM 1314 C CA . GLU A 1 172 ? -15.531 -1.97 -2.295 1 92.12 172 GLU A CA 1
ATOM 1315 C C . GLU A 1 172 ? -14.906 -3.172 -2.998 1 92.12 172 GLU A C 1
ATOM 1317 O O . GLU A 1 172 ? -14.82 -3.203 -4.227 1 92.12 172 GLU A O 1
ATOM 1322 N N . ILE A 1 173 ? -14.422 -4.152 -2.289 1 92.88 173 ILE A N 1
ATOM 1323 C CA . ILE A 1 173 ? -13.789 -5.309 -2.908 1 92.88 173 ILE A CA 1
ATOM 1324 C C . ILE A 1 173 ? -14.828 -6.402 -3.141 1 92.88 173 ILE A C 1
ATOM 1326 O O . ILE A 1 173 ? -15.703 -6.629 -2.299 1 92.88 173 ILE A O 1
ATOM 1330 N N . LYS A 1 174 ? -14.773 -6.973 -4.293 1 94.31 174 LYS A N 1
ATOM 1331 C CA . LYS A 1 174 ? -15.625 -8.109 -4.621 1 94.31 174 LYS A CA 1
ATOM 1332 C C . LYS A 1 174 ? -14.805 -9.383 -4.812 1 94.31 174 LYS A C 1
ATOM 1334 O O . LYS A 1 174 ? -13.789 -9.367 -5.512 1 94.31 174 LYS A O 1
ATOM 1339 N N . THR A 1 175 ? -15.219 -10.383 -4.172 1 94.75 175 THR A N 1
ATOM 1340 C CA . THR A 1 175 ? -14.523 -11.664 -4.227 1 94.75 175 THR A CA 1
ATOM 1341 C C . THR A 1 175 ? -15.461 -12.766 -4.703 1 94.75 175 THR A C 1
ATOM 1343 O O . THR A 1 175 ? -16.688 -12.625 -4.617 1 94.75 175 THR A O 1
ATOM 1346 N N . THR A 1 176 ? -14.961 -13.711 -5.336 1 95.75 176 THR A N 1
ATOM 1347 C CA . THR A 1 176 ? -15.656 -14.938 -5.723 1 95.75 176 THR A CA 1
ATOM 1348 C C . THR A 1 176 ? -14.727 -16.141 -5.598 1 95.75 176 THR A C 1
ATOM 1350 O O . THR A 1 176 ? -13.609 -16.031 -5.09 1 95.75 176 THR A O 1
ATOM 1353 N N . GLN A 1 177 ? -15.266 -17.297 -5.91 1 96.12 177 GLN A N 1
ATOM 1354 C CA . GLN A 1 177 ? -14.484 -18.516 -5.801 1 96.12 177 GLN A CA 1
ATOM 1355 C C . GLN A 1 177 ? -13.445 -18.609 -6.914 1 96.12 177 GLN A C 1
ATOM 1357 O O . GLN A 1 177 ? -13.734 -18.297 -8.07 1 96.12 177 GLN A O 1
ATOM 1362 N N . GLY A 1 178 ? -12.234 -18.938 -6.555 1 97.75 178 GLY A N 1
ATOM 1363 C CA . GLY A 1 178 ? -11.203 -19.266 -7.527 1 97.75 178 GLY A CA 1
ATOM 1364 C C . GLY A 1 178 ? -11.172 -20.734 -7.887 1 97.75 178 GLY A C 1
ATOM 1365 O O . GLY A 1 178 ? -12.211 -21.406 -7.895 1 97.75 178 GLY A O 1
ATOM 1366 N N . LEU A 1 179 ? -9.969 -21.219 -8.336 1 98.12 179 LEU A N 1
ATOM 1367 C CA . LEU A 1 179 ? -9.844 -22.609 -8.758 1 98.12 179 LEU A CA 1
ATOM 1368 C C . LEU A 1 179 ? -9.492 -23.516 -7.582 1 98.12 179 LEU A C 1
ATOM 1370 O O . LEU A 1 179 ? -9.484 -24.734 -7.711 1 98.12 179 LEU A O 1
ATOM 1374 N N . GLY A 1 180 ? -9.062 -22.984 -6.449 1 97.38 180 GLY A N 1
ATOM 1375 C CA . GLY A 1 180 ? -9.031 -23.688 -5.184 1 97.38 180 GLY A CA 1
ATOM 1376 C C . GLY A 1 180 ? -7.809 -24.578 -5.039 1 97.38 180 GLY A C 1
ATOM 1377 O O . GLY A 1 180 ? -7.898 -25.672 -4.484 1 97.38 180 GLY A O 1
ATOM 1378 N N . LEU A 1 181 ? -6.648 -24.172 -5.566 1 97.69 181 LEU A N 1
ATOM 1379 C CA . LEU A 1 181 ? -5.418 -24.938 -5.43 1 97.69 181 LEU A CA 1
ATOM 1380 C C . LEU A 1 181 ? -4.773 -24.703 -4.07 1 97.69 181 LEU A C 1
ATOM 1382 O O . LEU A 1 181 ? -4.031 -25.547 -3.566 1 97.69 181 LEU A O 1
ATOM 1386 N N . ILE A 1 182 ? -4.988 -23.578 -3.549 1 96.31 182 ILE A N 1
ATOM 1387 C CA . ILE A 1 182 ? -4.406 -23.234 -2.254 1 96.31 182 ILE A CA 1
ATOM 1388 C C . ILE A 1 182 ? -5.469 -22.594 -1.364 1 96.31 182 ILE A C 1
ATOM 1390 O O . ILE A 1 182 ? -6.203 -21.703 -1.804 1 96.31 182 ILE A O 1
ATOM 1394 N N . ASP A 1 183 ? -5.488 -23.047 -0.127 1 93.81 183 ASP A N 1
ATOM 1395 C CA . ASP A 1 183 ? -6.5 -22.594 0.824 1 93.81 183 ASP A CA 1
ATOM 1396 C C . ASP A 1 183 ? -5.953 -21.484 1.719 1 93.81 183 ASP A C 1
ATOM 1398 O O . ASP A 1 183 ? -4.738 -21.344 1.868 1 93.81 183 ASP A O 1
ATOM 1402 N N . ASN A 1 184 ? -6.836 -20.688 2.229 1 94.56 184 ASN A N 1
ATOM 1403 C CA . ASN A 1 184 ? -6.586 -19.703 3.283 1 94.56 184 ASN A CA 1
ATOM 1404 C C . ASN A 1 184 ? -5.629 -18.609 2.816 1 94.56 184 ASN A C 1
ATOM 1406 O O . ASN A 1 184 ? -4.832 -18.094 3.607 1 94.56 184 ASN A O 1
ATOM 1410 N N . VAL A 1 185 ? -5.586 -18.406 1.541 1 96.5 185 VAL A N 1
ATOM 1411 C CA . VAL A 1 185 ? -4.84 -17.281 0.996 1 96.5 185 VAL A CA 1
ATOM 1412 C C . VAL A 1 185 ? -5.703 -16.531 -0.02 1 96.5 185 VAL A C 1
ATOM 1414 O O . VAL A 1 185 ? -6.652 -17.094 -0.571 1 96.5 185 VAL A O 1
ATOM 1417 N N . ILE A 1 186 ? -5.465 -15.297 -0.172 1 97.19 186 ILE A N 1
ATOM 1418 C CA . ILE A 1 186 ? -6.012 -14.492 -1.254 1 97.19 186 ILE A CA 1
ATOM 1419 C C . ILE A 1 186 ? -4.875 -13.797 -2.006 1 97.19 186 ILE A C 1
ATOM 1421 O O . ILE A 1 186 ? -3.979 -13.219 -1.391 1 97.19 186 ILE A O 1
ATOM 1425 N N . ILE A 1 187 ? -4.887 -13.914 -3.318 1 97.75 187 ILE A N 1
ATOM 1426 C CA . ILE A 1 187 ? -3.77 -13.469 -4.145 1 97.75 187 ILE A CA 1
ATOM 1427 C C . ILE A 1 187 ? -4.188 -12.258 -4.973 1 97.75 187 ILE A C 1
ATOM 1429 O O . ILE A 1 187 ? -5.25 -12.266 -5.598 1 97.75 187 ILE A O 1
ATOM 1433 N N . ASP A 1 188 ? -3.434 -11.211 -4.883 1 95.88 188 ASP A N 1
ATOM 1434 C CA . ASP A 1 188 ? -3.574 -10.055 -5.758 1 95.88 188 ASP A CA 1
ATOM 1435 C C . ASP A 1 188 ? -2.324 -9.859 -6.609 1 95.88 188 ASP A C 1
ATOM 1437 O O . ASP A 1 188 ? -1.231 -10.281 -6.23 1 95.88 188 ASP A O 1
ATOM 1441 N N . THR A 1 189 ? -2.484 -9.312 -7.785 1 95.06 189 THR A N 1
ATOM 1442 C CA . THR A 1 189 ? -1.413 -9.25 -8.773 1 95.06 189 THR A CA 1
ATOM 1443 C C . THR A 1 189 ? -1.189 -7.809 -9.234 1 95.06 189 THR A C 1
ATOM 1445 O O . THR A 1 189 ? -1.942 -6.906 -8.859 1 95.06 189 THR A O 1
ATOM 1448 N N . HIS A 1 190 ? -0.07 -7.535 -9.953 1 90.06 190 HIS A N 1
ATOM 1449 C CA . HIS A 1 190 ? 0.313 -6.188 -10.359 1 90.06 190 HIS A CA 1
ATOM 1450 C C . HIS A 1 190 ? 0.287 -5.23 -9.172 1 90.06 190 HIS A C 1
ATOM 1452 O O . HIS A 1 190 ? -0.162 -4.09 -9.297 1 90.06 190 HIS A O 1
ATOM 1458 N N . PHE A 1 191 ? 0.686 -5.629 -8.094 1 84.12 191 PHE A N 1
ATOM 1459 C CA . PHE A 1 191 ? 0.327 -5.16 -6.762 1 84.12 191 PHE A CA 1
ATOM 1460 C C . PHE A 1 191 ? 0.913 -3.779 -6.496 1 84.12 191 PHE A C 1
ATOM 1462 O O . PHE A 1 191 ? 0.177 -2.83 -6.223 1 84.12 191 PHE A O 1
ATOM 1469 N N . VAL A 1 192 ? 2.209 -3.592 -6.602 1 74.38 192 VAL A N 1
ATOM 1470 C CA . VAL A 1 192 ? 2.852 -2.314 -6.301 1 74.38 192 VAL A CA 1
ATOM 1471 C C . VAL A 1 192 ? 2.518 -1.3 -7.391 1 74.38 192 VAL A C 1
ATOM 1473 O O . VAL A 1 192 ? 2.197 -0.146 -7.098 1 74.38 192 VAL A O 1
ATOM 1476 N N . GLN A 1 193 ? 2.463 -1.745 -8.609 1 70.5 193 GLN A N 1
ATOM 1477 C CA . GLN A 1 193 ? 2.264 -0.88 -9.766 1 70.5 193 GLN A CA 1
ATOM 1478 C C . GLN A 1 193 ? 0.876 -0.247 -9.75 1 70.5 193 GLN A C 1
ATOM 1480 O O . GLN A 1 193 ? 0.701 0.889 -10.195 1 70.5 193 GLN A O 1
ATOM 1485 N N . ARG A 1 194 ? -0.002 -0.907 -9.102 1 70.06 194 ARG A N 1
ATOM 1486 C CA . ARG A 1 194 ? -1.379 -0.427 -9.148 1 70.06 194 ARG A CA 1
ATOM 1487 C C . ARG A 1 194 ? -1.857 0.009 -7.77 1 70.06 194 ARG A C 1
ATOM 1489 O O . ARG A 1 194 ? -3.045 0.28 -7.578 1 70.06 194 ARG A O 1
ATOM 1496 N N . GLY A 1 195 ? -1.026 0.075 -6.824 1 79.12 195 GLY A N 1
ATOM 1497 C CA . GLY A 1 195 ? -1.36 0.574 -5.5 1 79.12 195 GLY A CA 1
ATOM 1498 C C . GLY A 1 195 ? -2.461 -0.22 -4.824 1 79.12 195 GLY A C 1
ATOM 1499 O O . GLY A 1 195 ? -3.414 0.356 -4.297 1 79.12 195 GLY A O 1
ATOM 1500 N N . ARG A 1 196 ? -2.408 -1.539 -4.875 1 83.19 196 ARG A N 1
ATOM 1501 C CA . ARG A 1 196 ? -3.533 -2.4 -4.52 1 83.19 196 ARG A CA 1
ATOM 1502 C C . ARG A 1 196 ? -3.438 -2.857 -3.07 1 83.19 196 ARG A C 1
ATOM 1504 O O . ARG A 1 196 ? -4.156 -3.77 -2.652 1 83.19 196 ARG A O 1
ATOM 1511 N N . ILE A 1 197 ? -2.684 -2.244 -2.229 1 88.5 197 ILE A N 1
ATOM 1512 C CA . ILE A 1 197 ? -2.453 -2.723 -0.87 1 88.5 197 ILE A CA 1
ATOM 1513 C C . ILE A 1 197 ? -3.732 -2.576 -0.048 1 88.5 197 ILE A C 1
ATOM 1515 O O . ILE A 1 197 ? -4.035 -3.424 0.796 1 88.5 197 ILE A O 1
ATOM 1519 N N . GLY A 1 198 ? -4.461 -1.54 -0.293 1 90.5 198 GLY A N 1
ATOM 1520 C CA . GLY A 1 198 ? -5.719 -1.354 0.414 1 90.5 198 GLY A CA 1
ATOM 1521 C C . GLY A 1 198 ? -6.695 -2.496 0.203 1 90.5 198 GLY A C 1
ATOM 1522 O O . GLY A 1 198 ? -7.383 -2.91 1.137 1 90.5 198 GLY A O 1
ATOM 1523 N N . ARG A 1 199 ? -6.727 -2.984 -1.036 1 91 199 ARG A N 1
ATOM 1524 C CA . ARG A 1 199 ? -7.609 -4.102 -1.361 1 91 199 ARG A CA 1
ATOM 1525 C C . ARG A 1 199 ? -7.223 -5.348 -0.573 1 91 199 ARG A C 1
ATOM 1527 O O . ARG A 1 199 ? -8.094 -6.074 -0.086 1 91 199 ARG A O 1
ATOM 1534 N N . LEU A 1 200 ? -6.047 -5.52 -0.539 1 93.31 200 LEU A N 1
ATOM 1535 C CA . LEU A 1 200 ? -5.551 -6.691 0.179 1 93.31 200 LEU A CA 1
ATOM 1536 C C . LEU A 1 200 ? -5.797 -6.551 1.678 1 93.31 200 LEU A C 1
ATOM 1538 O O . LEU A 1 200 ? -6.168 -7.523 2.342 1 93.31 200 LEU A O 1
ATOM 1542 N N . PHE A 1 201 ? -5.613 -5.344 2.256 1 95.25 201 PHE A N 1
ATOM 1543 C CA . PHE A 1 201 ? -5.926 -5.094 3.658 1 95.25 201 PHE A CA 1
ATOM 1544 C C . PHE A 1 201 ? -7.379 -5.43 3.961 1 95.25 201 PHE A C 1
ATOM 1546 O O . PHE A 1 201 ? -7.672 -6.113 4.945 1 95.25 201 PHE A O 1
ATOM 1553 N N . GLN A 1 202 ? -8.25 -4.957 3.139 1 95.06 202 GLN A N 1
ATOM 1554 C CA . GLN A 1 202 ? -9.664 -5.211 3.375 1 95.06 202 GLN A CA 1
ATOM 1555 C C . GLN A 1 202 ? -9.977 -6.699 3.297 1 95.06 202 GLN A C 1
ATOM 1557 O O . GLN A 1 202 ? -10.75 -7.223 4.105 1 95.06 202 GLN A O 1
ATOM 1562 N N . ALA A 1 203 ? -9.391 -7.371 2.297 1 95 203 ALA A N 1
ATOM 1563 C CA . ALA A 1 203 ? -9.625 -8.805 2.176 1 95 203 ALA A CA 1
ATOM 1564 C C . ALA A 1 203 ? -9.234 -9.531 3.457 1 95 203 ALA A C 1
ATOM 1566 O O . ALA A 1 203 ? -9.961 -10.414 3.926 1 95 203 ALA A O 1
ATOM 1567 N N . VAL A 1 204 ? -8.156 -9.172 4.039 1 96.62 204 VAL A N 1
ATOM 1568 C CA . VAL A 1 204 ? -7.602 -9.852 5.203 1 96.62 204 VAL A CA 1
ATOM 1569 C C . VAL A 1 204 ? -8.406 -9.484 6.449 1 96.62 204 VAL A C 1
ATOM 1571 O O . VAL A 1 204 ? -8.68 -10.344 7.293 1 96.62 204 VAL A O 1
ATOM 1574 N N . VAL A 1 205 ? -8.789 -8.188 6.566 1 96 205 VAL A N 1
ATOM 1575 C CA . VAL A 1 205 ? -9.531 -7.785 7.758 1 96 205 VAL A CA 1
ATOM 1576 C C . VAL A 1 205 ? -10.914 -8.43 7.754 1 96 205 VAL A C 1
ATOM 1578 O O . VAL A 1 205 ? -11.461 -8.734 8.812 1 96 205 VAL A O 1
ATOM 1581 N N . ASN A 1 206 ? -11.477 -8.742 6.574 1 94.19 206 ASN A N 1
ATOM 1582 C CA . ASN A 1 206 ? -12.75 -9.438 6.457 1 94.19 206 ASN A CA 1
ATOM 1583 C C . ASN A 1 206 ? -12.672 -10.859 7.004 1 94.19 206 ASN A C 1
ATOM 1585 O O . ASN A 1 206 ? -13.641 -11.367 7.574 1 94.19 206 ASN A O 1
ATOM 1589 N N . ASN A 1 207 ? -11.539 -11.484 6.805 1 94.19 207 ASN A N 1
ATOM 1590 C CA . ASN A 1 207 ? -11.25 -12.82 7.316 1 94.19 207 ASN A CA 1
ATOM 1591 C C . ASN A 1 207 ? -9.781 -12.961 7.703 1 94.19 207 ASN A C 1
ATOM 1593 O O . ASN A 1 207 ? -8.969 -13.445 6.914 1 94.19 207 ASN A O 1
ATOM 1597 N N . PRO A 1 208 ? -9.492 -12.664 8.953 1 94.94 208 PRO A N 1
ATOM 1598 C CA . PRO A 1 208 ? -8.102 -12.562 9.383 1 94.94 208 PRO A CA 1
ATOM 1599 C C . PRO A 1 208 ? -7.371 -13.898 9.352 1 94.94 208 PRO A C 1
ATOM 1601 O O . PRO A 1 208 ? -6.145 -13.945 9.492 1 94.94 208 PRO A O 1
ATOM 1604 N N . ARG A 1 209 ? -8.062 -15.016 9.188 1 93.88 209 ARG A N 1
ATOM 1605 C CA . ARG A 1 209 ? -7.418 -16.312 9 1 93.88 209 ARG A CA 1
ATOM 1606 C C . ARG A 1 209 ? -6.719 -16.375 7.645 1 93.88 209 ARG A C 1
ATOM 1608 O O . ARG A 1 209 ? -5.727 -17.094 7.484 1 93.88 209 ARG A O 1
ATOM 1615 N N . THR A 1 210 ? -7.262 -15.656 6.719 1 95.75 210 THR A N 1
ATOM 1616 C CA . THR A 1 210 ? -6.766 -15.656 5.344 1 95.75 210 THR A CA 1
ATOM 1617 C C . THR A 1 210 ? -5.492 -14.82 5.234 1 95.75 210 THR A C 1
ATOM 1619 O O . THR A 1 210 ? -5.438 -13.688 5.719 1 95.75 210 THR A O 1
ATOM 1622 N N . LEU A 1 211 ? -4.461 -15.398 4.66 1 97.69 211 LEU A N 1
ATOM 1623 C CA . LEU A 1 211 ? -3.232 -14.672 4.348 1 97.69 211 LEU A CA 1
ATOM 1624 C C . LEU A 1 211 ? -3.369 -13.922 3.029 1 97.69 211 LEU A C 1
ATOM 1626 O O . LEU A 1 211 ? -3.785 -14.492 2.02 1 97.69 211 LEU A O 1
ATOM 1630 N N . GLY A 1 212 ? -3.127 -12.609 3.049 1 97.81 212 GLY A N 1
ATOM 1631 C CA . GLY A 1 212 ? -3.08 -11.844 1.813 1 97.81 212 GLY A CA 1
ATOM 1632 C C . GLY A 1 212 ? -1.725 -11.891 1.133 1 97.81 212 GLY A C 1
ATOM 1633 O O . GLY A 1 212 ? -0.691 -11.711 1.781 1 97.81 212 GLY A O 1
ATOM 1634 N N . ILE A 1 213 ? -1.734 -12.125 -0.16 1 98.31 213 ILE A N 1
ATOM 1635 C CA . ILE A 1 213 ? -0.499 -12.195 -0.933 1 98.31 213 ILE A CA 1
ATOM 1636 C C . ILE A 1 213 ? -0.575 -11.227 -2.111 1 98.31 213 ILE A C 1
ATOM 1638 O O . ILE A 1 213 ? -1.438 -11.359 -2.98 1 98.31 213 ILE A O 1
ATOM 1642 N N . GLY A 1 214 ? 0.258 -10.227 -2.096 1 96.75 214 GLY A N 1
ATOM 1643 C CA . GLY A 1 214 ? 0.419 -9.32 -3.227 1 96.75 214 GLY A CA 1
ATOM 1644 C C . GLY A 1 214 ? 1.674 -9.602 -4.035 1 96.75 214 GLY A C 1
ATOM 1645 O O . GLY A 1 214 ? 2.787 -9.477 -3.521 1 96.75 214 GLY A O 1
ATOM 1646 N N . LEU A 1 215 ? 1.518 -9.891 -5.281 1 96.81 215 LEU A N 1
ATOM 1647 C CA . LEU A 1 215 ? 2.633 -10.227 -6.16 1 96.81 215 LEU A CA 1
ATOM 1648 C C . LEU A 1 215 ? 2.971 -9.062 -7.082 1 96.81 215 LEU A C 1
ATOM 1650 O O . LEU A 1 215 ? 2.115 -8.586 -7.832 1 96.81 215 LEU A O 1
ATOM 1654 N N . GLY A 1 216 ? 4.227 -8.602 -7.027 1 92.75 216 GLY A N 1
ATOM 1655 C CA . GLY A 1 216 ? 4.691 -7.613 -7.988 1 92.75 216 GLY A CA 1
ATOM 1656 C C . GLY A 1 216 ? 4.883 -8.18 -9.383 1 92.75 216 GLY A C 1
ATOM 1657 O O . GLY A 1 216 ? 4.711 -9.383 -9.594 1 92.75 216 GLY A O 1
ATOM 1658 N N . GLU A 1 217 ? 5.262 -7.328 -10.305 1 90.88 217 GLU A N 1
ATOM 1659 C CA . GLU A 1 217 ? 5.531 -7.754 -11.672 1 90.88 217 GLU A CA 1
ATOM 1660 C C . GLU A 1 217 ? 6.855 -8.508 -11.766 1 90.88 217 GLU A C 1
ATOM 1662 O O . GLU A 1 217 ? 7.805 -8.195 -11.039 1 90.88 217 GLU A O 1
ATOM 1667 N N . ASP A 1 218 ? 6.852 -9.508 -12.68 1 91.12 218 ASP A N 1
ATOM 1668 C CA . ASP A 1 218 ? 7.996 -10.383 -12.891 1 91.12 218 ASP A CA 1
ATOM 1669 C C . ASP A 1 218 ? 8.477 -10.992 -11.578 1 91.12 218 ASP A C 1
ATOM 1671 O O . ASP A 1 218 ? 9.68 -11.125 -11.344 1 91.12 218 ASP A O 1
ATOM 1675 N N . THR A 1 219 ? 7.543 -11.18 -10.711 1 94.81 219 THR A N 1
ATOM 1676 C CA . THR A 1 219 ? 7.758 -11.742 -9.383 1 94.81 219 THR A CA 1
ATOM 1677 C C . THR A 1 219 ? 6.664 -12.75 -9.039 1 94.81 219 THR A C 1
ATOM 1679 O O . THR A 1 219 ? 5.516 -12.594 -9.453 1 94.81 219 THR A O 1
ATOM 1682 N N . GLY A 1 220 ? 7.098 -13.789 -8.352 1 97.38 220 GLY A N 1
ATOM 1683 C CA . GLY A 1 220 ? 6.121 -14.797 -7.973 1 97.38 220 GLY A CA 1
ATOM 1684 C C . GLY A 1 220 ? 6.531 -15.594 -6.75 1 97.38 220 GLY A C 1
ATOM 1685 O O . GLY A 1 220 ? 7.434 -15.195 -6.012 1 97.38 220 GLY A O 1
ATOM 1686 N N . LEU A 1 221 ? 5.75 -16.578 -6.465 1 98.69 221 LEU A N 1
ATOM 1687 C CA . LEU A 1 221 ? 6.012 -17.531 -5.391 1 98.69 221 LEU A CA 1
ATOM 1688 C C . LEU A 1 221 ? 6.039 -18.969 -5.926 1 98.69 221 LEU A C 1
ATOM 1690 O O . LEU A 1 221 ? 5.16 -19.359 -6.695 1 98.69 221 LEU A O 1
ATOM 1694 N N . PHE A 1 222 ? 7.133 -19.703 -5.602 1 98.69 222 PHE A N 1
ATOM 1695 C CA . PHE A 1 222 ? 7.18 -21.156 -5.699 1 98.69 222 PHE A CA 1
ATOM 1696 C C . PHE A 1 222 ? 6.691 -21.797 -4.41 1 98.69 222 PHE A C 1
ATOM 1698 O O . PHE A 1 222 ? 7.297 -21.625 -3.352 1 98.69 222 PHE A O 1
ATOM 1705 N N . ILE A 1 223 ? 5.59 -22.5 -4.496 1 98.56 223 ILE A N 1
ATOM 1706 C CA . ILE A 1 223 ? 4.965 -23.062 -3.301 1 98.56 223 ILE A CA 1
ATOM 1707 C C . ILE A 1 223 ? 5.023 -24.594 -3.355 1 98.56 223 ILE A C 1
ATOM 1709 O O . ILE A 1 223 ? 4.488 -25.203 -4.281 1 98.56 223 ILE A O 1
ATOM 1713 N N . TYR A 1 224 ? 5.66 -25.156 -2.445 1 98 224 TYR A N 1
ATOM 1714 C CA . TYR A 1 224 ? 5.848 -26.594 -2.334 1 98 224 TYR A CA 1
ATOM 1715 C C . TYR A 1 224 ? 6 -27.016 -0.876 1 98 224 TYR A C 1
ATOM 1717 O O . TYR A 1 224 ? 6.754 -26.391 -0.121 1 98 224 TYR A O 1
ATOM 1725 N N . ASN A 1 225 ? 5.246 -28.016 -0.427 1 96.06 225 ASN A N 1
ATOM 1726 C CA . ASN A 1 225 ? 5.312 -28.547 0.933 1 96.06 225 ASN A CA 1
ATOM 1727 C C . ASN A 1 225 ? 5.059 -27.453 1.969 1 96.06 225 ASN A C 1
ATOM 1729 O O . ASN A 1 225 ? 5.824 -27.312 2.924 1 96.06 225 ASN A O 1
ATOM 1733 N N . ASP A 1 226 ? 4.141 -26.609 1.669 1 95.31 226 ASP A N 1
ATOM 1734 C CA . ASP A 1 226 ? 3.633 -25.562 2.564 1 95.31 226 ASP A CA 1
ATOM 1735 C C . ASP A 1 226 ? 4.672 -24.469 2.785 1 95.31 226 ASP A C 1
ATOM 1737 O O . ASP A 1 226 ? 4.641 -23.781 3.801 1 95.31 226 ASP A O 1
ATOM 1741 N N . VAL A 1 227 ? 5.59 -24.391 1.875 1 97.94 227 VAL A N 1
ATOM 1742 C CA . VAL A 1 227 ? 6.578 -23.312 1.916 1 97.94 227 VAL A CA 1
ATOM 1743 C C . VAL A 1 227 ? 6.488 -22.484 0.64 1 97.94 227 VAL A C 1
ATOM 1745 O O . VAL A 1 227 ? 6.43 -23.031 -0.464 1 97.94 227 VAL A O 1
ATOM 1748 N N . MET A 1 228 ? 6.406 -21.219 0.833 1 98.56 228 MET A N 1
ATOM 1749 C CA . MET A 1 228 ? 6.445 -20.281 -0.284 1 98.56 228 MET A CA 1
ATOM 1750 C C . MET A 1 228 ? 7.836 -19.672 -0.435 1 98.56 228 MET A C 1
ATOM 1752 O O . MET A 1 228 ? 8.398 -19.156 0.528 1 98.56 228 MET A O 1
ATOM 1756 N N . THR A 1 229 ? 8.391 -19.781 -1.575 1 98.69 229 THR A N 1
ATOM 1757 C CA . THR A 1 229 ? 9.672 -19.156 -1.89 1 98.69 229 THR A CA 1
ATOM 1758 C C . THR A 1 229 ? 9.5 -18.078 -2.949 1 98.69 229 THR A C 1
ATOM 1760 O O . THR A 1 229 ? 8.961 -18.328 -4.027 1 98.69 229 THR A O 1
ATOM 1763 N N . ALA A 1 230 ? 10 -16.859 -2.615 1 98.38 230 ALA A N 1
ATOM 1764 C CA . ALA A 1 230 ? 9.898 -15.773 -3.578 1 98.38 230 ALA A CA 1
ATOM 1765 C C . ALA A 1 230 ? 10.844 -15.984 -4.754 1 98.38 230 ALA A C 1
ATOM 1767 O O . ALA A 1 230 ? 12.008 -16.344 -4.566 1 98.38 230 ALA A O 1
ATOM 1768 N N . VAL A 1 231 ? 10.336 -15.781 -5.93 1 96.75 231 VAL A N 1
ATOM 1769 C CA . VAL A 1 231 ? 11.109 -15.906 -7.16 1 96.75 231 VAL A CA 1
ATOM 1770 C C . VAL A 1 231 ? 10.883 -14.688 -8.047 1 96.75 231 VAL A C 1
ATOM 1772 O O . VAL A 1 231 ? 9.844 -14.031 -7.957 1 96.75 231 VAL A O 1
ATOM 1775 N N . GLY A 1 232 ? 11.852 -14.391 -8.898 1 94.19 232 GLY A N 1
ATOM 1776 C CA . GLY A 1 232 ? 11.742 -13.25 -9.797 1 94.19 232 GLY A CA 1
ATOM 1777 C C . GLY A 1 232 ? 12.461 -12.016 -9.281 1 94.19 232 GLY A C 1
ATOM 1778 O O . GLY A 1 232 ? 13.227 -12.094 -8.32 1 94.19 232 GLY A O 1
ATOM 1779 N N . SER A 1 233 ? 12.266 -10.867 -9.883 1 89.25 233 SER A N 1
ATOM 1780 C CA . SER A 1 233 ? 13.117 -9.703 -9.672 1 89.25 233 SER A CA 1
ATOM 1781 C C . SER A 1 233 ? 12.461 -8.703 -8.719 1 89.25 233 SER A C 1
ATOM 1783 O O . SER A 1 233 ? 13.117 -7.785 -8.227 1 89.25 233 SER A O 1
ATOM 1785 N N . GLY A 1 234 ? 11.227 -8.867 -8.484 1 90.94 234 GLY A N 1
ATOM 1786 C CA . GLY A 1 234 ? 10.5 -7.875 -7.707 1 90.94 234 GLY A CA 1
ATOM 1787 C C . GLY A 1 234 ? 10.25 -8.312 -6.273 1 90.94 234 GLY A C 1
ATOM 1788 O O . GLY A 1 234 ? 11.117 -8.914 -5.641 1 90.94 234 GLY A O 1
ATOM 1789 N N . LEU A 1 235 ? 9.062 -7.844 -5.77 1 94.62 235 LEU A N 1
ATOM 1790 C CA . LEU A 1 235 ? 8.75 -8.062 -4.359 1 94.62 235 LEU A CA 1
ATOM 1791 C C . LEU A 1 235 ? 7.398 -8.75 -4.199 1 94.62 235 LEU A C 1
ATOM 1793 O O . LEU A 1 235 ? 6.539 -8.641 -5.074 1 94.62 235 LEU A O 1
ATOM 1797 N N . VAL A 1 236 ? 7.258 -9.5 -3.119 1 97.56 236 VAL A N 1
ATOM 1798 C CA . VAL A 1 236 ? 6 -10.086 -2.662 1 97.56 236 VAL A CA 1
ATOM 1799 C C . VAL A 1 236 ? 5.609 -9.477 -1.313 1 97.56 236 VAL A C 1
ATOM 1801 O O . VAL A 1 236 ? 6.438 -9.398 -0.403 1 97.56 236 VAL A O 1
ATOM 1804 N N . ILE A 1 237 ? 4.418 -9.039 -1.206 1 97.12 237 ILE A N 1
ATOM 1805 C CA . ILE A 1 237 ? 3.91 -8.516 0.059 1 97.12 237 ILE A CA 1
ATOM 1806 C C . ILE A 1 237 ? 2.973 -9.547 0.695 1 97.12 237 ILE A C 1
ATOM 1808 O O . ILE A 1 237 ? 2.078 -10.07 0.031 1 97.12 237 ILE A O 1
ATOM 1812 N N . ILE A 1 238 ? 3.199 -9.883 1.911 1 98.38 238 ILE A N 1
ATOM 1813 C CA . ILE A 1 238 ? 2.342 -10.773 2.688 1 98.38 238 ILE A CA 1
ATOM 1814 C C . ILE A 1 238 ? 1.608 -9.969 3.762 1 98.38 238 ILE A C 1
ATOM 1816 O O . ILE A 1 238 ? 2.236 -9.266 4.555 1 98.38 238 ILE A O 1
ATOM 1820 N N . VAL A 1 239 ? 0.346 -10.023 3.775 1 97.94 239 VAL A N 1
ATOM 1821 C CA . VAL A 1 239 ? -0.486 -9.367 4.777 1 97.94 239 VAL A CA 1
ATOM 1822 C C . VAL A 1 239 ? -1.099 -10.414 5.707 1 97.94 239 VAL A C 1
ATOM 1824 O O . VAL A 1 239 ? -1.835 -11.297 5.262 1 97.94 239 VAL A O 1
ATOM 1827 N N . ASP A 1 240 ? -0.808 -10.336 6.957 1 98.31 240 ASP A N 1
ATOM 1828 C CA . ASP A 1 240 ? -1.21 -11.289 7.988 1 98.31 240 ASP A CA 1
ATOM 1829 C C . ASP A 1 240 ? -2.121 -10.633 9.023 1 98.31 240 ASP A C 1
ATOM 1831 O O . ASP A 1 240 ? -1.671 -9.805 9.812 1 98.31 240 ASP A O 1
ATOM 1835 N N . GLY A 1 241 ? -3.371 -11.039 9.055 1 97.75 241 GLY A N 1
ATOM 1836 C CA . GLY A 1 241 ? -4.367 -10.398 9.906 1 97.75 241 GLY A CA 1
ATOM 1837 C C . GLY A 1 241 ? -4.559 -11.102 11.234 1 97.75 241 GLY A C 1
ATOM 1838 O O . GLY A 1 241 ? -5.445 -10.742 12.016 1 97.75 241 GLY A O 1
ATOM 1839 N N . ARG A 1 242 ? -3.785 -12.07 11.602 1 96.5 242 ARG A N 1
ATOM 1840 C CA . ARG A 1 242 ? -3.992 -12.922 12.773 1 96.5 242 ARG A CA 1
ATOM 1841 C C . ARG A 1 242 ? -3.871 -12.109 14.062 1 96.5 242 ARG A C 1
ATOM 1843 O O . ARG A 1 242 ? -4.434 -12.492 15.086 1 96.5 242 ARG A O 1
ATOM 1850 N N . PHE A 1 243 ? -3.172 -10.992 13.969 1 96.38 243 PHE A N 1
ATOM 1851 C CA . PHE A 1 243 ? -2.895 -10.242 15.195 1 96.38 243 PHE A CA 1
ATOM 1852 C C . PHE A 1 243 ? -3.676 -8.93 15.219 1 96.38 243 PHE A C 1
ATOM 1854 O O . PHE A 1 243 ? -3.359 -8.031 15.992 1 96.38 243 PHE A O 1
ATOM 1861 N N . ILE A 1 244 ? -4.613 -8.789 14.344 1 97.31 244 ILE A N 1
ATOM 1862 C CA . ILE A 1 244 ? -5.488 -7.621 14.391 1 97.31 244 ILE A CA 1
ATOM 1863 C C . ILE A 1 244 ? -6.133 -7.512 15.766 1 97.31 244 ILE A C 1
ATOM 1865 O O . ILE A 1 244 ? -6.668 -8.492 16.297 1 97.31 244 ILE A O 1
ATOM 1869 N N . LYS A 1 245 ? -6.043 -6.344 16.297 1 96.75 245 LYS A N 1
ATOM 1870 C CA . LYS A 1 245 ? -6.559 -6.121 17.641 1 96.75 245 LYS A CA 1
ATOM 1871 C C . LYS A 1 245 ? -7.973 -5.547 17.594 1 96.75 245 LYS A C 1
ATOM 1873 O O . LYS A 1 245 ? -8.773 -5.789 18.5 1 96.75 245 LYS A O 1
ATOM 1878 N N . ASP A 1 246 ? -8.234 -4.723 16.656 1 96.69 246 ASP A N 1
ATOM 1879 C CA . ASP A 1 246 ? -9.523 -4.043 16.578 1 96.69 246 ASP A CA 1
ATOM 1880 C C . ASP A 1 246 ? -9.805 -3.557 15.148 1 96.69 246 ASP A C 1
ATOM 1882 O O . ASP A 1 246 ? -8.883 -3.387 14.359 1 96.69 246 ASP A O 1
ATOM 1886 N N . THR A 1 247 ? -11.055 -3.4 14.781 1 97.5 247 THR A N 1
ATOM 1887 C CA . THR A 1 247 ? -11.562 -2.803 13.547 1 97.5 247 THR A CA 1
ATOM 1888 C C . THR A 1 247 ? -12.945 -2.205 13.766 1 97.5 247 THR A C 1
ATOM 1890 O O . THR A 1 247 ? -13.539 -2.369 14.836 1 97.5 247 THR A O 1
ATOM 1893 N N . ASN A 1 248 ? -13.391 -1.438 12.773 1 96.75 248 ASN A N 1
ATOM 1894 C CA . ASN A 1 248 ? -14.734 -0.879 12.867 1 96.75 248 ASN A CA 1
ATOM 1895 C C . ASN A 1 248 ? -15.695 -1.563 11.898 1 96.75 248 ASN A C 1
ATOM 1897 O O . ASN A 1 248 ? -16.812 -1.09 11.688 1 96.75 248 ASN A O 1
ATOM 1901 N N . LEU A 1 249 ? -15.336 -2.629 11.336 1 93.56 249 LEU A N 1
ATOM 1902 C CA . LEU A 1 249 ? -15.984 -3.262 10.195 1 93.56 249 LEU A CA 1
ATOM 1903 C C . LEU A 1 249 ? -17.469 -3.508 10.477 1 93.56 249 LEU A C 1
ATOM 1905 O O . LEU A 1 249 ? -18.312 -3.309 9.594 1 93.56 249 LEU A O 1
ATOM 1909 N N . THR A 1 250 ? -17.859 -3.957 11.586 1 92.75 250 THR A N 1
ATOM 1910 C CA . THR A 1 250 ? -19.234 -4.336 11.867 1 92.75 250 THR A CA 1
ATOM 1911 C C . THR A 1 250 ? -20.062 -3.115 12.273 1 92.75 250 THR A C 1
ATOM 1913 O O . THR A 1 250 ? -21.297 -3.199 12.391 1 92.75 250 THR A O 1
ATOM 1916 N N . ASN A 1 251 ? -19.438 -1.979 12.469 1 93.38 251 ASN A N 1
ATOM 1917 C CA . ASN A 1 251 ? -20.125 -0.804 12.984 1 93.38 251 ASN A CA 1
ATOM 1918 C C . ASN A 1 251 ? -20.156 0.323 11.953 1 93.38 251 ASN A C 1
ATOM 1920 O O . ASN A 1 251 ? -20.453 1.473 12.297 1 93.38 251 ASN A O 1
ATOM 1924 N N . ILE A 1 252 ? -19.797 0.006 10.773 1 92.88 252 ILE A N 1
ATOM 1925 C CA . ILE A 1 252 ? -19.844 1.024 9.727 1 92.88 252 ILE A CA 1
ATOM 1926 C C . ILE A 1 252 ? -20.719 0.542 8.57 1 92.88 252 ILE A C 1
ATOM 1928 O O . ILE A 1 252 ? -21.016 -0.649 8.469 1 92.88 252 ILE A O 1
ATOM 1932 N N . ASN A 1 253 ? -21.156 1.435 7.77 1 93.31 253 ASN A N 1
ATOM 1933 C CA . ASN A 1 253 ? -22 1.13 6.613 1 93.31 253 ASN A CA 1
ATOM 1934 C C . ASN A 1 253 ? -21.156 0.902 5.359 1 93.31 253 ASN A C 1
ATOM 1936 O O . ASN A 1 253 ? -19.969 1.195 5.344 1 93.31 253 ASN A O 1
ATOM 1940 N N . LEU A 1 254 ? -21.844 0.291 4.328 1 93.31 254 LEU A N 1
ATOM 1941 C CA . LEU A 1 254 ? -21.188 0.173 3.027 1 93.31 254 LEU A CA 1
ATOM 1942 C C . LEU A 1 254 ? -20.734 1.536 2.523 1 93.31 254 LEU A C 1
ATOM 1944 O O . LEU A 1 254 ? -21.453 2.527 2.652 1 93.31 254 LEU A O 1
ATOM 1948 N N . GLY A 1 255 ? -19.531 1.578 2.035 1 93.31 255 GLY A N 1
ATOM 1949 C CA . GLY A 1 255 ? -19 2.818 1.488 1 93.31 255 GLY A CA 1
ATOM 1950 C C . GLY A 1 255 ? -18.234 3.646 2.51 1 93.31 255 GLY A C 1
ATOM 1951 O O . GLY A 1 255 ? -17.609 4.641 2.16 1 93.31 255 GLY A O 1
ATOM 1952 N N . GLU A 1 256 ? -18.234 3.32 3.756 1 94.5 256 GLU A N 1
ATOM 1953 C CA . GLU A 1 256 ? -17.516 4.047 4.797 1 94.5 256 GLU A CA 1
ATOM 1954 C C . GLU A 1 256 ? -16.125 3.453 5.023 1 94.5 256 GLU A C 1
ATOM 1956 O O . GLU A 1 256 ? -15.914 2.26 4.797 1 94.5 256 GLU A O 1
ATOM 1961 N N . PRO A 1 257 ? -15.211 4.262 5.516 1 95.19 257 PRO A N 1
ATOM 1962 C CA . PRO A 1 257 ? -13.812 3.832 5.652 1 95.19 257 PRO A CA 1
ATOM 1963 C C . PRO A 1 257 ? -13.625 2.787 6.75 1 95.19 257 PRO A C 1
ATOM 1965 O O . PRO A 1 257 ? -14.258 2.871 7.805 1 95.19 257 PRO A O 1
ATOM 1968 N N . ILE A 1 258 ? -12.75 1.85 6.535 1 96.06 258 ILE A N 1
ATOM 1969 C CA . ILE A 1 258 ? -12.445 0.767 7.465 1 96.06 258 ILE A CA 1
ATOM 1970 C C . ILE A 1 258 ? -11.211 1.128 8.289 1 96.06 258 ILE A C 1
ATOM 1972 O O . ILE A 1 258 ? -10.188 1.528 7.738 1 96.06 258 ILE A O 1
ATOM 1976 N N . SER A 1 259 ? -11.281 1.034 9.602 1 98.12 259 SER A N 1
ATOM 1977 C CA . SER A 1 259 ? -10.141 1.147 10.5 1 98.12 259 SER A CA 1
ATOM 1978 C C . SER A 1 259 ? -9.57 -0.224 10.852 1 98.12 259 SER A C 1
ATOM 1980 O O . SER A 1 259 ? -10.328 -1.189 11.008 1 98.12 259 SER A O 1
ATOM 1982 N N . ILE A 1 260 ? -8.312 -0.314 10.93 1 98.19 260 ILE A N 1
ATOM 1983 C CA . ILE A 1 260 ? -7.648 -1.562 11.289 1 98.19 260 ILE A CA 1
ATOM 1984 C C . ILE A 1 260 ? -6.543 -1.286 12.297 1 98.19 260 ILE A C 1
ATOM 1986 O O . ILE A 1 260 ? -5.684 -0.429 12.078 1 98.19 260 ILE A O 1
ATOM 1990 N N . ASP A 1 261 ? -6.535 -1.988 13.438 1 98.31 261 ASP A N 1
ATOM 1991 C CA . ASP A 1 261 ? -5.492 -1.896 14.453 1 98.31 261 ASP A CA 1
ATOM 1992 C C . ASP A 1 261 ? -4.594 -3.133 14.438 1 98.31 261 ASP A C 1
ATOM 1994 O O . ASP A 1 261 ? -5.043 -4.234 14.758 1 98.31 261 ASP A O 1
ATOM 1998 N N . ASN A 1 262 ? -3.332 -2.885 14.031 1 98.25 262 ASN A N 1
ATOM 1999 C CA . ASN A 1 262 ? -2.293 -3.887 14.242 1 98.25 262 ASN A CA 1
ATOM 2000 C C . ASN A 1 262 ? -2.309 -4.953 13.156 1 98.25 262 ASN A C 1
ATOM 2002 O O . ASN A 1 262 ? -2.348 -6.148 13.453 1 98.25 262 ASN A O 1
ATOM 2006 N N . LEU A 1 263 ? -2.273 -4.566 11.977 1 98.12 263 LEU A N 1
ATOM 2007 C CA . LEU A 1 263 ? -2.074 -5.449 10.828 1 98.12 263 LEU A CA 1
ATOM 2008 C C . LEU A 1 263 ? -0.592 -5.727 10.609 1 98.12 263 LEU A C 1
ATOM 2010 O O . LEU A 1 263 ? 0.232 -4.809 10.68 1 98.12 263 LEU A O 1
ATOM 2014 N N . THR A 1 264 ? -0.203 -6.969 10.391 1 98.38 264 THR A N 1
ATOM 2015 C CA . THR A 1 264 ? 1.192 -7.32 10.148 1 98.38 264 THR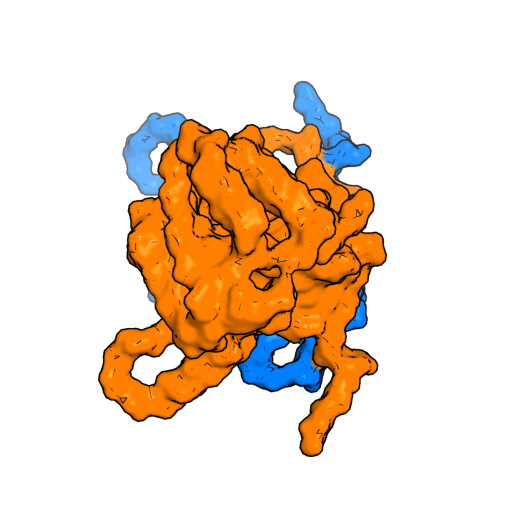 A CA 1
ATOM 2016 C C . THR A 1 264 ? 1.464 -7.484 8.656 1 98.38 264 THR A C 1
ATOM 2018 O O . THR A 1 264 ? 0.694 -8.133 7.949 1 98.38 264 THR A O 1
ATOM 2021 N N . VAL A 1 265 ? 2.541 -6.906 8.203 1 98.06 265 VAL A N 1
ATOM 2022 C CA . VAL A 1 265 ? 2.922 -6.977 6.801 1 98.06 265 VAL A CA 1
ATOM 2023 C C . VAL A 1 265 ? 4.359 -7.473 6.676 1 98.06 265 VAL A C 1
ATOM 2025 O O . VAL A 1 265 ? 5.234 -7.062 7.445 1 98.06 265 VAL A O 1
ATOM 2028 N N . HIS A 1 266 ? 4.609 -8.398 5.836 1 98.56 266 HIS A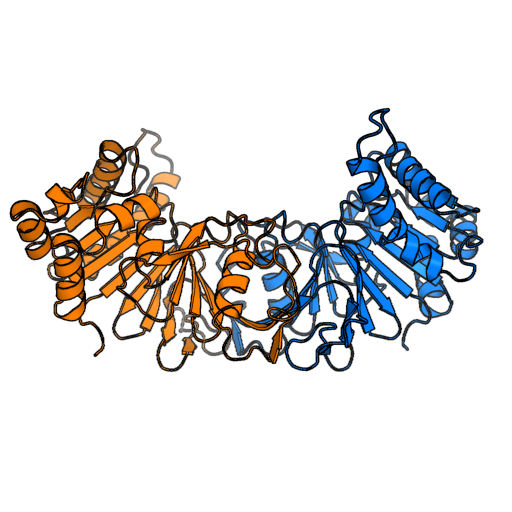 N 1
ATOM 2029 C CA . HIS A 1 266 ? 5.941 -8.836 5.438 1 98.56 266 HIS A CA 1
ATOM 2030 C C . HIS A 1 266 ? 6.227 -8.492 3.982 1 98.56 266 HIS A C 1
ATOM 2032 O O . HIS A 1 266 ? 5.309 -8.438 3.162 1 98.56 266 HIS A O 1
ATOM 2038 N N . VAL A 1 267 ? 7.48 -8.227 3.682 1 97.81 267 VAL A N 1
ATOM 2039 C CA . VAL A 1 267 ? 7.969 -8.016 2.324 1 97.81 267 VAL A CA 1
ATOM 2040 C C . VAL A 1 267 ? 9.039 -9.055 1.99 1 97.81 267 VAL A C 1
ATOM 2042 O O . VAL A 1 267 ? 10.016 -9.203 2.721 1 97.81 267 VAL A O 1
ATOM 2045 N N . MET A 1 268 ? 8.789 -9.742 0.941 1 98.12 268 MET A N 1
ATOM 2046 C CA . MET A 1 268 ? 9.719 -10.789 0.519 1 98.12 268 MET A CA 1
ATOM 2047 C C . MET A 1 268 ? 10.406 -10.406 -0.793 1 98.12 268 MET A C 1
ATOM 2049 O O . MET A 1 268 ? 9.773 -9.828 -1.681 1 98.12 268 MET A O 1
ATOM 2053 N N . SER A 1 269 ? 11.633 -10.742 -0.881 1 96.81 269 SER A N 1
ATOM 2054 C CA . SER A 1 269 ? 12.383 -10.695 -2.135 1 96.81 269 SER A CA 1
ATOM 2055 C C . SER A 1 269 ? 12.938 -12.062 -2.5 1 96.81 269 SER A C 1
ATOM 2057 O O . SER A 1 269 ? 12.68 -13.047 -1.805 1 96.81 269 SER A O 1
ATOM 2059 N N . MET A 1 270 ? 13.594 -12.094 -3.629 1 96.06 270 MET A N 1
ATOM 2060 C CA . MET A 1 270 ? 14.039 -13.352 -4.227 1 96.06 270 MET A CA 1
ATOM 2061 C C . MET A 1 270 ? 14.703 -14.25 -3.184 1 96.06 270 MET A C 1
ATOM 2063 O O . MET A 1 270 ? 15.562 -13.789 -2.426 1 96.06 270 MET A O 1
ATOM 2067 N N . ASN A 1 271 ? 14.25 -15.477 -3.07 1 96.88 271 ASN A N 1
ATOM 2068 C CA . ASN A 1 271 ? 14.82 -16.578 -2.299 1 96.88 271 ASN A CA 1
ATOM 2069 C C . ASN A 1 271 ? 14.422 -16.5 -0.828 1 96.88 271 ASN A C 1
ATOM 2071 O O . ASN A 1 271 ? 14.82 -17.344 -0.025 1 96.88 271 ASN A O 1
ATOM 2075 N N . ASP A 1 272 ? 13.695 -15.445 -0.439 1 98 272 ASP A N 1
ATOM 2076 C CA . ASP A 1 272 ? 13.086 -15.484 0.887 1 98 272 ASP A CA 1
ATOM 2077 C C . ASP A 1 272 ? 12.047 -16.609 0.982 1 98 272 ASP A C 1
ATOM 2079 O O . ASP A 1 272 ? 11.438 -16.969 -0.02 1 98 272 ASP A O 1
ATOM 2083 N N . HIS A 1 273 ? 11.812 -17.141 2.213 1 98.19 273 HIS A N 1
ATOM 2084 C CA . HIS A 1 273 ? 10.898 -18.25 2.439 1 98.19 273 HIS A CA 1
ATOM 2085 C C . HIS A 1 273 ? 9.852 -17.891 3.496 1 98.19 273 HIS A C 1
ATOM 2087 O O . HIS A 1 273 ? 10.172 -17.234 4.492 1 98.19 273 HIS A O 1
ATOM 2093 N N . TYR A 1 274 ? 8.656 -18.266 3.246 1 98.62 274 TYR A N 1
ATOM 2094 C CA . TYR A 1 274 ? 7.574 -18.156 4.219 1 98.62 274 TYR A CA 1
ATOM 2095 C C . TYR A 1 274 ? 6.898 -19.5 4.453 1 98.62 274 TYR A C 1
ATOM 2097 O O . TYR A 1 274 ? 6.379 -20.109 3.516 1 98.62 274 TYR A O 1
ATOM 2105 N N . ASP A 1 275 ? 6.91 -19.953 5.625 1 98.12 275 ASP A N 1
ATOM 2106 C CA . ASP A 1 275 ? 6.273 -21.219 5.992 1 98.12 275 ASP A CA 1
ATOM 2107 C C . ASP A 1 275 ? 4.789 -21.016 6.289 1 98.12 275 ASP A C 1
ATOM 2109 O O . ASP A 1 275 ? 4.426 -20.297 7.223 1 98.12 275 ASP A O 1
ATOM 2113 N N . LEU A 1 276 ? 3.92 -21.688 5.582 1 96.56 276 LEU A N 1
ATOM 2114 C CA . LEU A 1 276 ? 2.477 -21.5 5.691 1 96.56 276 LEU A CA 1
ATOM 2115 C C . LEU A 1 276 ? 1.94 -22.156 6.965 1 96.56 276 LEU A C 1
ATOM 2117 O O . LEU A 1 276 ? 0.844 -21.812 7.422 1 96.56 276 LEU A O 1
ATOM 2121 N N . THR A 1 277 ? 2.65 -23.078 7.508 1 94.5 277 THR A N 1
ATOM 2122 C CA . THR A 1 277 ? 2.227 -23.766 8.719 1 94.5 277 THR A CA 1
ATOM 2123 C C . THR A 1 277 ? 2.584 -22.969 9.961 1 94.5 277 THR A C 1
ATOM 2125 O O . THR A 1 277 ? 1.72 -22.672 10.789 1 94.5 277 THR A O 1
ATOM 2128 N N . THR A 1 278 ? 3.828 -22.531 10.047 1 95.56 278 THR A N 1
ATOM 2129 C CA . THR A 1 278 ? 4.289 -21.812 11.227 1 95.56 278 THR A CA 1
ATOM 2130 C C . THR A 1 278 ? 4.051 -20.312 11.078 1 95.56 278 THR A C 1
ATOM 2132 O O . THR A 1 278 ? 4.133 -19.562 12.055 1 95.56 278 THR A O 1
ATOM 2135 N N . ARG A 1 279 ? 3.811 -19.859 9.836 1 96.44 279 ARG A N 1
ATOM 2136 C CA . ARG A 1 279 ? 3.611 -18.453 9.5 1 96.44 279 ARG A CA 1
ATOM 2137 C C . ARG A 1 279 ? 4.848 -17.625 9.852 1 96.44 279 ARG A C 1
ATOM 2139 O O . ARG A 1 279 ? 4.734 -16.562 10.461 1 96.44 279 ARG A O 1
ATOM 2146 N N . THR A 1 280 ? 5.949 -18.125 9.406 1 97.19 280 THR A N 1
ATOM 2147 C CA . THR A 1 280 ? 7.223 -17.484 9.695 1 97.19 280 THR A CA 1
ATOM 2148 C C . THR A 1 280 ? 7.969 -17.156 8.406 1 97.19 280 THR A C 1
ATOM 2150 O O . THR A 1 280 ? 8.023 -17.969 7.488 1 97.19 280 THR A O 1
ATOM 2153 N N . LEU A 1 281 ? 8.484 -15.961 8.391 1 98.25 281 LEU A N 1
ATOM 2154 C CA . LEU A 1 281 ? 9.305 -15.523 7.266 1 98.25 281 LEU A CA 1
ATOM 2155 C C . LEU A 1 281 ? 10.789 -15.711 7.57 1 98.25 281 LEU A C 1
ATOM 2157 O O . LEU A 1 281 ? 11.25 -15.367 8.664 1 98.25 281 LEU A O 1
ATOM 2161 N N . THR A 1 282 ? 11.523 -16.328 6.699 1 97.56 282 THR A N 1
ATOM 2162 C CA . THR A 1 282 ? 12.984 -16.391 6.719 1 97.56 282 THR A CA 1
ATOM 2163 C C . THR A 1 282 ? 13.578 -15.609 5.555 1 97.56 282 THR A C 1
ATOM 2165 O O . THR A 1 282 ? 13.344 -15.945 4.391 1 97.56 282 THR A O 1
ATOM 2168 N N . ILE A 1 283 ? 14.312 -14.602 5.84 1 97.69 283 ILE A N 1
ATOM 2169 C CA . ILE A 1 283 ? 14.945 -13.758 4.832 1 97.69 283 ILE A CA 1
ATOM 2170 C C . ILE A 1 283 ? 16.297 -14.336 4.445 1 97.69 283 ILE A C 1
ATOM 2172 O O . ILE A 1 283 ? 17.172 -14.547 5.301 1 97.69 283 ILE A O 1
ATOM 2176 N N . GLU A 1 284 ? 16.469 -14.594 3.191 1 95.69 284 GLU A N 1
ATOM 2177 C CA . GLU A 1 284 ? 17.672 -15.234 2.682 1 95.69 284 GLU A CA 1
ATOM 2178 C C . GLU A 1 284 ? 18.922 -14.414 3.014 1 95.69 284 GLU A C 1
ATOM 2180 O O . GLU A 1 284 ? 19.875 -14.938 3.586 1 95.69 284 GLU A O 1
ATOM 2185 N N . ASN A 1 285 ? 18.953 -13.109 2.721 1 93.88 285 ASN A N 1
ATOM 2186 C CA . ASN A 1 285 ? 20.078 -12.211 2.982 1 93.88 285 ASN A CA 1
ATOM 2187 C C . ASN A 1 285 ? 19.859 -11.398 4.258 1 93.88 285 ASN A C 1
ATOM 2189 O O . ASN A 1 285 ? 20.109 -10.195 4.281 1 93.88 285 ASN A O 1
ATOM 2193 N N . SER A 1 286 ? 19.469 -12.109 5.258 1 94.31 286 SER A N 1
ATOM 2194 C CA . SER A 1 286 ? 19.172 -11.477 6.539 1 94.31 286 SER A CA 1
ATOM 2195 C C . SER A 1 286 ? 20.344 -10.648 7.039 1 94.31 286 SER A C 1
ATOM 2197 O O . SER A 1 286 ? 21.5 -11.055 6.895 1 94.31 286 SER A O 1
ATOM 2199 N N . GLN A 1 287 ? 20.062 -9.508 7.559 1 90.31 287 GLN A N 1
ATOM 2200 C CA . GLN A 1 287 ? 21.109 -8.672 8.141 1 90.31 287 GLN A CA 1
ATOM 2201 C C . GLN A 1 287 ? 21.719 -9.328 9.367 1 90.31 287 GLN A C 1
ATOM 2203 O O . GLN A 1 287 ? 22.844 -8.992 9.766 1 90.31 287 GLN A O 1
ATOM 2208 N N . PHE A 1 288 ? 21.031 -10.203 10.031 1 85.62 288 PHE A N 1
ATOM 2209 C CA . PHE A 1 288 ? 21.5 -10.836 11.25 1 85.62 288 PHE A CA 1
ATOM 2210 C C . PHE A 1 288 ? 22.172 -12.172 10.938 1 85.62 288 PHE A C 1
ATOM 2212 O O . PHE A 1 288 ? 22.875 -12.734 11.781 1 85.62 288 PHE A O 1
ATOM 2219 N N . ASN A 1 289 ? 21.906 -12.797 9.805 1 73 289 ASN A N 1
ATOM 2220 C CA . ASN A 1 289 ? 22.531 -14.047 9.375 1 73 289 ASN A CA 1
ATOM 2221 C C . ASN A 1 289 ? 22.953 -13.977 7.91 1 73 289 ASN A C 1
ATOM 2223 O O . ASN A 1 289 ? 22.359 -14.641 7.055 1 73 289 ASN A O 1
ATOM 2227 N N . PRO A 1 290 ? 23.984 -13.164 7.574 1 60.81 290 PRO A N 1
ATOM 2228 C CA . PRO A 1 290 ? 24.328 -13 6.16 1 60.81 290 PRO A CA 1
ATOM 2229 C C . PRO A 1 290 ? 24.859 -14.289 5.539 1 60.81 290 PRO A C 1
ATOM 2231 O O . PRO A 1 290 ? 25.5 -15.094 6.219 1 60.81 290 PRO A O 1
ATOM 2234 N N . ILE A 1 291 ? 24.141 -14.867 4.5 1 57.22 291 ILE A N 1
ATOM 2235 C CA . ILE A 1 291 ? 24.734 -15.969 3.748 1 57.22 291 ILE A CA 1
ATOM 2236 C C . ILE A 1 291 ? 26.125 -15.57 3.262 1 57.22 291 ILE A C 1
ATOM 2238 O O . ILE A 1 291 ? 26.312 -14.484 2.715 1 57.22 291 ILE A O 1
ATOM 2242 N N . PRO A 1 292 ? 27.125 -16.312 3.621 1 49.25 292 PRO A N 1
ATOM 2243 C CA . PRO A 1 292 ? 28.484 -16.016 3.17 1 49.25 292 PRO A CA 1
ATOM 2244 C C . PRO A 1 292 ? 28.562 -15.742 1.671 1 49.25 292 PRO A C 1
ATOM 2246 O O . PRO A 1 292 ? 27.953 -16.453 0.872 1 49.25 292 PRO A O 1
ATOM 2249 N N . GLN A 1 293 ? 28.531 -14.539 1.267 1 44.72 293 GLN A N 1
ATOM 2250 C CA . GLN A 1 293 ? 28.828 -14.234 -0.13 1 44.72 293 GLN A CA 1
ATOM 2251 C C . GLN A 1 293 ? 30.125 -14.922 -0.579 1 44.72 293 GLN A C 1
ATOM 2253 O O . GLN A 1 293 ? 31.125 -14.875 0.124 1 44.72 293 GLN A O 1
ATOM 2258 N N . ASP A 1 294 ? 29.953 -16.031 -1.209 1 35.53 294 ASP A N 1
ATOM 2259 C CA . ASP A 1 294 ? 31.188 -16.562 -1.764 1 35.53 294 ASP A CA 1
ATOM 2260 C C . ASP A 1 294 ? 32.031 -15.445 -2.41 1 35.53 294 ASP A C 1
ATOM 2262 O O . ASP A 1 294 ? 31.516 -14.727 -3.281 1 35.53 294 ASP A O 1
ATOM 2266 N N . LYS A 1 295 ? 33.031 -14.969 -1.745 1 32.47 295 LYS A N 1
ATOM 2267 C CA . LYS A 1 295 ? 34.094 -14.289 -2.52 1 32.47 295 LYS A CA 1
ATOM 2268 C C . LYS A 1 295 ? 34.562 -15.18 -3.66 1 32.47 295 LYS A C 1
ATOM 2270 O O . LYS A 1 295 ? 34.719 -16.391 -3.49 1 32.47 295 LYS A O 1
ATOM 2275 N N . MET B 1 1 ? 9.977 18.828 26.188 1 67.5 1 MET B N 1
ATOM 2276 C CA . MET B 1 1 ? 8.648 19.25 26.609 1 67.5 1 MET B CA 1
ATOM 2277 C C . MET B 1 1 ? 7.648 19.141 25.469 1 67.5 1 MET B C 1
ATOM 2279 O O . MET B 1 1 ? 8.016 19.266 24.297 1 67.5 1 MET B O 1
ATOM 2283 N N . LYS B 1 2 ? 6.391 18.766 25.75 1 86.75 2 LYS B N 1
ATOM 2284 C CA . LYS B 1 2 ? 5.312 18.703 24.781 1 86.75 2 LYS B CA 1
ATOM 2285 C C . LYS B 1 2 ? 4.938 20.094 24.266 1 86.75 2 LYS B C 1
ATOM 2287 O O . LYS B 1 2 ? 4.863 21.031 25.047 1 86.75 2 LYS B O 1
ATOM 2292 N N . PRO B 1 3 ? 4.832 20.25 23.062 1 94.38 3 PRO B N 1
ATOM 2293 C CA . PRO B 1 3 ? 4.414 21.562 22.531 1 94.38 3 PRO B CA 1
ATOM 2294 C C . PRO B 1 3 ? 3.047 22 23.062 1 94.38 3 PRO B C 1
ATOM 2296 O O . PRO B 1 3 ? 2.178 21.156 23.297 1 94.38 3 PRO B O 1
ATOM 2299 N N . VAL B 1 4 ? 2.9 23.281 23.234 1 96.81 4 VAL B N 1
ATOM 2300 C CA . VAL B 1 4 ? 1.617 23.859 23.609 1 96.81 4 VAL B CA 1
ATOM 2301 C C . VAL B 1 4 ? 0.72 23.984 22.391 1 96.81 4 VAL B C 1
ATOM 2303 O O . VAL B 1 4 ? -0.505 23.891 22.484 1 96.81 4 VAL B O 1
ATOM 2306 N N . GLY B 1 5 ? 1.311 24.234 21.266 1 98.06 5 GLY B N 1
ATOM 2307 C CA . GLY B 1 5 ? 0.588 24.422 20.016 1 98.06 5 GLY B CA 1
ATOM 2308 C C . GLY B 1 5 ? -0.029 23.156 19.469 1 98.06 5 GLY B C 1
ATOM 2309 O O . GLY B 1 5 ? 0.132 22.078 20.062 1 98.06 5 GLY B O 1
ATOM 2310 N N . LYS B 1 6 ? -0.802 23.344 18.469 1 98.69 6 LYS B N 1
ATOM 2311 C CA . LYS B 1 6 ? -1.5 22.25 17.781 1 98.69 6 LYS B CA 1
ATOM 2312 C C . LYS B 1 6 ? -1.027 22.125 16.344 1 98.69 6 LYS B C 1
ATOM 2314 O O . LYS B 1 6 ? -0.657 23.109 15.703 1 98.69 6 LYS B O 1
ATOM 2319 N N . LEU B 1 7 ? -0.994 20.906 15.906 1 98.62 7 LEU B N 1
ATOM 2320 C CA . LEU B 1 7 ? -0.618 20.609 14.523 1 98.62 7 LEU B CA 1
ATOM 2321 C C . LEU B 1 7 ? -1.787 20 13.766 1 98.62 7 LEU B C 1
ATOM 2323 O O . LEU B 1 7 ? -2.453 19.094 14.266 1 98.62 7 LEU B O 1
ATOM 2327 N N . ILE B 1 8 ? -2.109 20.516 12.609 1 98.62 8 ILE B N 1
ATOM 2328 C CA . ILE B 1 8 ? -3.082 19.906 11.711 1 98.62 8 ILE B CA 1
ATOM 2329 C C . ILE B 1 8 ? -2.438 19.656 10.344 1 98.62 8 ILE B C 1
ATOM 2331 O O . ILE B 1 8 ? -2.193 20.594 9.586 1 98.62 8 ILE B O 1
ATOM 2335 N N . ILE B 1 9 ? -2.154 18.406 10.023 1 98.69 9 ILE B N 1
ATOM 2336 C CA . ILE B 1 9 ? -1.5 18.031 8.766 1 98.69 9 ILE B CA 1
ATOM 2337 C C . ILE B 1 9 ? -2.49 17.312 7.863 1 98.69 9 ILE B C 1
ATOM 2339 O O . ILE B 1 9 ? -3.24 16.438 8.32 1 98.69 9 ILE B O 1
ATOM 2343 N N . ILE B 1 10 ? -2.543 17.703 6.594 1 98 10 ILE B N 1
ATOM 2344 C CA . ILE B 1 10 ? -3.572 17.25 5.668 1 98 10 ILE B CA 1
ATOM 2345 C C . ILE B 1 10 ? -2.918 16.656 4.422 1 98 10 ILE B C 1
ATOM 2347 O O . ILE B 1 10 ? -1.951 17.203 3.895 1 98 10 ILE B O 1
ATOM 2351 N N . GLY B 1 11 ? -3.463 15.562 3.916 1 96.5 11 GLY B N 1
ATOM 2352 C CA . GLY B 1 11 ? -2.836 14.773 2.863 1 96.5 11 GLY B CA 1
ATOM 2353 C C . GLY B 1 11 ? -2.941 15.422 1.495 1 96.5 11 GLY B C 1
ATOM 2354 O O . GLY B 1 11 ? -2.195 15.07 0.579 1 96.5 11 GLY B O 1
ATOM 2355 N N . GLY B 1 12 ? -3.801 16.344 1.33 1 93.31 12 GLY B N 1
ATOM 2356 C CA . GLY B 1 12 ? -3.996 17 0.047 1 93.31 12 GLY B CA 1
ATOM 2357 C C . GLY B 1 12 ? -5.453 17.078 -0.37 1 93.31 12 GLY B C 1
ATOM 2358 O O . GLY B 1 12 ? -6.328 16.547 0.322 1 93.31 12 GLY B O 1
ATOM 2359 N N . ALA B 1 13 ? -5.664 17.781 -1.417 1 86.06 13 ALA B N 1
ATOM 2360 C CA . ALA B 1 13 ? -6.996 17.953 -1.991 1 86.06 13 ALA B CA 1
ATOM 2361 C C . ALA B 1 13 ? -8.023 18.281 -0.911 1 86.06 13 ALA B C 1
ATOM 2363 O O . ALA B 1 13 ? -9.07 17.641 -0.825 1 86.06 13 ALA B O 1
ATOM 2364 N N . VAL B 1 14 ? -7.703 19.266 -0.246 1 84 14 VAL B N 1
ATOM 2365 C CA . VAL B 1 14 ? -8.586 19.719 0.821 1 84 14 VAL B CA 1
ATOM 2366 C C . VAL B 1 14 ? -9.922 20.172 0.229 1 84 14 VAL B C 1
ATOM 2368 O O . VAL B 1 14 ? -9.945 20.859 -0.799 1 84 14 VAL B O 1
ATOM 2371 N N . ASN B 1 15 ? -10.914 19.734 0.824 1 80.25 15 ASN B N 1
ATOM 2372 C CA . ASN B 1 15 ? -12.219 20.25 0.417 1 80.25 15 ASN B CA 1
ATOM 2373 C C . ASN B 1 15 ? -12.375 21.734 0.771 1 80.25 15 ASN B C 1
ATOM 2375 O O . ASN B 1 15 ? -12.523 22.078 1.943 1 80.25 15 ASN B O 1
ATOM 2379 N N . LYS B 1 16 ? -12.352 22.609 -0.245 1 78.62 16 LYS B N 1
ATOM 2380 C CA . LYS B 1 16 ? -12.438 24.047 -0.036 1 78.62 16 LYS B CA 1
ATOM 2381 C C . LYS B 1 16 ? -13.812 24.578 -0.423 1 78.62 16 LYS B C 1
ATOM 2383 O O . LYS B 1 16 ? -14.008 25.797 -0.542 1 78.62 16 LYS B O 1
ATOM 2388 N N . GLY B 1 17 ? -14.664 23.703 -0.643 1 70.94 17 GLY B N 1
ATOM 2389 C CA . GLY B 1 17 ? -16 24.125 -1.056 1 70.94 17 GLY B CA 1
ATOM 2390 C C . GLY B 1 17 ? -16.078 24.516 -2.518 1 70.94 17 GLY B C 1
ATOM 2391 O O . GLY B 1 17 ? -15.094 25 -3.09 1 70.94 17 GLY B O 1
ATOM 2392 N N . SER B 1 18 ? -16.734 23.781 -3.492 1 60.72 18 SER B N 1
ATOM 2393 C CA . SER B 1 18 ? -16.938 24.203 -4.879 1 60.72 18 SER B CA 1
ATOM 2394 C C . SER B 1 18 ? -17.906 25.375 -4.969 1 60.72 18 SER B C 1
ATOM 2396 O O . SER B 1 18 ? -19.062 25.266 -4.57 1 60.72 18 SER B O 1
ATOM 2398 N N . PHE B 1 19 ? -17.281 26.719 -4.863 1 51.03 19 PHE B N 1
ATOM 2399 C CA . PHE B 1 19 ? -18.203 27.859 -4.898 1 51.03 19 PHE B CA 1
ATOM 2400 C C . PHE B 1 19 ? -18.594 28.188 -6.332 1 51.03 19 PHE B C 1
ATOM 2402 O O . PHE B 1 19 ? -19.234 29.219 -6.586 1 51.03 19 PHE B O 1
ATOM 2409 N N . ALA B 1 20 ? -17.859 27.734 -7.305 1 42.03 20 ALA B N 1
ATOM 2410 C CA . ALA B 1 20 ? -18.266 28.172 -8.633 1 42.03 20 ALA B CA 1
ATOM 2411 C C . ALA B 1 20 ? -19.766 27.953 -8.844 1 42.03 20 ALA B C 1
ATOM 2413 O O . ALA B 1 20 ? -20.422 27.281 -8.047 1 42.03 20 ALA B O 1
ATOM 2414 N N . GLU B 1 21 ? -20.109 27.328 -10.055 1 37.66 21 GLU B N 1
ATOM 2415 C CA . GLU B 1 21 ? -21.266 27.562 -10.914 1 37.66 21 GLU B CA 1
ATOM 2416 C C . GLU B 1 21 ? -22.562 27.281 -10.172 1 37.66 21 GLU B C 1
ATOM 2418 O O . GLU B 1 21 ? -22.562 26.594 -9.141 1 37.66 21 GLU B O 1
ATOM 2423 N N . SER B 1 22 ? -23.75 27.641 -10.867 1 37.81 22 SER B N 1
ATOM 2424 C CA . SER B 1 22 ? -25.188 27.875 -10.961 1 37.81 22 SER B CA 1
ATOM 2425 C C . SER B 1 22 ? -25.969 26.625 -10.555 1 37.81 22 SER B C 1
ATOM 2427 O O . SER B 1 22 ? -27.203 26.641 -10.555 1 37.81 22 SER B O 1
ATOM 2429 N N . ASP B 1 23 ? -25.469 25.391 -10.875 1 36.78 23 ASP B N 1
ATOM 2430 C CA . ASP B 1 23 ? -26.562 24.406 -10.859 1 36.78 23 ASP B CA 1
ATOM 2431 C C . ASP B 1 23 ? -26.969 24.062 -9.438 1 36.78 23 ASP B C 1
ATOM 2433 O O . ASP B 1 23 ? -26.141 23.672 -8.617 1 36.78 23 ASP B O 1
ATOM 2437 N N . PHE B 1 24 ? -28.016 24.531 -8.898 1 38.5 24 PHE B N 1
ATOM 2438 C CA . PHE B 1 24 ? -28.953 24.359 -7.809 1 38.5 24 PHE B CA 1
ATOM 2439 C C . PHE B 1 24 ? -29.078 22.891 -7.426 1 38.5 24 PHE B C 1
ATOM 2441 O O . PHE B 1 24 ? -30.188 22.359 -7.328 1 38.5 24 PHE B O 1
ATOM 2448 N N . ASP B 1 25 ? -28.203 21.922 -7.934 1 44.16 25 ASP B N 1
ATOM 2449 C CA . ASP B 1 25 ? -28.484 20.5 -7.715 1 44.16 25 ASP B CA 1
ATOM 2450 C C . ASP B 1 25 ? -28.203 20.109 -6.266 1 44.16 25 ASP B C 1
ATOM 2452 O O . ASP B 1 25 ? -27.328 20.703 -5.617 1 44.16 25 ASP B O 1
ATOM 2456 N N . GLN B 1 26 ? -29.031 19.344 -5.609 1 48.03 26 GLN B N 1
ATOM 2457 C CA . GLN B 1 26 ? -29.047 18.609 -4.348 1 48.03 26 GLN B CA 1
ATOM 2458 C C . GLN B 1 26 ? -27.625 18.234 -3.918 1 48.03 26 GLN B C 1
ATOM 2460 O O . GLN B 1 26 ? -27.328 18.188 -2.723 1 48.03 26 GLN B O 1
ATOM 2465 N N . ASN B 1 27 ? -26.703 18.141 -4.852 1 51.84 27 ASN B N 1
ATOM 2466 C CA . ASN B 1 27 ? -25.328 17.719 -4.602 1 51.84 27 ASN B CA 1
ATOM 2467 C C . ASN B 1 27 ? -24.484 18.875 -4.074 1 51.84 27 ASN B C 1
ATOM 2469 O O . ASN B 1 27 ? -23.547 18.656 -3.291 1 51.84 27 ASN B O 1
ATOM 2473 N N . ILE B 1 28 ? -24.984 20.094 -4.211 1 53.38 28 ILE B N 1
ATOM 2474 C CA . ILE B 1 28 ? -24.266 21.266 -3.74 1 53.38 28 ILE B CA 1
ATOM 2475 C C . ILE B 1 28 ? -24.453 21.422 -2.234 1 53.38 28 ILE B C 1
ATOM 2477 O O . ILE B 1 28 ? -23.5 21.719 -1.508 1 53.38 28 ILE B O 1
ATOM 2481 N N . GLU B 1 29 ? -25.734 21.156 -1.808 1 51.53 29 GLU B N 1
ATOM 2482 C CA . GLU B 1 29 ? -25.984 21.266 -0.373 1 51.53 29 GLU B CA 1
ATOM 2483 C C . GLU B 1 29 ? -25.172 20.234 0.41 1 51.53 29 GLU B C 1
ATOM 2485 O O . GLU B 1 29 ? -24.594 20.562 1.455 1 51.53 29 GLU B O 1
ATOM 2490 N N . LYS B 1 30 ? -25.125 19.078 -0.125 1 56.72 30 LYS B N 1
ATOM 2491 C CA . LYS B 1 30 ? -24.375 18.031 0.544 1 56.72 30 LYS B CA 1
ATOM 2492 C C . LYS B 1 30 ? -22.875 18.344 0.565 1 56.72 30 LYS B C 1
ATOM 2494 O O . LYS B 1 30 ? -22.219 18.172 1.591 1 56.72 30 LYS B O 1
ATOM 2499 N N . ASN B 1 31 ? -22.5 18.859 -0.49 1 62.94 31 ASN B N 1
ATOM 2500 C CA . ASN B 1 31 ? -21.094 19.219 -0.584 1 62.94 31 ASN B CA 1
ATOM 2501 C C . ASN B 1 31 ? -20.75 20.375 0.34 1 62.94 31 ASN B C 1
ATOM 2503 O O . ASN B 1 31 ? -19.672 20.391 0.958 1 62.94 31 ASN B O 1
ATOM 2507 N N . LEU B 1 32 ? -21.703 21.203 0.478 1 60.53 32 LEU B N 1
ATOM 2508 C CA . LEU B 1 32 ? -21.5 22.359 1.336 1 60.53 32 LEU B CA 1
ATOM 2509 C C . LEU B 1 32 ? -21.5 21.953 2.807 1 60.53 32 LEU B C 1
ATOM 2511 O O . LEU B 1 32 ? -20.688 22.453 3.594 1 60.53 32 LEU B O 1
ATOM 2515 N N . ASN B 1 33 ? -22.391 21.094 3.121 1 61.28 33 ASN B N 1
ATOM 2516 C CA . ASN B 1 33 ? -22.438 20.609 4.496 1 61.28 33 ASN B CA 1
ATOM 2517 C C . ASN B 1 33 ? -21.125 19.891 4.879 1 61.28 33 ASN B C 1
ATOM 2519 O O . ASN B 1 33 ? -20.609 20.094 5.98 1 61.28 33 ASN B O 1
ATOM 2523 N N . PHE B 1 34 ? -20.594 19.25 3.988 1 66.88 34 PHE B N 1
ATOM 2524 C CA . PHE B 1 34 ? -19.344 18.531 4.234 1 66.88 34 PHE B CA 1
ATOM 2525 C C . PHE B 1 34 ? -18.188 19.516 4.383 1 66.88 34 PHE B C 1
ATOM 2527 O O . PHE B 1 34 ? -17.312 19.328 5.246 1 66.88 34 PHE B O 1
ATOM 2534 N N . PHE B 1 35 ? -18.391 20.469 3.604 1 76.62 35 PHE B N 1
ATOM 2535 C CA . PHE B 1 35 ? -17.375 21.5 3.668 1 76.62 35 PHE B CA 1
ATOM 2536 C C . PHE B 1 35 ? -17.422 22.234 5.004 1 76.62 35 PHE B C 1
ATOM 2538 O O . PHE B 1 35 ? -16.391 22.484 5.625 1 76.62 35 PHE B O 1
ATOM 2545 N N . GLU B 1 36 ? -18.641 22.375 5.5 1 80.88 36 GLU B N 1
ATOM 2546 C CA . GLU B 1 36 ? -18.812 23.172 6.715 1 80.88 36 GLU B CA 1
ATOM 2547 C C . GLU B 1 36 ? -18.375 22.391 7.953 1 80.88 36 GLU B C 1
ATOM 2549 O O . GLU B 1 36 ? -18.172 22.969 9.016 1 80.88 36 GLU B O 1
ATOM 2554 N N . ARG B 1 37 ? -18.156 21.141 7.707 1 78.62 37 ARG B N 1
ATOM 2555 C CA . ARG B 1 37 ? -17.703 20.312 8.82 1 78.62 37 ARG B CA 1
ATOM 2556 C C . ARG B 1 37 ? -16.328 19.734 8.531 1 78.62 37 ARG B C 1
ATOM 2558 O O . ARG B 1 37 ? -15.883 18.797 9.219 1 78.62 37 ARG B O 1
ATOM 2565 N N . GLY B 1 38 ? -15.742 20.297 7.605 1 91.5 38 GLY B N 1
ATOM 2566 C CA . GLY B 1 38 ? -14.492 19.734 7.129 1 91.5 38 GLY B CA 1
ATOM 2567 C C . GLY B 1 38 ? -13.289 20.188 7.938 1 91.5 38 GLY B C 1
ATOM 2568 O O . GLY B 1 38 ? -13.438 20.719 9.039 1 91.5 38 GLY B O 1
ATOM 2569 N N . ILE B 1 39 ? -12.172 19.938 7.48 1 96.19 39 ILE B N 1
ATOM 2570 C CA . ILE B 1 39 ? -10.906 20.141 8.188 1 96.19 39 ILE B CA 1
ATOM 2571 C C . ILE B 1 39 ? -10.68 21.625 8.43 1 96.19 39 ILE B C 1
ATOM 2573 O O . ILE B 1 39 ? -10.188 22.031 9.492 1 96.19 39 ILE B O 1
ATOM 2577 N N . LEU B 1 40 ? -11.031 22.5 7.484 1 96.62 40 LEU B N 1
ATOM 2578 C CA . LEU B 1 40 ? -10.844 23.938 7.648 1 96.62 40 LEU B CA 1
ATOM 2579 C C . LEU B 1 40 ? -11.695 24.469 8.805 1 96.62 40 LEU B C 1
ATOM 2581 O O . LEU B 1 40 ? -11.25 25.344 9.547 1 96.62 40 LEU B O 1
ATOM 2585 N N . ARG B 1 41 ? -12.93 23.969 8.914 1 96.19 41 ARG B N 1
ATOM 2586 C CA . ARG B 1 41 ? -13.766 24.328 10.062 1 96.19 41 ARG B CA 1
ATOM 2587 C C . ARG B 1 41 ? -13.094 23.938 11.367 1 96.19 41 ARG B C 1
ATOM 2589 O O . ARG B 1 41 ? -13.117 24.688 12.344 1 96.19 41 ARG B O 1
ATOM 2596 N N . LYS B 1 42 ? -12.523 22.797 11.359 1 96.69 42 LYS B N 1
ATOM 2597 C CA . LYS B 1 42 ? -11.82 22.328 12.555 1 96.69 42 LYS B CA 1
ATOM 2598 C C . LYS B 1 42 ? -10.672 23.266 12.922 1 96.69 42 LYS B C 1
ATOM 2600 O O . LYS B 1 42 ? -10.438 23.531 14.102 1 96.69 42 LYS B O 1
ATOM 2605 N N . ILE B 1 43 ? -9.906 23.75 11.953 1 98.06 43 ILE B N 1
ATOM 2606 C CA . ILE B 1 43 ? -8.82 24.688 12.188 1 98.06 43 ILE B CA 1
ATOM 2607 C C . ILE B 1 43 ? -9.352 25.938 12.906 1 98.06 43 ILE B C 1
ATOM 2609 O O . ILE B 1 43 ? -8.781 26.375 13.906 1 98.06 43 ILE B O 1
ATOM 2613 N N . ILE B 1 44 ? -10.477 26.422 12.438 1 98.31 44 ILE B N 1
ATOM 2614 C CA . ILE B 1 44 ? -11.07 27.625 13.031 1 98.31 44 ILE B CA 1
ATOM 2615 C C . ILE B 1 44 ? -11.516 27.312 14.461 1 98.31 44 ILE B C 1
ATOM 2617 O O . ILE B 1 44 ? -11.188 28.062 15.391 1 98.31 44 ILE B O 1
ATOM 2621 N N . ASN B 1 45 ? -12.188 26.188 14.594 1 98 45 ASN B N 1
ATOM 2622 C CA . ASN B 1 45 ? -12.75 25.828 15.891 1 98 45 ASN B CA 1
ATOM 2623 C C . ASN B 1 45 ? -11.664 25.625 16.938 1 98 45 ASN B C 1
ATOM 2625 O O . ASN B 1 45 ? -11.867 25.922 18.125 1 98 45 ASN B O 1
ATOM 2629 N N . GLU B 1 46 ? -10.523 25.188 16.531 1 98.12 46 GLU B N 1
ATOM 2630 C CA . GLU B 1 46 ? -9.453 24.844 17.469 1 98.12 46 GLU B CA 1
ATOM 2631 C C . GLU B 1 46 ? -8.516 26.031 17.688 1 98.12 46 GLU B C 1
ATOM 2633 O O . GLU B 1 46 ? -7.645 25.984 18.562 1 98.12 46 GLU B O 1
ATOM 2638 N N . SER B 1 47 ? -8.633 27.062 16.875 1 98.44 47 SER B N 1
ATOM 2639 C CA . SER B 1 47 ? -7.73 28.203 16.984 1 98.44 47 SER B CA 1
ATOM 2640 C C . SER B 1 47 ? -8.062 29.062 18.203 1 98.44 47 SER B C 1
ATOM 2642 O O . SER B 1 47 ? -9.18 29.016 18.719 1 98.44 47 SER B O 1
ATOM 2644 N N . LYS B 1 48 ? -7.105 29.812 18.641 1 98.19 48 LYS B N 1
ATOM 2645 C CA . LYS B 1 48 ? -7.129 30.562 19.891 1 98.19 48 LYS B CA 1
ATOM 2646 C C . LYS B 1 48 ? -8.359 31.469 19.969 1 98.19 48 LYS B C 1
ATOM 2648 O O . LYS B 1 48 ? -9.016 31.547 21 1 98.19 48 LYS B O 1
ATOM 2653 N N . HIS B 1 49 ? -8.727 32.156 18.938 1 98.5 49 HIS B N 1
ATOM 2654 C CA . HIS B 1 49 ? -9.805 33.156 18.922 1 98.5 49 HIS B CA 1
ATOM 2655 C C . HIS B 1 49 ? -10.898 32.75 17.938 1 98.5 49 HIS B C 1
ATOM 2657 O O . HIS B 1 49 ? -11.656 33.594 17.469 1 98.5 49 HIS B O 1
ATOM 2663 N N . LYS B 1 50 ? -10.93 31.484 17.516 1 98.31 50 LYS B N 1
ATOM 2664 C CA . LYS B 1 50 ? -11.93 30.953 16.594 1 98.31 50 LYS B CA 1
ATOM 2665 C C . LYS B 1 50 ? -12.078 31.859 15.375 1 98.31 50 LYS B C 1
ATOM 2667 O O . LYS B 1 50 ? -11.094 32.188 14.703 1 98.31 50 LYS B O 1
ATOM 2672 N N . GLU B 1 51 ? -13.18 32.344 15.117 1 98.31 51 GLU B N 1
ATOM 2673 C CA . GLU B 1 51 ? -13.445 33.125 13.906 1 98.31 51 GLU B CA 1
ATOM 2674 C C . GLU B 1 51 ? -12.656 34.438 13.914 1 98.31 51 GLU B C 1
ATOM 2676 O O . GLU B 1 51 ? -12.469 35.062 12.867 1 98.31 51 GLU B O 1
ATOM 2681 N N . ASN B 1 52 ? -12.18 34.844 15.086 1 98.75 52 ASN B N 1
ATOM 2682 C CA . ASN B 1 52 ? -11.438 36.094 15.188 1 98.75 52 ASN B CA 1
ATOM 2683 C C . ASN B 1 52 ? -9.93 35.844 15.141 1 98.75 52 ASN B C 1
ATOM 2685 O O . ASN B 1 52 ? -9.141 36.781 15.234 1 98.75 52 ASN B O 1
ATOM 2689 N N . SER B 1 53 ? -9.508 34.625 15.031 1 98.81 53 SER B N 1
ATOM 2690 C CA . SER B 1 53 ? -8.094 34.281 14.945 1 98.81 53 SER B CA 1
ATOM 2691 C C . SER B 1 53 ? -7.465 34.875 13.68 1 98.81 53 SER B C 1
ATOM 2693 O O . SER B 1 53 ? -8.117 34.969 12.641 1 98.81 53 SER B O 1
ATOM 2695 N N . VAL B 1 54 ? -6.219 35.25 13.836 1 98.88 54 VAL B N 1
ATOM 2696 C CA . VAL B 1 54 ? -5.438 35.688 12.68 1 98.88 54 VAL B CA 1
ATOM 2697 C C . VAL B 1 54 ? -4.855 34.469 11.969 1 98.88 54 VAL B C 1
ATOM 2699 O O . VAL B 1 54 ? -4.047 33.719 12.539 1 98.88 54 VAL B O 1
ATOM 2702 N N . ILE B 1 55 ? -5.332 34.25 10.711 1 98.88 55 ILE B N 1
ATOM 2703 C CA . ILE B 1 55 ? -4.871 33.156 9.898 1 98.88 55 ILE B CA 1
ATOM 2704 C C . ILE B 1 55 ? -3.965 33.656 8.781 1 98.88 55 ILE B C 1
ATOM 2706 O O . ILE B 1 55 ? -4.375 34.5 7.98 1 98.88 55 ILE B O 1
ATOM 2710 N N . GLU B 1 56 ? -2.723 33.188 8.734 1 98.88 56 GLU B N 1
ATOM 2711 C CA . GLU B 1 56 ? -1.806 33.469 7.633 1 98.88 56 GLU B CA 1
ATOM 2712 C C . GLU B 1 56 ? -1.662 32.281 6.707 1 98.88 56 GLU B C 1
ATOM 2714 O O . GLU B 1 56 ? -1.165 31.234 7.117 1 98.88 56 GLU B O 1
ATOM 2719 N N . ILE B 1 57 ? -2.088 32.438 5.441 1 98.69 57 ILE B N 1
ATOM 2720 C CA . ILE B 1 57 ? -1.922 31.391 4.43 1 98.69 57 ILE B CA 1
ATOM 2721 C C . ILE B 1 57 ? -0.548 31.531 3.775 1 98.69 57 ILE B C 1
ATOM 2723 O O . ILE B 1 57 ? -0.278 32.5 3.07 1 98.69 57 ILE B O 1
ATOM 2727 N N . ILE B 1 58 ? 0.282 30.516 4.031 1 98.81 58 ILE B N 1
ATOM 2728 C CA . ILE B 1 58 ? 1.644 30.516 3.508 1 98.81 58 ILE B CA 1
ATOM 2729 C C . ILE B 1 58 ? 1.688 29.766 2.182 1 98.81 58 ILE B C 1
ATOM 2731 O O . ILE B 1 58 ? 1.465 28.547 2.145 1 98.81 58 ILE B O 1
ATOM 2735 N N . THR B 1 59 ? 2.09 30.438 1.067 1 98.38 59 THR B N 1
ATOM 2736 C CA . THR B 1 59 ? 1.979 29.844 -0.261 1 98.38 59 THR B CA 1
ATOM 2737 C C . THR B 1 59 ? 3.359 29.594 -0.858 1 98.38 59 THR B C 1
ATOM 2739 O O . THR B 1 59 ? 3.494 29.406 -2.068 1 98.38 59 THR B O 1
ATOM 2742 N N . THR B 1 60 ? 4.352 29.562 -0.016 1 98.44 60 THR B N 1
ATOM 2743 C CA . THR B 1 60 ? 5.746 29.484 -0.434 1 98.44 60 THR B CA 1
ATOM 2744 C C . THR B 1 60 ? 5.988 28.234 -1.285 1 98.44 60 THR B C 1
ATOM 2746 O O . THR B 1 60 ? 6.773 28.281 -2.236 1 98.44 60 THR B O 1
ATOM 2749 N N . ALA B 1 61 ? 5.316 27.172 -1.05 1 97.62 61 ALA B N 1
ATOM 2750 C CA . ALA B 1 61 ? 5.551 25.922 -1.756 1 97.62 61 ALA B CA 1
ATOM 2751 C C . ALA B 1 61 ? 4.93 25.953 -3.148 1 97.62 61 ALA B C 1
ATOM 2753 O O . ALA B 1 61 ? 5.309 25.172 -4.023 1 97.62 61 ALA B O 1
ATOM 2754 N N . SER B 1 62 ? 3.982 26.766 -3.369 1 96.56 62 SER B N 1
ATOM 2755 C CA . SER B 1 62 ? 3.164 26.734 -4.578 1 96.56 62 SER B CA 1
ATOM 2756 C C . SER B 1 62 ? 3.834 27.484 -5.719 1 96.56 62 SER B C 1
ATOM 2758 O O . SER B 1 62 ? 4.453 28.531 -5.5 1 96.56 62 SER B O 1
ATOM 2760 N N . GLN B 1 63 ? 3.607 26.984 -6.934 1 94 63 GLN B N 1
ATOM 2761 C CA . GLN B 1 63 ? 4.055 27.703 -8.125 1 94 63 GLN B CA 1
ATOM 2762 C C . GLN B 1 63 ? 3.006 28.719 -8.586 1 94 63 GLN B C 1
ATOM 2764 O O . GLN B 1 63 ? 3.291 29.578 -9.414 1 94 63 GLN B O 1
ATOM 2769 N N . ILE B 1 64 ? 1.851 28.562 -8.031 1 94.88 64 ILE B N 1
ATOM 2770 C CA . ILE B 1 64 ? 0.771 29.484 -8.336 1 94.88 64 ILE B CA 1
ATOM 2771 C C . ILE B 1 64 ? 0.21 30.062 -7.035 1 94.88 64 ILE B C 1
ATOM 2773 O O . ILE B 1 64 ? -0.983 29.938 -6.754 1 94.88 64 ILE B O 1
ATOM 2777 N N . PRO B 1 65 ? 0.96 30.75 -6.34 1 94.69 65 PRO B N 1
ATOM 2778 C CA . PRO B 1 65 ? 0.612 31.188 -4.98 1 94.69 65 PRO B CA 1
ATOM 2779 C C . PRO B 1 65 ? -0.62 32.094 -4.945 1 94.69 65 PRO B C 1
ATOM 2781 O O . PRO B 1 65 ? -1.436 31.984 -4.023 1 94.69 65 PRO B O 1
ATOM 2784 N N . GLN B 1 66 ? -0.846 32.938 -5.918 1 93.38 66 GLN B N 1
ATOM 2785 C CA . GLN B 1 66 ? -1.966 33.844 -5.902 1 93.38 66 GLN B CA 1
ATOM 2786 C C . GLN B 1 66 ? -3.299 33.125 -5.992 1 93.38 66 GLN B C 1
ATOM 2788 O O . GLN B 1 66 ? -4.254 33.469 -5.293 1 93.38 66 GLN B O 1
ATOM 2793 N N . ILE B 1 67 ? -3.289 32.156 -6.793 1 94.31 67 ILE B N 1
ATOM 2794 C CA . ILE B 1 67 ? -4.516 31.375 -6.992 1 94.31 67 ILE B CA 1
ATOM 2795 C C . ILE B 1 67 ? -4.809 30.547 -5.75 1 94.31 67 ILE B C 1
ATOM 2797 O O . ILE B 1 67 ? -5.906 30.609 -5.195 1 94.31 67 ILE B O 1
ATOM 2801 N N . VAL B 1 68 ? -3.83 29.812 -5.332 1 94.62 68 VAL B N 1
ATOM 2802 C CA . VAL B 1 68 ? -4.012 28.891 -4.215 1 94.62 68 VAL B CA 1
ATOM 2803 C C . VAL B 1 68 ? -4.336 29.688 -2.945 1 94.62 68 VAL B C 1
ATOM 2805 O O . VAL B 1 68 ? -5.238 29.312 -2.189 1 94.62 68 VAL B O 1
ATOM 2808 N N . GLY B 1 69 ? -3.607 30.75 -2.697 1 96.31 69 GLY B N 1
ATOM 2809 C CA . GLY B 1 69 ? -3.863 31.594 -1.53 1 96.31 69 GLY B CA 1
ATOM 2810 C C . GLY B 1 69 ? -5.273 32.125 -1.487 1 96.31 69 GLY B C 1
ATOM 2811 O O . GLY B 1 69 ? -5.934 32.094 -0.446 1 96.31 69 GLY B O 1
ATOM 2812 N N . THR B 1 70 ? -5.715 32.562 -2.641 1 96.19 70 THR B N 1
ATOM 2813 C CA . THR B 1 70 ? -7.047 33.156 -2.73 1 96.19 70 THR B CA 1
ATOM 2814 C C . THR B 1 70 ? -8.125 32.125 -2.488 1 96.19 70 THR B C 1
ATOM 2816 O O . THR B 1 70 ? -9.148 32.406 -1.865 1 96.19 70 THR B O 1
ATOM 2819 N N . GLU B 1 71 ? -7.902 30.969 -2.979 1 94.38 71 GLU B N 1
ATOM 2820 C CA . GLU B 1 71 ? -8.867 29.875 -2.781 1 94.38 71 GLU B CA 1
ATOM 2821 C C . GLU B 1 71 ? -9.016 29.547 -1.303 1 94.38 71 GLU B C 1
ATOM 2823 O O . GLU B 1 71 ? -10.133 29.406 -0.805 1 94.38 71 GLU B O 1
ATOM 2828 N N . TYR B 1 72 ? -7.93 29.438 -0.664 1 96.19 72 TYR B N 1
ATOM 2829 C CA . TYR B 1 72 ? -7.988 29.125 0.76 1 96.19 72 TYR B CA 1
ATOM 2830 C C . TYR B 1 72 ? -8.578 30.281 1.551 1 96.19 72 TYR B C 1
ATOM 2832 O O . TYR B 1 72 ? -9.352 30.078 2.49 1 96.19 72 TYR B O 1
ATOM 2840 N N . LYS B 1 73 ? -8.172 31.484 1.23 1 97.06 73 LYS B N 1
ATOM 2841 C CA . LYS B 1 73 ? -8.727 32.656 1.91 1 97.06 73 LYS B CA 1
ATOM 2842 C C . LYS B 1 73 ? -10.25 32.688 1.792 1 97.06 73 LYS B C 1
ATOM 2844 O O . LYS B 1 73 ? -10.953 32.875 2.791 1 97.06 73 LYS B O 1
ATOM 2849 N N . LYS B 1 74 ? -10.711 32.469 0.601 1 95.62 74 LYS B N 1
ATOM 2850 C CA . LYS B 1 74 ? -12.156 32.469 0.366 1 95.62 74 LYS B CA 1
ATOM 2851 C C . LYS B 1 74 ? -12.844 31.375 1.182 1 95.62 74 LYS B C 1
ATOM 2853 O O . LYS B 1 74 ? -13.914 31.594 1.746 1 95.62 74 LYS B O 1
ATOM 2858 N N . ALA B 1 75 ? -12.258 30.234 1.197 1 94.38 75 ALA B N 1
ATOM 2859 C CA . ALA B 1 75 ? -12.828 29.109 1.929 1 94.38 75 ALA B CA 1
ATOM 2860 C C . ALA B 1 75 ? -12.938 29.422 3.418 1 94.38 75 ALA B C 1
ATOM 2862 O O . ALA B 1 75 ? -13.984 29.203 4.031 1 94.38 75 ALA B O 1
ATOM 2863 N N . PHE B 1 76 ? -11.883 29.969 4.02 1 96.88 76 PHE B N 1
ATOM 2864 C CA . PHE B 1 76 ? -11.891 30.312 5.434 1 96.88 76 PHE B CA 1
ATOM 2865 C C . PHE B 1 76 ? -12.906 31.422 5.715 1 96.88 76 PHE B C 1
ATOM 2867 O O . PHE B 1 76 ? -13.625 31.375 6.715 1 96.88 76 PHE B O 1
ATOM 2874 N N . GLU B 1 77 ? -12.93 32.375 4.852 1 97 77 GLU B N 1
ATOM 2875 C CA . GLU B 1 77 ? -13.859 33.469 5.035 1 97 77 GLU B CA 1
ATOM 2876 C C . GLU B 1 77 ? -15.305 33 4.938 1 97 77 GLU B C 1
ATOM 2878 O O . GLU B 1 77 ? -16.172 33.469 5.688 1 97 77 GLU B O 1
ATOM 2883 N N . PHE B 1 78 ? -15.508 32.125 4.027 1 94.31 78 PHE B N 1
ATOM 2884 C CA . PHE B 1 78 ? -16.844 31.531 3.902 1 94.31 78 PHE B CA 1
ATOM 2885 C C . PHE B 1 78 ? -17.25 30.844 5.195 1 94.31 78 PHE B C 1
ATOM 2887 O O . PHE B 1 78 ? -18.422 30.859 5.566 1 94.31 78 PHE B O 1
ATOM 2894 N N . LEU B 1 79 ? -16.281 30.328 5.879 1 95.62 79 LEU B N 1
ATOM 2895 C CA . LEU B 1 79 ? -16.547 29.609 7.121 1 95.62 79 LEU B CA 1
ATOM 2896 C C . LEU B 1 79 ? -16.609 30.562 8.305 1 95.62 79 LEU B C 1
ATOM 2898 O O . LEU B 1 79 ? -16.75 30.141 9.453 1 95.62 79 LEU B O 1
ATOM 2902 N N . GLY B 1 80 ? -16.406 31.891 8.078 1 96.56 80 GLY B N 1
ATOM 2903 C CA . GLY B 1 80 ? -16.656 32.875 9.109 1 96.56 80 GLY B CA 1
ATOM 2904 C C . GLY B 1 80 ? -15.383 33.5 9.656 1 96.56 80 GLY B C 1
ATOM 2905 O O . GLY B 1 80 ? -15.438 34.406 10.5 1 96.56 80 GLY B O 1
ATOM 2906 N N . ALA B 1 81 ? -14.242 33.062 9.203 1 97.88 81 ALA B N 1
ATOM 2907 C CA . ALA B 1 81 ? -13 33.688 9.664 1 97.88 81 ALA B CA 1
ATOM 2908 C C . ALA B 1 81 ? -12.906 35.125 9.227 1 97.88 81 ALA B C 1
ATOM 2910 O O . ALA B 1 81 ? -13.172 35.469 8.062 1 97.88 81 ALA B O 1
ATOM 2911 N N . LYS B 1 82 ? -12.414 35.969 10.086 1 98.56 82 LYS B N 1
ATOM 2912 C CA . LYS B 1 82 ? -12.492 37.406 9.82 1 98.56 82 LYS B CA 1
ATOM 2913 C C . LYS B 1 82 ? -11.133 37.969 9.461 1 98.56 82 LYS B C 1
ATOM 2915 O O . LYS B 1 82 ? -11.039 39.031 8.836 1 98.56 82 LYS B O 1
ATOM 2920 N N . ASN B 1 83 ? -10.094 37.312 9.914 1 98.62 83 ASN B N 1
ATOM 2921 C CA . ASN B 1 83 ? -8.727 37.812 9.719 1 98.62 83 ASN B CA 1
ATOM 2922 C C . ASN B 1 83 ? -7.867 36.781 8.977 1 98.62 83 ASN B C 1
ATOM 2924 O O . ASN B 1 83 ? -7.02 36.125 9.586 1 98.62 83 ASN B O 1
ATOM 2928 N N . VAL B 1 84 ? -8.109 36.719 7.688 1 98.69 84 VAL B N 1
ATOM 2929 C CA . VAL B 1 84 ? -7.375 35.781 6.859 1 98.69 84 VAL B CA 1
ATOM 2930 C C . VAL B 1 84 ? -6.477 36.531 5.883 1 98.69 84 VAL B C 1
ATOM 2932 O O . VAL B 1 84 ? -6.949 37.344 5.105 1 98.69 84 VAL B O 1
ATOM 2935 N N . ASN B 1 85 ? -5.191 36.25 5.918 1 98.56 85 ASN B N 1
ATOM 2936 C CA . ASN B 1 85 ? -4.223 36.906 5.051 1 98.56 85 ASN B CA 1
ATOM 2937 C C . ASN B 1 85 ? -3.393 35.875 4.266 1 98.56 85 ASN B C 1
ATOM 2939 O O . ASN B 1 85 ? -3.316 34.719 4.645 1 98.56 85 ASN B O 1
ATOM 2943 N N . ILE B 1 86 ? -2.877 36.375 3.146 1 98.19 86 ILE B N 1
ATOM 2944 C CA . ILE B 1 86 ? -1.98 35.562 2.33 1 98.19 86 ILE B CA 1
ATOM 2945 C C . ILE B 1 86 ? -0.545 36.062 2.49 1 98.19 86 ILE B C 1
ATOM 2947 O O . ILE B 1 86 ? -0.288 37.25 2.418 1 98.19 86 ILE B O 1
ATOM 2951 N N . LEU B 1 87 ? 0.273 35.188 2.785 1 97.94 87 LEU B N 1
ATOM 2952 C CA . LEU B 1 87 ? 1.692 35.469 2.945 1 97.94 87 LEU B CA 1
ATOM 2953 C C . LEU B 1 87 ? 2.533 34.625 1.984 1 97.94 87 LEU B C 1
ATOM 2955 O O . LEU B 1 87 ? 2.744 33.438 2.213 1 97.94 87 LEU B O 1
ATOM 2959 N N . ASP B 1 88 ? 3.006 35.25 0.971 1 96.69 88 ASP B N 1
ATOM 2960 C CA . ASP B 1 88 ? 3.832 34.594 -0.042 1 96.69 88 ASP B CA 1
ATOM 2961 C C . ASP B 1 88 ? 5.301 35 0.115 1 96.69 88 ASP B C 1
ATOM 2963 O O . ASP B 1 88 ? 5.742 36 -0.423 1 96.69 88 ASP B O 1
ATOM 2967 N N . ILE B 1 89 ? 6.07 34.219 0.766 1 98.12 89 ILE B N 1
ATOM 2968 C CA . ILE B 1 89 ? 7.488 34.469 0.993 1 98.12 89 ILE B CA 1
ATOM 2969 C C . ILE B 1 89 ? 8.312 33.844 -0.132 1 98.12 89 ILE B C 1
ATOM 2971 O O . ILE B 1 89 ? 8.289 32.625 -0.322 1 98.12 89 ILE B O 1
ATOM 2975 N N . HIS B 1 90 ? 9.195 34.594 -0.771 1 96.06 90 HIS B N 1
ATOM 2976 C CA . HIS B 1 90 ? 9.781 34.156 -2.031 1 96.06 90 HIS B CA 1
ATOM 2977 C C . HIS B 1 90 ? 11.242 33.75 -1.847 1 96.06 90 HIS B C 1
ATOM 2979 O O . HIS B 1 90 ? 11.797 33.031 -2.674 1 96.06 90 HIS B O 1
ATOM 2985 N N . ASN B 1 91 ? 11.828 34.312 -0.883 1 97.69 91 ASN B N 1
ATOM 2986 C CA . ASN B 1 91 ? 13.25 34.031 -0.676 1 97.69 91 ASN B CA 1
ATOM 2987 C C . ASN B 1 91 ? 13.641 34.156 0.794 1 97.69 91 ASN B C 1
ATOM 2989 O O . ASN B 1 91 ? 12.82 34.594 1.622 1 97.69 91 ASN B O 1
ATOM 2993 N N . ARG B 1 92 ? 14.875 33.812 1.112 1 98.38 92 ARG B N 1
ATOM 2994 C CA . ARG B 1 92 ? 15.344 33.75 2.494 1 98.38 92 ARG B CA 1
ATOM 2995 C C . ARG B 1 92 ? 15.484 35.156 3.096 1 98.38 92 ARG B C 1
ATOM 2997 O O . ARG B 1 92 ? 15.297 35.344 4.301 1 98.38 92 ARG B O 1
ATOM 3004 N N . GLU B 1 93 ? 15.836 36.094 2.27 1 98.56 93 GLU B N 1
ATOM 3005 C CA . GLU B 1 93 ? 15.93 37.469 2.756 1 98.56 93 GLU B CA 1
ATOM 3006 C C . GLU B 1 93 ? 14.594 37.938 3.316 1 98.56 93 GLU B C 1
ATOM 3008 O O . GLU B 1 93 ? 14.539 38.5 4.406 1 98.56 93 GLU B O 1
ATOM 3013 N N . GLU B 1 94 ? 13.609 37.688 2.576 1 98.5 94 GLU B N 1
ATOM 3014 C CA . GLU B 1 94 ? 12.266 38.031 3.039 1 98.5 94 GLU B CA 1
ATOM 3015 C C . GLU B 1 94 ? 11.914 37.281 4.316 1 98.5 94 GLU B C 1
ATOM 3017 O O . GLU B 1 94 ? 11.375 37.844 5.262 1 98.5 94 GLU B O 1
ATOM 3022 N N . ALA B 1 95 ? 12.227 36.031 4.391 1 98.75 95 ALA B N 1
ATOM 3023 C CA . ALA B 1 95 ? 11.898 35.156 5.527 1 98.75 95 ALA B CA 1
ATOM 3024 C C . ALA B 1 95 ? 12.617 35.656 6.789 1 98.75 95 ALA B C 1
ATOM 3026 O O . ALA B 1 95 ? 12.188 35.344 7.902 1 98.75 95 ALA B O 1
ATOM 3027 N N . ASN B 1 96 ? 13.703 36.375 6.559 1 98.75 96 ASN B N 1
ATOM 3028 C CA . ASN B 1 96 ? 14.477 36.875 7.688 1 98.75 96 ASN B CA 1
ATOM 3029 C C . ASN B 1 96 ? 14.102 38.312 8.031 1 98.75 96 ASN B C 1
ATOM 3031 O O . ASN B 1 96 ? 14.633 38.906 8.984 1 98.75 96 ASN B O 1
ATOM 3035 N N . SER B 1 97 ? 13.172 38.906 7.336 1 98.69 97 SER B N 1
ATOM 3036 C CA . SER B 1 97 ? 12.844 40.312 7.52 1 98.69 97 SER B CA 1
ATOM 3037 C C . SER B 1 97 ? 11.992 40.531 8.766 1 98.69 97 SER B C 1
ATOM 3039 O O . SER B 1 97 ? 11.25 39.625 9.172 1 98.69 97 SER B O 1
ATOM 3041 N N . ASP B 1 98 ? 12.039 41.688 9.312 1 98.62 98 ASP B N 1
ATOM 3042 C CA . ASP B 1 98 ? 11.234 42.094 10.477 1 98.62 98 ASP B CA 1
ATOM 3043 C C . ASP B 1 98 ? 9.742 42 10.164 1 98.62 98 ASP B C 1
ATOM 3045 O O . ASP B 1 98 ? 8.945 41.594 11.023 1 98.62 98 ASP B O 1
ATOM 3049 N N . ALA B 1 99 ? 9.438 42.312 9 1 98.31 99 ALA B N 1
ATOM 3050 C CA . ALA B 1 99 ? 8.031 42.344 8.594 1 98.31 99 ALA B CA 1
ATOM 3051 C C . ALA B 1 99 ? 7.43 40.938 8.641 1 98.31 99 ALA B C 1
ATOM 3053 O O . ALA B 1 99 ? 6.32 40.75 9.156 1 98.31 99 ALA B O 1
ATOM 3054 N N . MET B 1 100 ? 8.156 39.969 8.094 1 98.31 100 MET B N 1
ATOM 3055 C CA . MET B 1 100 ? 7.664 38.594 8.078 1 98.31 100 MET B CA 1
ATOM 3056 C C . MET B 1 100 ? 7.617 38.031 9.492 1 98.31 100 MET B C 1
ATOM 3058 O O . MET B 1 100 ? 6.699 37.281 9.828 1 98.31 100 MET B O 1
ATOM 3062 N N . VAL B 1 101 ? 8.602 38.312 10.25 1 98.69 101 VAL B N 1
ATOM 3063 C CA . VAL B 1 101 ? 8.641 37.875 11.633 1 98.69 101 VAL B CA 1
ATOM 3064 C C . VAL B 1 101 ? 7.469 38.469 12.406 1 98.69 101 VAL B C 1
ATOM 3066 O O . VAL B 1 101 ? 6.848 37.781 13.227 1 98.69 101 VAL B O 1
ATOM 3069 N N . ALA B 1 102 ? 7.172 39.719 12.172 1 98.75 102 ALA B N 1
ATOM 3070 C CA . ALA B 1 102 ? 6.043 40.375 12.836 1 98.75 102 ALA B CA 1
ATOM 3071 C C . ALA B 1 102 ? 4.73 39.656 12.484 1 98.75 102 ALA B C 1
ATOM 3073 O O . ALA B 1 102 ? 3.867 39.5 13.352 1 98.75 102 ALA B O 1
ATOM 3074 N N . ARG B 1 103 ? 4.562 39.281 11.289 1 98.62 103 ARG B N 1
ATOM 3075 C CA . ARG B 1 103 ? 3.352 38.594 10.852 1 98.62 103 ARG B CA 1
ATOM 3076 C C . ARG B 1 103 ? 3.264 37.188 11.469 1 98.62 103 ARG B C 1
ATOM 3078 O O . ARG B 1 103 ? 2.184 36.75 11.859 1 98.62 103 ARG B O 1
ATOM 3085 N N . ALA B 1 104 ? 4.391 36.531 11.508 1 98.75 104 ALA B N 1
ATOM 3086 C CA . ALA B 1 104 ? 4.418 35.25 12.18 1 98.75 104 ALA B CA 1
ATOM 3087 C C . ALA B 1 104 ? 4.012 35.375 13.641 1 98.75 104 ALA B C 1
ATOM 3089 O O . ALA B 1 104 ? 3.225 34.562 14.148 1 98.75 104 ALA B O 1
ATOM 3090 N N . ASN B 1 105 ? 4.531 36.375 14.266 1 98.69 105 ASN B N 1
ATOM 3091 C CA . ASN B 1 105 ? 4.238 36.594 15.68 1 98.69 105 ASN B CA 1
ATOM 3092 C C . ASN B 1 105 ? 2.762 36.906 15.906 1 98.69 105 ASN B C 1
ATOM 3094 O O . ASN B 1 105 ? 2.191 36.531 16.938 1 98.69 105 ASN B O 1
ATOM 3098 N N . ALA B 1 106 ? 2.184 37.562 15.008 1 98.62 106 ALA B N 1
ATOM 3099 C CA . ALA B 1 106 ? 0.798 38 15.156 1 98.62 106 ALA B CA 1
ATOM 3100 C C . ALA B 1 106 ? -0.174 36.875 14.805 1 98.62 106 ALA B C 1
ATOM 3102 O O . ALA B 1 106 ? -1.348 36.938 15.188 1 98.62 106 ALA B O 1
ATOM 3103 N N . ALA B 1 107 ? 0.244 35.906 14.078 1 98.81 107 ALA B N 1
ATOM 3104 C CA . ALA B 1 107 ? -0.627 34.844 13.586 1 98.81 107 ALA B CA 1
ATOM 3105 C C . ALA B 1 107 ? -1.034 33.906 14.711 1 98.81 107 ALA B C 1
ATOM 3107 O O . ALA B 1 107 ? -0.216 33.562 15.57 1 98.81 107 ALA B O 1
ATOM 3108 N N . ASP B 1 108 ? -2.318 33.5 14.727 1 98.88 108 ASP B N 1
ATOM 3109 C CA . ASP B 1 108 ? -2.801 32.406 15.586 1 98.88 108 ASP B CA 1
ATOM 3110 C C . ASP B 1 108 ? -2.721 31.062 14.883 1 98.88 108 ASP B C 1
ATOM 3112 O O . ASP B 1 108 ? -2.613 30.016 15.531 1 98.88 108 ASP B O 1
ATOM 3116 N N . VAL B 1 109 ? -2.863 31.141 13.586 1 98.88 109 VAL B N 1
ATOM 3117 C CA . VAL B 1 109 ? -2.83 29.969 12.711 1 98.88 109 VAL B CA 1
ATOM 3118 C C . VAL B 1 109 ? -1.963 30.266 11.484 1 98.88 109 VAL B C 1
ATOM 3120 O O . VAL B 1 109 ? -2.061 31.344 10.891 1 98.88 109 VAL B O 1
ATOM 3123 N N . VAL B 1 110 ? -1.074 29.344 11.195 1 98.94 110 VAL B N 1
ATOM 3124 C CA . VAL B 1 110 ? -0.471 29.344 9.867 1 98.94 110 VAL B CA 1
ATOM 3125 C C . VAL B 1 110 ? -0.97 28.141 9.07 1 98.94 110 VAL B C 1
ATOM 3127 O O . VAL B 1 110 ? -1.108 27.047 9.617 1 98.94 110 VAL B O 1
ATOM 3130 N N . MET B 1 111 ? -1.37 28.375 7.84 1 98.62 111 MET B N 1
ATOM 3131 C CA . MET B 1 111 ? -1.789 27.344 6.902 1 98.62 111 MET B CA 1
ATOM 3132 C C . MET B 1 111 ? -0.838 27.266 5.711 1 98.62 111 MET B C 1
ATOM 3134 O O . MET B 1 111 ? -0.913 28.094 4.801 1 98.62 111 MET B O 1
ATOM 3138 N N . PHE B 1 112 ? -0.01 26.234 5.699 1 98.62 112 PHE B N 1
ATOM 3139 C CA . PHE B 1 112 ? 0.914 26.016 4.594 1 98.62 112 PHE B CA 1
ATOM 3140 C C . PHE B 1 112 ? 0.229 25.266 3.457 1 98.62 112 PHE B C 1
ATOM 3142 O O . PHE B 1 112 ? -0.311 24.188 3.662 1 98.62 112 PHE B O 1
ATOM 3149 N N . THR B 1 113 ? 0.27 25.797 2.273 1 97.69 113 THR B N 1
ATOM 3150 C CA . THR B 1 113 ? -0.401 25.203 1.128 1 97.69 113 THR B CA 1
ATOM 3151 C C . THR B 1 113 ? 0.489 24.141 0.472 1 97.69 113 THR B C 1
ATOM 3153 O O . THR B 1 113 ? 1.622 23.922 0.905 1 97.69 113 THR B O 1
ATOM 3156 N N . GLY B 1 114 ? -0.12 23.453 -0.521 1 97.06 114 GLY B N 1
ATOM 3157 C CA . GLY B 1 114 ? 0.625 22.469 -1.288 1 97.06 114 GLY B CA 1
ATOM 3158 C C . GLY B 1 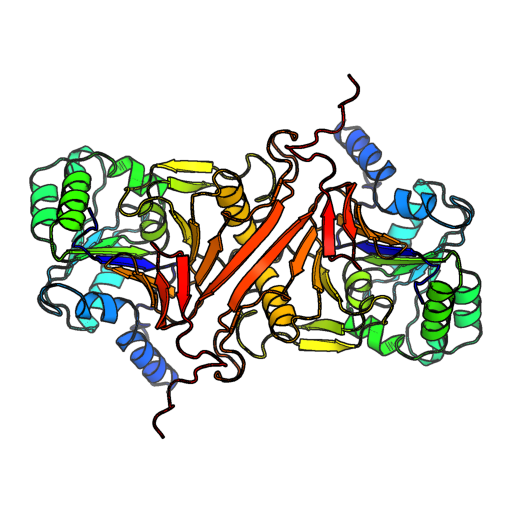114 ? 1.595 23.094 -2.275 1 97.06 114 GLY B C 1
ATOM 3159 O O . GLY B 1 114 ? 1.683 24.312 -2.379 1 97.06 114 GLY B O 1
ATOM 3160 N N . GLY B 1 115 ? 2.322 22.156 -2.922 1 96.25 115 GLY B N 1
ATOM 3161 C CA . GLY B 1 115 ? 3.35 22.547 -3.871 1 96.25 115 GLY B CA 1
ATOM 3162 C C . GLY B 1 115 ? 4.605 21.688 -3.777 1 96.25 115 GLY B C 1
ATOM 3163 O O . GLY B 1 115 ? 4.527 20.469 -3.748 1 96.25 115 GLY B O 1
ATOM 3164 N N . ASP B 1 116 ? 5.707 22.469 -3.799 1 96.25 116 ASP B N 1
ATOM 3165 C CA . ASP B 1 116 ? 7.008 21.797 -3.715 1 96.25 116 ASP B CA 1
ATOM 3166 C C . ASP B 1 116 ? 7.586 21.922 -2.307 1 96.25 116 ASP B C 1
ATOM 3168 O O . ASP B 1 116 ? 8.039 22.984 -1.9 1 96.25 116 ASP B O 1
ATOM 3172 N N . GLN B 1 117 ? 7.66 20.797 -1.669 1 96.25 117 GLN B N 1
ATOM 3173 C CA . GLN B 1 117 ? 8.086 20.828 -0.272 1 96.25 117 GLN B CA 1
ATOM 3174 C C . GLN B 1 117 ? 9.57 21.156 -0.151 1 96.25 117 GLN B C 1
ATOM 3176 O O . GLN B 1 117 ? 10.008 21.719 0.856 1 96.25 117 GLN B O 1
ATOM 3181 N N . LEU B 1 118 ? 10.344 20.844 -1.125 1 96.06 118 LEU B N 1
ATOM 3182 C CA . LEU B 1 118 ? 11.75 21.25 -1.108 1 96.06 118 LEU B CA 1
ATOM 3183 C C . LEU B 1 118 ? 11.883 22.766 -1.218 1 96.06 118 LEU B C 1
ATOM 3185 O O . LEU B 1 118 ? 12.766 23.359 -0.595 1 96.06 118 LEU B O 1
ATOM 3189 N N . ARG B 1 119 ? 11.117 23.328 -2.033 1 96.38 119 ARG B N 1
ATOM 3190 C CA . ARG B 1 119 ? 11.094 24.781 -2.129 1 96.38 119 ARG B CA 1
ATOM 3191 C C . ARG B 1 119 ? 10.727 25.406 -0.79 1 96.38 119 ARG B C 1
ATOM 3193 O O . ARG B 1 119 ? 11.375 26.359 -0.348 1 96.38 119 ARG B O 1
ATOM 3200 N N . LEU B 1 120 ? 9.766 24.859 -0.225 1 97.81 120 LEU B N 1
ATOM 3201 C CA . LEU B 1 120 ? 9.289 25.344 1.066 1 97.81 120 LEU B CA 1
ATOM 3202 C C . LEU B 1 120 ? 10.406 25.328 2.102 1 97.81 120 LEU B C 1
ATOM 3204 O O . LEU B 1 120 ? 10.695 26.344 2.725 1 97.81 120 LEU B O 1
ATOM 3208 N N . THR B 1 121 ? 11.094 24.203 2.291 1 97.94 121 THR B N 1
ATOM 3209 C CA . THR B 1 121 ? 12.086 24.062 3.344 1 97.94 121 THR B CA 1
ATOM 3210 C C . THR B 1 121 ? 13.367 24.812 2.982 1 97.94 121 THR B C 1
ATOM 3212 O O . THR B 1 121 ? 14.062 25.312 3.863 1 97.94 121 THR B O 1
ATOM 3215 N N . SER B 1 122 ? 13.672 24.922 1.723 1 97.38 122 SER B N 1
ATOM 3216 C CA . SER B 1 122 ? 14.875 25.625 1.303 1 97.38 122 SER B CA 1
ATOM 3217 C C . SER B 1 122 ? 14.75 27.125 1.532 1 97.38 122 SER B C 1
ATOM 3219 O O . SER B 1 122 ? 15.734 27.797 1.843 1 97.38 122 SER B O 1
ATOM 3221 N N . ILE B 1 123 ? 13.609 27.625 1.419 1 98.31 123 ILE B N 1
ATOM 3222 C CA . ILE B 1 123 ? 13.398 29.062 1.544 1 98.31 123 ILE B CA 1
ATOM 3223 C C . ILE B 1 123 ? 13.188 29.438 3.012 1 98.31 123 ILE B C 1
ATOM 3225 O O . ILE B 1 123 ? 13.773 30.406 3.504 1 98.31 123 ILE B O 1
ATOM 3229 N N . LEU B 1 124 ? 12.453 28.656 3.703 1 98.69 124 LEU B N 1
ATOM 3230 C CA . LEU B 1 124 ? 12.039 29.078 5.039 1 98.69 124 LEU B CA 1
ATOM 3231 C C . LEU B 1 124 ? 12.953 28.469 6.102 1 98.69 124 LEU B C 1
ATOM 3233 O O . LEU B 1 124 ? 13.109 29.031 7.184 1 98.69 124 LEU B O 1
ATOM 3237 N N . GLY B 1 125 ? 13.484 27.312 5.816 1 98.31 125 GLY B N 1
ATOM 3238 C CA . GLY B 1 125 ? 14.227 26.578 6.824 1 98.31 125 GLY B CA 1
ATOM 3239 C C . GLY B 1 125 ? 15.352 27.375 7.445 1 98.31 125 GLY B C 1
ATOM 3240 O O . GLY B 1 125 ? 16.203 27.922 6.738 1 98.31 125 GLY B O 1
ATOM 3241 N N . GLY B 1 126 ? 15.352 27.453 8.828 1 98.06 126 GLY B N 1
ATOM 3242 C CA . GLY B 1 126 ? 16.438 28.078 9.562 1 98.06 126 GLY B CA 1
ATOM 3243 C C . GLY B 1 126 ? 16.359 29.594 9.539 1 98.06 126 GLY B C 1
ATOM 3244 O O . GLY B 1 126 ? 17.281 30.281 9.992 1 98.06 126 GLY B O 1
ATOM 3245 N N . THR B 1 127 ? 15.398 30.125 9.008 1 98.75 127 THR B N 1
ATOM 3246 C CA . THR B 1 127 ? 15.242 31.578 8.984 1 98.75 127 THR B CA 1
ATOM 3247 C C . THR B 1 127 ? 14.57 32.062 10.266 1 98.75 127 THR B C 1
ATOM 3249 O O . THR B 1 127 ? 14.094 31.266 11.07 1 98.75 127 THR B O 1
ATOM 3252 N N . ARG B 1 128 ? 14.477 33.375 10.391 1 98.81 128 ARG B N 1
ATOM 3253 C CA . ARG B 1 128 ? 13.812 33.969 11.547 1 98.81 128 ARG B CA 1
ATOM 3254 C C . ARG B 1 128 ? 12.312 33.688 11.523 1 98.81 128 ARG B C 1
ATOM 3256 O O . ARG B 1 128 ? 11.695 33.5 12.578 1 98.81 128 ARG B O 1
ATOM 3263 N N . PHE B 1 129 ? 11.742 33.656 10.383 1 98.81 129 PHE B N 1
ATOM 3264 C CA . PHE B 1 129 ? 10.344 33.281 10.25 1 98.81 129 PHE B CA 1
ATOM 3265 C C . PHE B 1 129 ? 10.102 31.875 10.773 1 98.81 129 PHE B C 1
ATOM 3267 O O . PHE B 1 129 ? 9.211 31.656 11.594 1 98.81 129 PHE B O 1
ATOM 3274 N N . HIS B 1 130 ? 10.922 30.984 10.312 1 98.81 130 HIS B N 1
ATOM 3275 C CA . HIS B 1 130 ? 10.844 29.578 10.734 1 98.81 130 HIS B CA 1
ATOM 3276 C C . HIS B 1 130 ? 11.023 29.453 12.242 1 98.81 130 HIS B C 1
ATOM 3278 O O . HIS B 1 130 ? 10.227 28.781 12.906 1 98.81 130 HIS B O 1
ATOM 3284 N N . ASP B 1 131 ? 11.992 30.109 12.742 1 98.75 131 ASP B N 1
ATOM 3285 C CA . ASP B 1 131 ? 12.266 30.062 14.18 1 98.75 131 ASP B CA 1
ATOM 3286 C C . ASP B 1 131 ? 11.07 30.562 14.977 1 98.75 131 ASP B C 1
ATOM 3288 O O . ASP B 1 131 ? 10.75 30.031 16.031 1 98.75 131 ASP B O 1
ATOM 3292 N N . THR B 1 132 ? 10.492 31.594 14.508 1 98.88 132 THR B N 1
ATOM 3293 C CA . THR B 1 132 ? 9.328 32.156 15.18 1 98.88 132 THR B CA 1
ATOM 3294 C C . THR B 1 132 ? 8.172 31.172 15.203 1 98.88 132 THR B C 1
ATOM 3296 O O . THR B 1 132 ? 7.52 30.984 16.234 1 98.88 132 THR B O 1
ATOM 3299 N N . ILE B 1 133 ? 7.938 30.5 14.102 1 98.75 133 ILE B N 1
ATOM 3300 C CA . ILE B 1 133 ? 6.883 29.5 14.008 1 98.75 133 ILE B CA 1
ATOM 3301 C C . ILE B 1 133 ? 7.141 28.375 15.008 1 98.75 133 ILE B C 1
ATOM 3303 O O . ILE B 1 133 ? 6.234 27.953 15.727 1 98.75 133 ILE B O 1
ATOM 3307 N N . LEU B 1 134 ? 8.375 27.922 15.07 1 98.5 134 LEU B N 1
ATOM 3308 C CA . LEU B 1 134 ? 8.742 26.844 15.984 1 98.5 134 LEU B CA 1
ATOM 3309 C C . LEU B 1 134 ? 8.523 27.25 17.438 1 98.5 134 LEU B C 1
ATOM 3311 O O . LEU B 1 134 ? 8.008 26.484 18.234 1 98.5 134 LEU B O 1
ATOM 3315 N N . LEU B 1 135 ? 8.953 28.453 17.703 1 98.5 135 LEU B N 1
ATOM 3316 C CA . LEU B 1 135 ? 8.812 28.969 19.062 1 98.5 135 LEU B CA 1
ATOM 3317 C C . LEU B 1 135 ? 7.34 29.062 19.453 1 98.5 135 LEU B C 1
ATOM 3319 O O . LEU B 1 135 ? 6.957 28.672 20.562 1 98.5 135 LEU B O 1
ATOM 3323 N N . LYS B 1 136 ? 6.539 29.609 18.594 1 98.62 136 LYS B N 1
ATOM 3324 C CA . LYS B 1 136 ? 5.113 29.75 18.875 1 98.62 136 LYS B CA 1
ATOM 3325 C C . LYS B 1 136 ? 4.461 28.375 19.062 1 98.62 136 LYS B C 1
ATOM 3327 O O . LYS B 1 136 ? 3.68 28.188 20 1 98.62 136 LYS B O 1
ATOM 3332 N N . TYR B 1 137 ? 4.816 27.453 18.203 1 98.44 137 TYR B N 1
ATOM 3333 C CA . TYR B 1 137 ? 4.27 26.109 18.312 1 98.44 137 TYR B CA 1
ATOM 3334 C C . TYR B 1 137 ? 4.613 25.5 19.672 1 98.44 137 TYR B C 1
ATOM 3336 O O . TYR B 1 137 ? 3.775 24.844 20.281 1 98.44 137 TYR B O 1
ATOM 3344 N N . GLN B 1 138 ? 5.77 25.766 20.141 1 97.81 138 GLN B N 1
ATOM 3345 C CA . GLN B 1 138 ? 6.242 25.172 21.375 1 97.81 138 GLN B CA 1
ATOM 3346 C C . GLN B 1 138 ? 5.578 25.828 22.594 1 97.81 138 GLN B C 1
ATOM 3348 O O . GLN B 1 138 ? 5.277 25.156 23.578 1 97.81 138 GLN B O 1
ATOM 3353 N N . GLU B 1 139 ? 5.242 27.109 22.469 1 98.06 139 GLU B N 1
ATOM 3354 C CA . GLU B 1 139 ? 5.027 27.828 23.719 1 98.06 139 GLU B CA 1
ATOM 3355 C C . GLU B 1 139 ? 3.633 28.453 23.766 1 98.06 139 GLU B C 1
ATOM 3357 O O . GLU B 1 139 ? 3.176 28.891 24.828 1 98.06 139 GLU B O 1
ATOM 3362 N N . GLN B 1 140 ? 2.971 28.453 22.641 1 98.12 140 GLN B N 1
ATOM 3363 C CA . GLN B 1 140 ? 1.734 29.219 22.594 1 98.12 140 GLN B CA 1
ATOM 3364 C C . GLN B 1 140 ? 0.581 28.391 22.047 1 98.12 140 GLN B C 1
ATOM 3366 O O . GLN B 1 140 ? 0.801 27.312 21.484 1 98.12 140 GLN B O 1
ATOM 3371 N N . ASP B 1 141 ? -0.684 28.875 22.422 1 98.44 141 ASP B N 1
ATOM 3372 C CA . ASP B 1 141 ? -1.858 28.344 21.75 1 98.44 141 ASP B CA 1
ATOM 3373 C C . ASP B 1 141 ? -1.886 28.766 20.281 1 98.44 141 ASP B C 1
ATOM 3375 O O . ASP B 1 141 ? -2.543 29.734 19.922 1 98.44 141 ASP B O 1
ATOM 3379 N N . PHE B 1 142 ? -1.177 28.062 19.516 1 98.56 142 PHE B N 1
ATOM 3380 C CA . PHE B 1 142 ? -0.859 28.297 18.109 1 98.56 142 PHE B CA 1
ATOM 3381 C C . PHE B 1 142 ? -1.109 27.047 17.266 1 98.56 142 PHE B C 1
ATOM 3383 O O . PHE B 1 142 ? -0.938 25.938 17.75 1 98.56 142 PHE B O 1
ATOM 3390 N N . ILE B 1 143 ? -1.618 27.281 16.016 1 98.88 143 ILE B N 1
ATOM 3391 C CA . ILE B 1 143 ? -1.842 26.141 15.133 1 98.88 143 ILE B CA 1
ATOM 3392 C C . ILE B 1 143 ? -0.931 26.25 13.914 1 98.88 143 ILE B C 1
ATOM 3394 O O . ILE B 1 143 ? -0.945 27.25 13.203 1 98.88 143 ILE B O 1
ATOM 3398 N N . TYR B 1 144 ? -0.132 25.281 13.75 1 98.88 144 TYR B N 1
ATOM 3399 C CA . TYR B 1 144 ? 0.456 25.016 12.438 1 98.88 144 TYR B CA 1
ATOM 3400 C C . TYR B 1 144 ? -0.418 24.062 11.641 1 98.88 144 TYR B C 1
ATOM 3402 O O . TYR B 1 144 ? -0.693 22.938 12.078 1 98.88 144 TYR B O 1
ATOM 3410 N N . SER B 1 145 ? -0.874 24.469 10.516 1 98.69 145 SER B N 1
ATOM 3411 C CA . SER B 1 145 ? -1.57 23.578 9.586 1 98.69 145 SER B CA 1
ATOM 3412 C C . SER B 1 145 ? -0.874 23.547 8.234 1 98.69 145 SER B C 1
ATOM 3414 O O . SER B 1 145 ? -0.33 24.547 7.777 1 98.69 145 SER B O 1
ATOM 3416 N N . GLY B 1 146 ? -0.826 22.344 7.633 1 98.5 146 GLY B N 1
ATOM 3417 C CA . GLY B 1 146 ? -0.218 22.203 6.32 1 98.5 146 GLY B CA 1
ATOM 3418 C C . GLY B 1 146 ? -0.861 21.109 5.488 1 98.5 146 GLY B C 1
ATOM 3419 O O . GLY B 1 146 ? -1.244 20.062 6.016 1 98.5 146 GLY B O 1
ATOM 3420 N N . THR B 1 147 ? -0.967 21.344 4.207 1 97.75 147 THR B N 1
ATOM 3421 C CA . THR B 1 147 ? -1.496 20.359 3.279 1 97.75 147 THR B CA 1
ATOM 3422 C C . THR B 1 147 ? -0.432 19.938 2.268 1 97.75 147 THR B C 1
ATOM 3424 O O . THR B 1 147 ? 0.386 20.75 1.847 1 97.75 147 THR B O 1
ATOM 3427 N N . SER B 1 148 ? -0.448 18.625 1.926 1 96.62 148 SER B N 1
ATOM 3428 C CA . SER B 1 148 ? 0.505 18.094 0.957 1 96.62 148 SER B CA 1
ATOM 3429 C C . SER B 1 148 ? 1.936 18.469 1.318 1 96.62 148 SER B C 1
ATOM 3431 O O . SER B 1 148 ? 2.438 18.094 2.379 1 96.62 148 SER B O 1
ATOM 3433 N N . ALA B 1 149 ? 2.533 19.484 0.562 1 97.5 149 ALA B N 1
ATOM 3434 C CA . ALA B 1 149 ? 3.893 19.922 0.845 1 97.5 149 ALA B CA 1
ATOM 3435 C C . ALA B 1 149 ? 4.004 20.484 2.264 1 97.5 149 ALA B C 1
ATOM 3437 O O . ALA B 1 149 ? 4.988 20.219 2.963 1 97.5 149 ALA B O 1
ATOM 3438 N N . GLY B 1 150 ? 3.039 21.188 2.689 1 98.31 150 GLY B N 1
ATOM 3439 C CA . GLY B 1 150 ? 3.023 21.734 4.035 1 98.31 150 GLY B CA 1
ATOM 3440 C C . GLY B 1 150 ? 2.939 20.672 5.113 1 98.31 150 GLY B C 1
ATOM 3441 O O . GLY B 1 150 ? 3.471 20.859 6.211 1 98.31 150 GLY B O 1
ATOM 3442 N N . ALA B 1 151 ? 2.215 19.641 4.801 1 98.44 151 ALA B N 1
ATOM 3443 C CA . ALA B 1 151 ? 2.129 18.516 5.742 1 98.44 151 ALA B CA 1
ATOM 3444 C C . ALA B 1 151 ? 3.439 17.75 5.793 1 98.44 151 ALA B C 1
ATOM 3446 O O . ALA B 1 151 ? 3.947 17.438 6.875 1 98.44 151 ALA B O 1
ATOM 3447 N N . ALA B 1 152 ? 3.959 17.453 4.652 1 97.62 152 ALA B N 1
ATOM 3448 C CA . ALA B 1 152 ? 5.195 16.672 4.555 1 97.62 152 ALA B CA 1
ATOM 3449 C C . ALA B 1 152 ? 6.34 17.391 5.273 1 97.62 152 ALA B C 1
ATOM 3451 O O . ALA B 1 152 ? 7.18 16.734 5.902 1 97.62 152 ALA B O 1
ATOM 3452 N N . ALA B 1 153 ? 6.367 18.688 5.25 1 98.25 153 ALA B N 1
ATOM 3453 C CA . ALA B 1 153 ? 7.469 19.469 5.789 1 98.25 153 ALA B CA 1
ATOM 3454 C C . ALA B 1 153 ? 7.375 19.578 7.309 1 98.25 153 ALA B C 1
ATOM 3456 O O . ALA B 1 153 ? 8.328 20 7.969 1 98.25 153 ALA B O 1
ATOM 3457 N N . ALA B 1 154 ? 6.285 19.203 7.902 1 98.31 154 ALA B N 1
ATOM 3458 C CA . ALA B 1 154 ? 6.062 19.406 9.328 1 98.31 154 ALA B CA 1
ATOM 3459 C C . ALA B 1 154 ? 7.004 18.531 10.164 1 98.31 154 ALA B C 1
ATOM 3461 O O . ALA B 1 154 ? 7.383 18.906 11.273 1 98.31 154 ALA B O 1
ATOM 3462 N N . SER B 1 155 ? 7.336 17.375 9.625 1 97.25 155 SER B N 1
ATOM 3463 C CA . SER B 1 155 ? 8.188 16.453 10.359 1 97.25 155 SER B CA 1
ATOM 3464 C C . SER B 1 155 ? 9.656 16.859 10.258 1 97.25 155 SER B C 1
ATOM 3466 O O . SER B 1 155 ? 10.023 17.672 9.406 1 97.25 155 SER B O 1
ATOM 3468 N N . GLU B 1 156 ? 10.438 16.344 11.188 1 94.5 156 GLU B N 1
ATOM 3469 C CA . GLU B 1 156 ? 11.875 16.609 11.18 1 94.5 156 GLU B CA 1
ATOM 3470 C C . GLU B 1 156 ? 12.531 16.078 9.906 1 94.5 156 GLU B C 1
ATOM 3472 O O . GLU B 1 156 ? 13.375 16.75 9.312 1 94.5 156 GLU B O 1
ATOM 3477 N N . ASN B 1 157 ? 12.18 14.867 9.555 1 94.44 157 ASN B N 1
ATOM 3478 C CA . ASN B 1 157 ? 12.609 14.281 8.289 1 94.44 157 ASN B CA 1
ATOM 3479 C C . ASN B 1 157 ? 11.477 14.242 7.27 1 94.44 157 ASN B C 1
ATOM 3481 O O . ASN B 1 157 ? 10.336 13.93 7.617 1 94.44 157 ASN B O 1
ATOM 3485 N N . MET B 1 158 ? 11.852 14.578 6.07 1 95.44 158 MET B N 1
ATOM 3486 C CA . MET B 1 158 ? 10.836 14.734 5.027 1 95.44 158 MET B CA 1
ATOM 3487 C C . MET B 1 158 ? 11.242 13.992 3.758 1 95.44 158 MET B C 1
ATOM 3489 O O . MET B 1 158 ? 12.398 14.07 3.332 1 95.44 158 MET B O 1
ATOM 3493 N N . ILE B 1 159 ? 10.312 13.211 3.215 1 94.31 159 ILE B N 1
ATOM 3494 C CA . ILE B 1 159 ? 10.539 12.617 1.902 1 94.31 159 ILE B CA 1
ATOM 3495 C C . ILE B 1 159 ? 10.344 13.672 0.817 1 94.31 159 ILE B C 1
ATOM 3497 O O . ILE B 1 159 ? 9.297 14.328 0.754 1 94.31 159 ILE B O 1
ATOM 3501 N N . TYR B 1 160 ? 11.328 13.875 -0.026 1 91.88 160 TYR B N 1
ATOM 3502 C CA . TYR B 1 160 ? 11.133 14.875 -1.071 1 91.88 160 TYR B CA 1
ATOM 3503 C C . TYR B 1 160 ? 11.195 14.234 -2.453 1 91.88 160 TYR B C 1
ATOM 3505 O O . TYR B 1 160 ? 10.836 14.867 -3.451 1 91.88 160 TYR B O 1
ATOM 3513 N N . GLN B 1 161 ? 11.68 13.023 -2.496 1 87.94 161 GLN B N 1
ATOM 3514 C CA . GLN B 1 161 ? 11.742 12.305 -3.766 1 87.94 161 GLN B CA 1
ATOM 3515 C C . GLN B 1 161 ? 11.664 10.797 -3.547 1 87.94 161 GLN B C 1
ATOM 3517 O O . GLN B 1 161 ? 12.133 10.289 -2.529 1 87.94 161 GLN B O 1
ATOM 3522 N N . GLY B 1 162 ? 11.062 10.07 -4.59 1 85.06 162 GLY B N 1
ATOM 3523 C CA . GLY B 1 162 ? 10.977 8.617 -4.574 1 85.06 162 GLY B CA 1
ATOM 3524 C C . GLY B 1 162 ? 9.867 8.07 -5.449 1 85.06 162 GLY B C 1
ATOM 3525 O O . GLY B 1 162 ? 8.727 8.539 -5.375 1 85.06 162 GLY B O 1
ATOM 3526 N N . SER B 1 163 ? 10.266 7.184 -6.254 1 79.81 163 SER B N 1
ATOM 3527 C CA . SER B 1 163 ? 9.289 6.535 -7.125 1 79.81 163 SER B CA 1
ATOM 3528 C C . SER B 1 163 ? 8.398 5.578 -6.34 1 79.81 163 SER B C 1
ATOM 3530 O O . SER B 1 163 ? 8.891 4.789 -5.531 1 79.81 163 SER B O 1
ATOM 3532 N N . SER B 1 164 ? 7.066 5.68 -6.574 1 77.25 164 SER B N 1
ATOM 3533 C CA . SER B 1 164 ? 6.129 4.797 -5.883 1 77.25 164 SER B CA 1
ATOM 3534 C C . SER B 1 164 ? 6.277 3.355 -6.355 1 77.25 164 SER B C 1
ATOM 3536 O O . SER B 1 164 ? 6.152 2.42 -5.562 1 77.25 164 SER B O 1
ATOM 3538 N N . SER B 1 165 ? 6.598 3.139 -7.602 1 77.5 165 SER B N 1
ATOM 3539 C CA . SER B 1 165 ? 6.656 1.795 -8.164 1 77.5 165 SER B CA 1
ATOM 3540 C C . SER B 1 165 ? 7.969 1.104 -7.812 1 77.5 165 SER B C 1
ATOM 3542 O O . SER B 1 165 ? 8.062 -0.124 -7.863 1 77.5 165 SER B O 1
ATOM 3544 N N . GLU B 1 166 ? 8.992 1.854 -7.422 1 79 166 GLU B N 1
ATOM 3545 C CA . GLU B 1 166 ? 10.305 1.295 -7.102 1 79 166 GLU B CA 1
ATOM 3546 C C . GLU B 1 166 ? 10.695 1.601 -5.656 1 79 166 GLU B C 1
ATOM 3548 O O . GLU B 1 166 ? 11.867 1.479 -5.285 1 79 166 GLU B O 1
ATOM 3553 N N . ALA B 1 167 ? 9.742 1.869 -4.875 1 81.69 167 ALA B N 1
ATOM 3554 C CA . ALA B 1 167 ? 9.992 2.475 -3.57 1 81.69 167 ALA B CA 1
ATOM 3555 C C . ALA B 1 167 ? 10.68 1.486 -2.629 1 81.69 167 ALA B C 1
ATOM 3557 O O . ALA B 1 167 ? 11.328 1.889 -1.664 1 81.69 167 ALA B O 1
ATOM 3558 N N . LEU B 1 168 ? 10.594 0.206 -2.869 1 90.62 168 LEU B N 1
ATOM 3559 C CA . LEU B 1 168 ? 11.188 -0.766 -1.957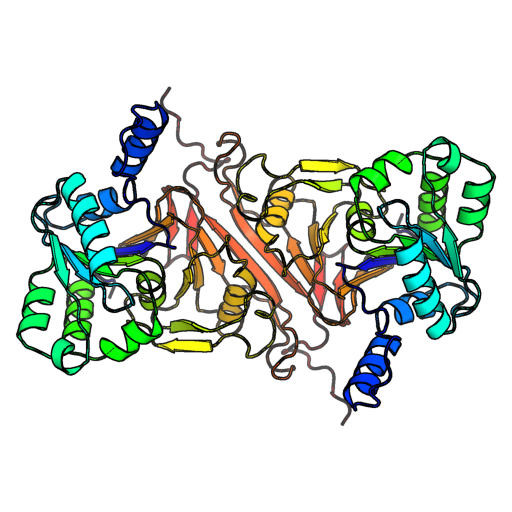 1 90.62 168 LEU B CA 1
ATOM 3560 C C . LEU B 1 168 ? 12.5 -1.301 -2.512 1 90.62 168 LEU B C 1
ATOM 3562 O O . LEU B 1 168 ? 12.906 -2.422 -2.195 1 90.62 168 LEU B O 1
ATOM 3566 N N . LEU B 1 169 ? 13.078 -0.563 -3.361 1 93.19 169 LEU B N 1
ATOM 3567 C CA . LEU B 1 169 ? 14.477 -0.746 -3.75 1 93.19 169 LEU B CA 1
ATOM 3568 C C . LEU B 1 169 ? 15.391 0.158 -2.932 1 93.19 169 LEU B C 1
ATOM 3570 O O . LEU B 1 169 ? 15.102 1.345 -2.756 1 93.19 169 LEU B O 1
ATOM 3574 N N . LYS B 1 170 ? 16.422 -0.427 -2.451 1 93.44 170 LYS B N 1
ATOM 3575 C CA . LYS B 1 170 ? 17.328 0.324 -1.589 1 93.44 170 LYS B CA 1
ATOM 3576 C C . LYS B 1 170 ? 17.812 1.599 -2.277 1 93.44 170 LYS B C 1
ATOM 3578 O O . LYS B 1 170 ? 18.281 1.558 -3.42 1 93.44 170 LYS B O 1
ATOM 3583 N N . GLY B 1 171 ? 17.672 2.734 -1.56 1 92.88 171 GLY B N 1
ATOM 3584 C CA . GLY B 1 171 ? 18.203 3.994 -2.053 1 92.88 171 GLY B CA 1
ATOM 3585 C C . GLY B 1 171 ? 17.203 4.781 -2.879 1 92.88 171 GLY B C 1
ATOM 3586 O O . GLY B 1 171 ? 17.484 5.906 -3.295 1 92.88 171 GLY B O 1
ATOM 3587 N N . GLU B 1 172 ? 16.062 4.246 -3.117 1 92.12 172 GLU B N 1
ATOM 3588 C CA . GLU B 1 172 ? 15.086 4.883 -4 1 92.12 172 GLU B CA 1
ATOM 3589 C C . GLU B 1 172 ? 14.453 6.105 -3.34 1 92.12 172 GLU B C 1
ATOM 3591 O O . GLU B 1 172 ? 14.062 7.051 -4.02 1 92.12 172 GLU B O 1
ATOM 3596 N N . ILE B 1 173 ? 14.305 6.117 -2.041 1 92.94 173 ILE B N 1
ATOM 3597 C CA . ILE B 1 173 ? 13.68 7.246 -1.356 1 92.94 173 ILE B CA 1
ATOM 3598 C C . ILE B 1 173 ? 14.75 8.25 -0.931 1 92.94 173 ILE B C 1
ATOM 3600 O O . ILE B 1 173 ? 15.836 7.855 -0.486 1 92.94 173 ILE B O 1
ATOM 3604 N N . LYS B 1 174 ? 14.477 9.484 -1.159 1 94.19 174 LYS B N 1
ATOM 3605 C CA . LYS B 1 174 ? 15.352 10.562 -0.706 1 94.19 174 LYS B CA 1
ATOM 3606 C C . LYS B 1 174 ? 14.664 11.414 0.363 1 94.19 174 LYS B C 1
ATOM 3608 O O . LYS B 1 174 ? 13.508 11.812 0.2 1 94.19 174 LYS B O 1
ATOM 3613 N N . THR B 1 175 ? 15.344 11.602 1.406 1 94.75 175 THR B N 1
ATOM 3614 C CA . THR B 1 175 ? 14.82 12.367 2.529 1 94.75 175 THR B CA 1
ATOM 3615 C C . THR B 1 175 ? 15.734 13.547 2.848 1 94.75 175 THR B C 1
ATOM 3617 O O . THR B 1 175 ? 16.906 13.547 2.475 1 94.75 175 THR B O 1
ATOM 3620 N N . THR B 1 176 ? 15.211 14.578 3.32 1 95.69 176 THR B N 1
ATOM 3621 C CA . THR B 1 176 ? 15.93 15.734 3.846 1 95.69 176 THR B CA 1
ATOM 3622 C C . THR B 1 176 ? 15.227 16.297 5.082 1 95.69 176 THR B C 1
ATOM 3624 O O . THR B 1 176 ? 14.273 15.695 5.578 1 95.69 176 THR B O 1
ATOM 3627 N N . GLN B 1 177 ? 15.805 17.328 5.625 1 96.06 177 GLN B N 1
ATOM 3628 C CA . GLN B 1 177 ? 15.227 17.922 6.828 1 96.06 177 GLN B CA 1
ATOM 3629 C C . GLN B 1 177 ? 13.953 18.703 6.508 1 96.06 177 GLN B C 1
ATOM 3631 O O . GLN B 1 177 ? 13.891 19.406 5.504 1 96.06 177 GLN B O 1
ATOM 3636 N N . GLY B 1 178 ? 12.922 18.484 7.285 1 97.75 178 GLY B N 1
ATOM 3637 C CA . GLY B 1 178 ? 11.727 19.297 7.234 1 97.75 178 GLY B CA 1
ATOM 3638 C C . GLY B 1 178 ? 11.789 20.5 8.156 1 97.75 178 GLY B C 1
ATOM 3639 O O . GLY B 1 178 ? 12.867 21.062 8.383 1 97.75 178 GLY B O 1
ATOM 3640 N N . LEU B 1 179 ? 10.586 21 8.57 1 98.12 179 LEU B N 1
ATOM 3641 C CA . LEU B 1 179 ? 10.539 22.188 9.406 1 98.12 179 LEU B CA 1
ATOM 3642 C C . LEU B 1 179 ? 10.609 21.828 10.891 1 98.12 179 LEU B C 1
ATOM 3644 O O . LEU B 1 179 ? 10.734 22.703 11.75 1 98.12 179 LEU B O 1
ATOM 3648 N N . GLY B 1 180 ? 10.43 20.562 11.258 1 97.38 180 GLY B N 1
ATOM 3649 C CA . GLY B 1 180 ? 10.812 20.047 12.562 1 97.38 180 GLY B CA 1
ATOM 3650 C C . GLY B 1 180 ? 9.789 20.344 13.641 1 97.38 180 GLY B C 1
ATOM 3651 O O . GLY B 1 180 ? 10.156 20.625 14.789 1 97.38 180 GLY B O 1
ATOM 3652 N N . LEU B 1 181 ? 8.492 20.344 13.32 1 97.62 181 LEU B N 1
ATOM 3653 C CA . LEU B 1 181 ? 7.453 20.578 14.312 1 97.62 181 LEU B CA 1
ATOM 3654 C C . LEU B 1 181 ? 7.156 19.297 15.094 1 97.62 181 LEU B C 1
ATOM 3656 O O . LEU B 1 181 ? 6.684 19.359 16.234 1 97.62 181 LEU B O 1
ATOM 3660 N N . ILE B 1 182 ? 7.355 18.219 14.477 1 96.31 182 ILE B N 1
ATOM 3661 C CA . ILE B 1 182 ? 7.094 16.953 15.133 1 96.31 182 ILE B CA 1
ATOM 3662 C C . ILE B 1 182 ? 8.266 15.992 14.898 1 96.31 182 ILE B C 1
ATOM 3664 O O . ILE B 1 182 ? 8.75 15.867 13.773 1 96.31 182 ILE B O 1
ATOM 3668 N N . ASP B 1 183 ? 8.656 15.336 15.977 1 93.81 183 ASP B N 1
ATOM 3669 C CA . ASP B 1 183 ? 9.812 14.445 15.93 1 93.81 183 ASP B CA 1
ATOM 3670 C C . ASP B 1 183 ? 9.383 12.992 15.758 1 93.81 183 ASP B C 1
ATOM 3672 O O . ASP B 1 183 ? 8.242 12.641 16.047 1 93.81 183 ASP B O 1
ATOM 3676 N N . ASN B 1 184 ? 10.258 12.203 15.211 1 94.56 184 ASN B N 1
ATOM 3677 C CA . ASN B 1 184 ? 10.172 10.75 15.148 1 94.56 184 ASN B CA 1
ATOM 3678 C C . ASN B 1 184 ? 9 10.289 14.289 1 94.56 184 ASN B C 1
ATOM 3680 O O . ASN B 1 184 ? 8.375 9.266 14.57 1 94.56 184 ASN B O 1
ATOM 3684 N N . VAL B 1 185 ? 8.602 11.133 13.383 1 96.5 185 VAL B N 1
ATOM 3685 C CA . VAL B 1 185 ? 7.605 10.734 12.391 1 96.5 185 VAL B CA 1
ATOM 3686 C C . VAL B 1 185 ? 8.07 11.148 11 1 96.5 185 VAL B C 1
ATOM 3688 O O . VAL B 1 185 ? 8.906 12.047 10.852 1 96.5 185 VAL B O 1
ATOM 3691 N N . ILE B 1 186 ? 7.656 10.453 10.039 1 97.19 186 ILE B N 1
ATOM 3692 C CA . ILE B 1 186 ? 7.801 10.828 8.633 1 97.19 186 ILE B CA 1
ATOM 3693 C C . ILE B 1 186 ? 6.43 10.82 7.957 1 97.19 186 ILE B C 1
ATOM 3695 O O . ILE B 1 186 ? 5.66 9.875 8.109 1 97.19 186 ILE B O 1
ATOM 3699 N N . ILE B 1 187 ? 6.113 11.898 7.273 1 97.69 187 ILE B N 1
ATOM 3700 C CA . ILE B 1 187 ? 4.773 12.109 6.734 1 97.69 187 ILE B CA 1
ATOM 3701 C C . ILE B 1 187 ? 4.809 12.031 5.211 1 97.69 187 ILE B C 1
ATOM 3703 O O . ILE B 1 187 ? 5.66 12.648 4.57 1 97.69 187 ILE B O 1
ATOM 3707 N N . ASP B 1 188 ? 3.988 11.203 4.66 1 95.81 188 ASP B N 1
ATOM 3708 C CA . ASP B 1 188 ? 3.75 11.164 3.221 1 95.81 188 ASP B CA 1
ATOM 3709 C C . ASP B 1 188 ? 2.307 11.531 2.891 1 95.81 188 ASP B C 1
ATOM 3711 O O . ASP B 1 188 ? 1.414 11.383 3.727 1 95.81 188 ASP B O 1
ATOM 3715 N N . THR B 1 189 ? 2.086 12.102 1.737 1 95 189 THR B N 1
ATOM 3716 C CA . THR B 1 189 ? 0.796 12.68 1.384 1 95 189 THR B CA 1
ATOM 3717 C C . THR B 1 189 ? 0.281 12.102 0.071 1 95 189 THR B C 1
ATOM 3719 O O . THR B 1 189 ? 0.989 11.344 -0.597 1 95 189 THR B O 1
ATOM 3722 N N . HIS B 1 190 ? -1.011 12.336 -0.272 1 90.06 190 HIS B N 1
ATOM 3723 C CA . HIS B 1 190 ? -1.655 11.742 -1.44 1 90.06 190 HIS B CA 1
ATOM 3724 C C . HIS B 1 190 ? -1.455 10.234 -1.479 1 90.06 190 HIS B C 1
ATOM 3726 O O . HIS B 1 190 ? -1.213 9.664 -2.545 1 90.06 190 HIS B O 1
ATOM 3732 N N . PHE B 1 191 ? -1.486 9.609 -0.44 1 83.62 191 PHE B N 1
ATOM 3733 C CA . PHE B 1 191 ? -0.861 8.328 -0.108 1 83.62 191 PHE B CA 1
ATOM 3734 C C . PHE B 1 191 ? -1.542 7.188 -0.848 1 83.62 191 PHE B C 1
ATOM 3736 O O . PHE B 1 191 ? -0.893 6.445 -1.591 1 83.62 191 PHE B O 1
ATOM 3743 N N . VAL B 1 192 ? -2.822 6.988 -0.721 1 74.25 192 VAL B N 1
ATOM 3744 C CA . VAL B 1 192 ? -3.518 5.871 -1.351 1 74.25 192 VAL B CA 1
ATOM 3745 C C . VAL B 1 192 ? -3.609 6.102 -2.857 1 74.25 192 VAL B C 1
ATOM 3747 O O . VAL B 1 192 ? -3.375 5.184 -3.646 1 74.25 192 VAL B O 1
ATOM 3750 N N . GLN B 1 193 ? -3.807 7.309 -3.25 1 70.31 193 GLN B N 1
ATOM 3751 C CA . GLN B 1 193 ? -4.023 7.664 -4.648 1 70.31 193 GLN B CA 1
ATOM 3752 C C . GLN B 1 193 ? -2.77 7.414 -5.48 1 70.31 193 GLN B C 1
ATOM 3754 O O . GLN B 1 193 ? -2.861 7.051 -6.656 1 70.31 193 GLN B O 1
ATOM 3759 N N . ARG B 1 194 ? -1.68 7.457 -4.824 1 69.94 194 ARG B N 1
ATOM 3760 C CA . ARG B 1 194 ? -0.435 7.355 -5.578 1 69.94 194 ARG B CA 1
ATOM 3761 C C . ARG B 1 194 ? 0.325 6.086 -5.219 1 69.94 194 ARG B C 1
ATOM 3763 O O . ARG B 1 194 ? 1.479 5.91 -5.617 1 69.94 194 ARG B O 1
ATOM 3770 N N . GLY B 1 195 ? -0.225 5.203 -4.504 1 78.56 195 GLY B N 1
ATOM 3771 C CA . GLY B 1 195 ? 0.38 3.92 -4.188 1 78.56 195 GLY B CA 1
ATOM 3772 C C . GLY B 1 195 ? 1.708 4.047 -3.467 1 78.56 195 GLY B C 1
ATOM 3773 O O . GLY B 1 195 ? 2.689 3.4 -3.842 1 78.56 195 GLY B O 1
ATOM 3774 N N . ARG B 1 196 ? 1.808 4.918 -2.473 1 82.81 196 ARG B N 1
ATOM 3775 C CA . ARG B 1 196 ? 3.082 5.336 -1.899 1 82.81 196 ARG B CA 1
ATOM 3776 C C . ARG B 1 196 ? 3.424 4.512 -0.663 1 82.81 196 ARG B C 1
ATOM 3778 O O . ARG B 1 196 ? 4.332 4.863 0.094 1 82.81 196 ARG B O 1
ATOM 3785 N N . ILE B 1 197 ? 2.846 3.389 -0.428 1 88.44 197 ILE B N 1
ATOM 3786 C CA . ILE B 1 197 ? 3.037 2.629 0.802 1 88.44 197 ILE B CA 1
ATOM 3787 C C . ILE B 1 197 ? 4.457 2.068 0.847 1 88.44 197 ILE B C 1
ATOM 3789 O O . ILE B 1 197 ? 5.07 2 1.915 1 88.44 197 ILE B O 1
ATOM 3793 N N . GLY B 1 198 ? 4.965 1.7 -0.281 1 90.5 198 GLY B N 1
ATOM 3794 C CA . GLY B 1 198 ? 6.332 1.199 -0.328 1 90.5 198 GLY B CA 1
ATOM 3795 C C . GLY B 1 198 ? 7.352 2.205 0.168 1 90.5 198 GLY B C 1
ATOM 3796 O O . GLY B 1 198 ? 8.312 1.839 0.852 1 90.5 198 GLY B O 1
ATOM 3797 N N . ARG B 1 199 ? 7.117 3.471 -0.195 1 91 199 ARG B N 1
ATOM 3798 C CA . ARG B 1 199 ? 8.016 4.539 0.242 1 91 199 ARG B CA 1
ATOM 3799 C C . ARG B 1 199 ? 8 4.672 1.761 1 91 199 ARG B C 1
ATOM 3801 O O . ARG B 1 199 ? 9.055 4.863 2.379 1 91 199 ARG B O 1
ATOM 3808 N N . LEU B 1 200 ? 6.906 4.605 2.211 1 93.25 200 LEU B N 1
ATOM 3809 C CA . LEU B 1 200 ? 6.762 4.734 3.658 1 93.25 200 LEU B CA 1
ATOM 3810 C C . LEU B 1 200 ? 7.367 3.531 4.371 1 93.25 200 LEU B C 1
ATOM 3812 O O . LEU B 1 200 ? 8.008 3.682 5.414 1 93.25 200 LEU B O 1
ATOM 3816 N N . PHE B 1 201 ? 7.207 2.299 3.842 1 95.31 201 PHE B N 1
ATOM 3817 C CA . PHE B 1 201 ? 7.836 1.106 4.398 1 95.31 201 PHE B CA 1
ATOM 3818 C C . PHE B 1 201 ? 9.352 1.27 4.457 1 95.31 201 PHE B C 1
ATOM 3820 O O . PHE B 1 201 ? 9.969 0.986 5.484 1 95.31 201 PHE B O 1
ATOM 3827 N N . GLN B 1 202 ? 9.906 1.708 3.387 1 95.12 202 GLN B N 1
ATOM 3828 C CA . GLN B 1 202 ? 11.352 1.863 3.354 1 95.12 202 GLN B CA 1
ATOM 3829 C C . GLN B 1 202 ? 11.82 2.908 4.363 1 95.12 202 GLN B C 1
ATOM 3831 O O . GLN B 1 202 ? 12.828 2.717 5.043 1 95.12 202 GLN B O 1
ATOM 3836 N N . ALA B 1 203 ? 11.086 4.023 4.438 1 95.06 203 ALA B N 1
ATOM 3837 C CA . ALA B 1 203 ? 11.453 5.059 5.402 1 95.06 203 ALA B CA 1
ATOM 3838 C C . ALA B 1 203 ? 11.5 4.492 6.82 1 95.06 203 ALA B C 1
ATOM 3840 O O . ALA B 1 203 ? 12.422 4.785 7.582 1 95.06 203 ALA B O 1
ATOM 3841 N N . VAL B 1 204 ? 10.578 3.678 7.156 1 96.62 204 VAL B N 1
ATOM 3842 C CA . VAL B 1 204 ? 10.43 3.152 8.508 1 96.62 204 VAL B CA 1
ATOM 3843 C C . VAL B 1 204 ? 11.477 2.07 8.766 1 96.62 204 VAL B C 1
ATOM 3845 O O . VAL B 1 204 ? 12.062 2.008 9.844 1 96.62 204 VAL B O 1
ATOM 3848 N N . VAL B 1 205 ? 11.711 1.208 7.746 1 96.06 205 VAL B N 1
ATOM 3849 C CA . VAL B 1 205 ? 12.68 0.134 7.953 1 96.06 205 VAL B CA 1
ATOM 3850 C C . VAL B 1 205 ? 14.078 0.719 8.086 1 96.06 205 VAL B C 1
ATOM 3852 O O . VAL B 1 205 ? 14.922 0.178 8.805 1 96.06 205 VAL B O 1
ATOM 3855 N N . ASN B 1 206 ? 14.359 1.892 7.469 1 94.25 206 ASN B N 1
ATOM 3856 C CA . ASN B 1 206 ? 15.633 2.58 7.602 1 94.25 206 ASN B CA 1
ATOM 3857 C C . ASN B 1 206 ? 15.875 3.057 9.031 1 94.25 206 ASN B C 1
ATOM 3859 O O . ASN B 1 206 ? 17.016 3.074 9.508 1 94.25 206 ASN B O 1
ATOM 3863 N N . ASN B 1 207 ? 14.812 3.457 9.68 1 94.25 207 ASN B N 1
ATOM 3864 C CA . ASN B 1 207 ? 14.828 3.881 11.078 1 94.25 207 ASN B CA 1
ATOM 3865 C C . ASN B 1 207 ? 13.539 3.492 11.789 1 94.25 207 ASN B C 1
ATOM 3867 O O . ASN B 1 207 ? 12.617 4.305 11.906 1 94.25 207 ASN B O 1
ATOM 3871 N N . PRO B 1 208 ? 13.555 2.309 12.383 1 95 208 PRO B N 1
ATOM 3872 C CA . PRO B 1 208 ? 12.32 1.737 12.93 1 95 208 PRO B CA 1
ATOM 3873 C C . PRO B 1 208 ? 11.773 2.525 14.117 1 95 208 PRO B C 1
ATOM 3875 O O . PRO B 1 208 ? 10.641 2.291 14.555 1 95 208 PRO B O 1
ATOM 3878 N N . ARG B 1 209 ? 12.539 3.441 14.68 1 93.88 209 ARG B N 1
ATOM 3879 C CA . ARG B 1 209 ? 12.031 4.324 15.727 1 93.88 209 ARG B CA 1
ATOM 3880 C C . ARG B 1 209 ? 11.023 5.316 15.156 1 93.88 209 ARG B C 1
ATOM 3882 O O . ARG B 1 209 ? 10.125 5.77 15.867 1 93.88 209 ARG B O 1
ATOM 3889 N N . THR B 1 210 ? 11.211 5.645 13.922 1 95.81 210 THR B N 1
ATOM 3890 C CA . THR B 1 210 ? 10.375 6.629 13.234 1 95.81 210 THR B CA 1
ATOM 3891 C C . THR B 1 210 ? 9.031 6.027 12.859 1 95.81 210 THR B C 1
ATOM 3893 O O . THR B 1 210 ? 8.969 4.938 12.289 1 95.81 210 THR B O 1
ATOM 3896 N N . LEU B 1 211 ? 7.957 6.695 13.227 1 97.69 211 LEU B N 1
ATOM 3897 C CA . LEU B 1 211 ? 6.613 6.324 12.805 1 97.69 211 LEU B CA 1
ATOM 3898 C C . LEU B 1 211 ? 6.309 6.863 11.414 1 97.69 211 LEU B C 1
ATOM 3900 O O . LEU B 1 211 ? 6.52 8.047 11.141 1 97.69 211 LEU B O 1
ATOM 3904 N N . GLY B 1 212 ? 5.922 5.977 10.484 1 97.75 212 GLY B N 1
ATOM 3905 C CA . GLY B 1 212 ? 5.457 6.43 9.188 1 97.75 212 GLY B CA 1
ATOM 3906 C C . GLY B 1 212 ? 3.992 6.812 9.172 1 97.75 212 GLY B C 1
ATOM 3907 O O . GLY B 1 212 ? 3.148 6.078 9.688 1 97.75 212 GLY B O 1
ATOM 3908 N N . ILE B 1 213 ? 3.695 7.953 8.578 1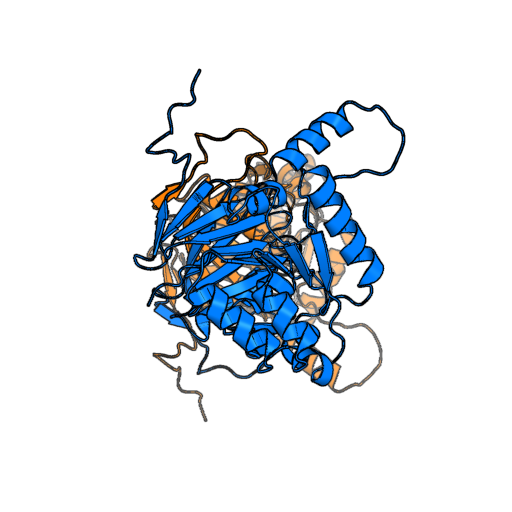 98.31 213 ILE B N 1
ATOM 3909 C CA . ILE B 1 213 ? 2.32 8.438 8.492 1 98.31 213 ILE B CA 1
ATOM 3910 C C . ILE B 1 213 ? 1.967 8.734 7.039 1 98.31 213 ILE B C 1
ATOM 3912 O O . ILE B 1 213 ? 2.588 9.586 6.406 1 98.31 213 ILE B O 1
ATOM 3916 N N . GLY B 1 214 ? 1.047 7.988 6.5 1 96.69 214 GLY B N 1
ATOM 3917 C CA . GLY B 1 214 ? 0.488 8.258 5.184 1 96.69 214 GLY B CA 1
ATOM 3918 C C . GLY B 1 214 ? -0.889 8.898 5.242 1 96.69 214 GLY B C 1
ATOM 3919 O O . GLY B 1 214 ? -1.839 8.281 5.734 1 96.69 214 GLY B O 1
ATOM 3920 N N . LEU B 1 215 ? -1.023 10.055 4.684 1 96.75 215 LEU B N 1
ATOM 3921 C CA . LEU B 1 215 ? -2.277 10.797 4.715 1 96.75 215 LEU B CA 1
ATOM 3922 C C . LEU B 1 215 ? -2.988 10.719 3.369 1 96.75 215 LEU B C 1
ATOM 3924 O O . LEU B 1 215 ? -2.424 11.109 2.342 1 96.75 215 LEU B O 1
ATOM 3928 N N . GLY B 1 216 ? -4.234 10.242 3.375 1 92.69 216 GLY B N 1
ATOM 3929 C CA . GLY B 1 216 ? -5.051 10.289 2.174 1 92.69 216 GLY B CA 1
ATOM 3930 C C . GLY B 1 216 ? -5.527 11.688 1.831 1 92.69 216 GLY B C 1
ATOM 3931 O O . GLY B 1 216 ? -5.27 12.633 2.576 1 92.69 216 GLY B O 1
ATOM 3932 N N . GLU B 1 217 ? -6.227 11.805 0.731 1 90.88 217 GLU B N 1
ATOM 3933 C CA . GLU B 1 217 ? -6.789 13.086 0.318 1 90.88 217 GLU B CA 1
ATOM 3934 C C . GLU B 1 217 ? -7.988 13.469 1.183 1 90.88 217 GLU B C 1
ATOM 3936 O O . GLU B 1 217 ? -8.742 12.594 1.629 1 90.88 217 GLU B O 1
ATOM 3941 N N . ASP B 1 218 ? -8.102 14.797 1.413 1 91.06 218 ASP B N 1
ATOM 3942 C CA . ASP B 1 218 ? -9.141 15.375 2.256 1 91.06 218 ASP B CA 1
ATOM 3943 C C . ASP B 1 218 ? -9.18 14.695 3.623 1 91.06 218 ASP B C 1
ATOM 3945 O O . ASP B 1 218 ? -10.258 14.445 4.168 1 91.06 218 ASP B O 1
ATOM 3949 N N . THR B 1 219 ? -8.039 14.258 4.027 1 94.75 219 THR B N 1
ATOM 3950 C CA . THR B 1 219 ? -7.828 13.57 5.297 1 94.75 219 THR B CA 1
ATOM 3951 C C . THR B 1 219 ? -6.57 14.086 5.988 1 94.75 219 THR B C 1
ATOM 3953 O O . THR B 1 219 ? -5.594 14.453 5.328 1 94.75 219 THR B O 1
ATOM 3956 N N . GLY B 1 220 ? -6.68 14.164 7.301 1 97.38 220 GLY B N 1
ATOM 3957 C CA . GLY B 1 220 ? -5.523 14.641 8.039 1 97.38 220 GLY B CA 1
ATOM 3958 C C . GLY B 1 220 ? -5.5 14.164 9.484 1 97.38 220 GLY B C 1
ATOM 3959 O O . GLY B 1 220 ? -6.23 13.242 9.844 1 97.38 220 GLY B O 1
ATOM 3960 N N . LEU B 1 221 ? -4.562 14.664 10.203 1 98.69 221 LEU B N 1
ATOM 3961 C CA . LEU B 1 221 ? -4.414 14.414 11.633 1 98.69 221 LEU B CA 1
ATOM 3962 C C . LEU B 1 221 ? -4.402 15.727 12.414 1 98.69 221 LEU B C 1
ATOM 3964 O O . LEU B 1 221 ? -3.713 16.672 12.039 1 98.69 221 LEU B O 1
ATOM 3968 N N . PHE B 1 222 ? -5.27 15.812 13.445 1 98.69 222 PHE B N 1
ATOM 3969 C CA . PHE B 1 222 ? -5.16 16.797 14.508 1 98.69 222 PHE B CA 1
ATOM 3970 C C . PHE B 1 222 ? -4.277 16.297 15.641 1 98.69 222 PHE B C 1
ATOM 3972 O O . PHE B 1 222 ? -4.605 15.289 16.281 1 98.69 222 PHE B O 1
ATOM 3979 N N . ILE B 1 223 ? -3.162 16.938 15.852 1 98.56 223 ILE B N 1
ATOM 3980 C CA . ILE B 1 223 ? -2.184 16.453 16.828 1 98.56 223 ILE B CA 1
ATOM 3981 C C . ILE B 1 223 ? -2.064 17.453 17.969 1 98.56 223 ILE B C 1
ATOM 3983 O O . ILE B 1 223 ? -1.719 18.625 17.75 1 98.56 223 ILE B O 1
ATOM 3987 N N . TYR B 1 224 ? -2.363 17.047 19.109 1 98 224 TYR B N 1
ATOM 3988 C CA . TYR B 1 224 ? -2.33 17.844 20.312 1 98 224 TYR B CA 1
ATOM 3989 C C . TYR B 1 224 ? -2.047 16.984 21.531 1 98 224 TYR B C 1
ATOM 3991 O O . TYR B 1 224 ? -2.648 15.922 21.703 1 98 224 TYR B O 1
ATOM 3999 N N . ASN B 1 225 ? -1.077 17.375 22.375 1 96.06 225 ASN B N 1
ATOM 4000 C CA . ASN B 1 225 ? -0.72 16.656 23.594 1 96.06 225 ASN B CA 1
ATOM 4001 C C . ASN B 1 225 ? -0.343 15.203 23.312 1 96.06 225 ASN B C 1
ATOM 4003 O O . ASN B 1 225 ? -0.846 14.289 23.953 1 96.06 225 ASN B O 1
ATOM 4007 N N . ASP B 1 226 ? 0.343 15.008 22.234 1 95.38 226 ASP B N 1
ATOM 4008 C CA . ASP B 1 226 ? 0.935 13.734 21.844 1 95.38 226 ASP B CA 1
ATOM 4009 C C . ASP B 1 226 ? -0.141 12.742 21.422 1 95.38 226 ASP B C 1
ATOM 4011 O O . ASP B 1 226 ? 0.067 11.523 21.469 1 95.38 226 ASP B O 1
ATOM 4015 N N . VAL B 1 227 ? -1.271 13.273 21.047 1 97.94 227 VAL B N 1
ATOM 4016 C CA . VAL B 1 227 ? -2.34 12.438 20.516 1 97.94 227 VAL B CA 1
ATOM 4017 C C . VAL B 1 227 ? -2.689 12.891 19.094 1 97.94 227 VAL B C 1
ATOM 4019 O O . VAL B 1 227 ? -2.854 14.086 18.844 1 97.94 227 VAL B O 1
ATOM 4022 N N . MET B 1 228 ? -2.719 11.953 18.219 1 98.56 228 MET B N 1
ATOM 4023 C CA . MET B 1 228 ? -3.164 12.203 16.859 1 98.56 228 MET B CA 1
ATOM 4024 C C . MET B 1 228 ? -4.613 11.766 16.672 1 98.56 228 MET B C 1
ATOM 4026 O O . MET B 1 228 ? -4.969 10.633 16.984 1 98.56 228 MET B O 1
ATOM 4030 N N . THR B 1 229 ? -5.418 12.641 16.219 1 98.69 229 THR B N 1
ATOM 4031 C CA . THR B 1 229 ? -6.805 12.328 15.891 1 98.69 229 THR B CA 1
ATOM 4032 C C . THR B 1 229 ? -7.051 12.469 14.398 1 98.69 229 THR B C 1
ATOM 4034 O O . THR B 1 229 ? -6.777 13.523 13.812 1 98.69 229 THR B O 1
ATOM 4037 N N . ALA B 1 230 ? -7.602 11.383 13.797 1 98.38 230 ALA B N 1
ATOM 4038 C CA . ALA B 1 230 ? -7.887 11.43 12.367 1 98.38 230 ALA B CA 1
ATOM 4039 C C . ALA B 1 230 ? -9.07 12.352 12.078 1 98.38 230 ALA B C 1
ATOM 4041 O O . ALA B 1 230 ? -10.094 12.289 12.766 1 98.38 230 ALA B O 1
ATOM 4042 N N . VAL B 1 231 ? -8.906 13.188 11.086 1 96.75 231 VAL B N 1
ATOM 4043 C CA . VAL B 1 231 ? -9.953 14.109 10.664 1 96.75 231 VAL B CA 1
ATOM 4044 C C . VAL B 1 231 ? -10.117 14.047 9.148 1 96.75 231 VAL B C 1
ATOM 4046 O O . VAL B 1 231 ? -9.172 13.695 8.43 1 96.75 231 VAL B O 1
ATOM 4049 N N . GLY B 1 232 ? -11.305 14.375 8.664 1 94.12 232 GLY B N 1
ATOM 4050 C CA . GLY B 1 232 ? -11.578 14.359 7.23 1 94.12 232 GLY B CA 1
ATOM 4051 C C . GLY B 1 232 ? -12.281 13.094 6.777 1 94.12 232 GLY B C 1
ATOM 4052 O O . GLY B 1 232 ? -12.773 12.32 7.602 1 94.12 232 GLY B O 1
ATOM 4053 N N . SER B 1 233 ? -12.383 12.852 5.492 1 89.19 233 SER B N 1
ATOM 4054 C CA . SER B 1 233 ? -13.289 11.844 4.949 1 89.19 233 SER B CA 1
ATOM 4055 C C . SER B 1 233 ? -12.539 10.57 4.578 1 89.19 233 SER B C 1
ATOM 4057 O O . SER B 1 233 ? -13.148 9.531 4.328 1 89.19 233 SER B O 1
ATOM 4059 N N . GLY B 1 234 ? -11.273 10.648 4.527 1 90.88 234 GLY B N 1
ATOM 4060 C CA . GLY B 1 234 ? -10.508 9.516 4.043 1 90.88 234 GLY B CA 1
ATOM 4061 C C . GLY B 1 234 ? -9.844 8.727 5.156 1 90.88 234 GLY B C 1
ATOM 4062 O O . GLY B 1 234 ? -10.43 8.523 6.219 1 90.88 234 GLY B O 1
ATOM 4063 N N . LEU B 1 235 ? -8.625 8.188 4.785 1 94.56 235 LEU B N 1
ATOM 4064 C CA . LEU B 1 235 ? -7.938 7.285 5.707 1 94.56 235 LEU B CA 1
ATOM 4065 C C . LEU B 1 235 ? -6.516 7.762 5.973 1 94.56 235 LEU B C 1
ATOM 4067 O O . LEU B 1 235 ? -5.93 8.469 5.148 1 94.56 235 LEU B O 1
ATOM 4071 N N . VAL B 1 236 ? -6.016 7.43 7.152 1 97.5 236 VAL B N 1
ATOM 4072 C CA . VAL B 1 236 ? -4.621 7.609 7.539 1 97.5 236 VAL B CA 1
ATOM 4073 C C . VAL B 1 236 ? -3.973 6.246 7.773 1 97.5 236 VAL B C 1
ATOM 4075 O O . VAL B 1 236 ? -4.535 5.391 8.461 1 97.5 236 VAL B O 1
ATOM 4078 N N . ILE B 1 237 ? -2.852 6.027 7.195 1 97.12 237 ILE B N 1
ATOM 4079 C CA . ILE B 1 237 ? -2.098 4.801 7.418 1 97.12 237 ILE B CA 1
ATOM 4080 C C . ILE B 1 237 ? -0.913 5.082 8.344 1 97.12 237 ILE B C 1
ATOM 4082 O O . ILE B 1 237 ? -0.164 6.035 8.125 1 97.12 237 ILE B O 1
ATOM 4086 N N . ILE B 1 238 ? -0.772 4.34 9.375 1 98.31 238 ILE B N 1
ATOM 4087 C CA . ILE B 1 238 ? 0.359 4.414 10.297 1 98.31 238 ILE B CA 1
ATOM 4088 C C . ILE B 1 238 ? 1.241 3.18 10.133 1 98.31 238 ILE B C 1
ATOM 4090 O O . ILE B 1 238 ? 0.759 2.049 10.227 1 98.31 238 ILE B O 1
ATOM 4094 N N . VAL B 1 239 ? 2.461 3.363 9.852 1 97.88 239 VAL B N 1
ATOM 4095 C CA . VAL B 1 239 ? 3.436 2.285 9.734 1 97.88 239 VAL B CA 1
ATOM 4096 C C . VAL B 1 239 ? 4.391 2.312 10.922 1 97.88 239 VAL B C 1
ATOM 4098 O O . VAL B 1 239 ? 5.082 3.307 11.148 1 97.88 239 VAL B O 1
ATOM 4101 N N . ASP B 1 240 ? 4.43 1.273 11.672 1 98.25 240 ASP B N 1
ATOM 4102 C CA . ASP B 1 240 ? 5.203 1.144 12.906 1 98.25 240 ASP B CA 1
ATOM 4103 C C . ASP B 1 240 ? 6.262 0.052 12.781 1 98.25 240 ASP B C 1
ATOM 4105 O O . ASP B 1 240 ? 5.934 -1.135 12.727 1 98.25 240 ASP B O 1
ATOM 4109 N N . GLY B 1 241 ? 7.516 0.431 12.797 1 97.75 241 GLY B N 1
ATOM 4110 C CA . GLY B 1 241 ? 8.609 -0.493 12.547 1 97.75 241 GLY B CA 1
ATOM 4111 C C . GLY B 1 241 ? 9.234 -1.037 13.82 1 97.75 241 GLY B C 1
ATOM 4112 O O . GLY B 1 241 ? 10.242 -1.745 13.773 1 97.75 241 GLY B O 1
ATOM 4113 N N . ARG B 1 242 ? 8.711 -0.792 14.977 1 96.56 242 ARG B N 1
ATOM 4114 C CA . ARG B 1 242 ? 9.32 -1.121 16.266 1 96.56 242 ARG B CA 1
ATOM 4115 C C . ARG B 1 242 ? 9.438 -2.631 16.438 1 96.56 242 ARG B C 1
ATOM 4117 O O . ARG B 1 242 ? 10.289 -3.107 17.188 1 96.56 242 ARG B O 1
ATOM 4124 N N . PHE B 1 243 ? 8.602 -3.367 15.719 1 96.44 243 PHE B N 1
ATOM 4125 C CA . PHE B 1 243 ? 8.562 -4.809 15.945 1 96.44 243 PHE B CA 1
ATOM 4126 C C . PHE B 1 243 ? 9.148 -5.559 14.758 1 96.44 243 PHE B C 1
ATOM 4128 O O . PHE B 1 243 ? 8.93 -6.762 14.602 1 96.44 243 PHE B O 1
ATOM 4135 N N . ILE B 1 244 ? 9.805 -4.875 13.883 1 97.38 244 ILE B N 1
ATOM 4136 C CA . ILE B 1 244 ? 10.508 -5.539 12.789 1 97.38 244 ILE B CA 1
ATOM 4137 C C . ILE B 1 244 ? 11.469 -6.582 13.359 1 97.38 244 ILE B C 1
ATOM 4139 O O . ILE B 1 244 ? 12.234 -6.297 14.281 1 97.38 244 ILE B O 1
ATOM 4143 N N . LYS B 1 245 ? 11.383 -7.73 12.797 1 96.81 245 LYS B N 1
ATOM 4144 C CA . LYS B 1 245 ? 12.195 -8.836 13.297 1 96.81 245 LYS B CA 1
ATOM 4145 C C . LYS B 1 245 ? 13.469 -8.992 12.469 1 96.81 245 LYS B C 1
ATOM 4147 O O . LYS B 1 245 ? 14.5 -9.43 12.984 1 96.81 245 LYS B O 1
ATOM 4152 N N . ASP B 1 246 ? 13.367 -8.766 11.203 1 96.69 246 ASP B N 1
ATOM 4153 C CA . ASP B 1 246 ? 14.5 -8.984 10.305 1 96.69 246 ASP B CA 1
ATOM 4154 C C . ASP B 1 246 ? 14.336 -8.172 9.016 1 96.69 246 ASP B C 1
ATOM 4156 O O . ASP B 1 246 ? 13.227 -7.785 8.656 1 96.69 246 ASP B O 1
ATOM 4160 N N . THR B 1 247 ? 15.414 -7.828 8.352 1 97.56 247 THR B N 1
ATOM 4161 C CA . THR B 1 247 ? 15.508 -7.203 7.035 1 97.56 247 THR B CA 1
ATOM 4162 C C . THR B 1 247 ? 16.812 -7.574 6.348 1 97.56 247 THR B C 1
ATOM 4164 O O . THR B 1 247 ? 17.688 -8.211 6.953 1 97.56 247 THR B O 1
ATOM 4167 N N . ASN B 1 248 ? 16.891 -7.238 5.062 1 96.75 248 ASN B N 1
ATOM 4168 C CA . ASN B 1 248 ? 18.141 -7.492 4.34 1 96.75 248 ASN B CA 1
ATOM 4169 C C . ASN B 1 248 ? 18.891 -6.199 4.047 1 96.75 248 ASN B C 1
ATOM 4171 O O . ASN B 1 248 ? 19.844 -6.199 3.273 1 96.75 248 ASN B O 1
ATOM 4175 N N . LEU B 1 249 ? 18.531 -5.148 4.617 1 93.62 249 LEU B N 1
ATOM 4176 C CA . LEU B 1 249 ? 18.938 -3.791 4.258 1 93.62 249 LEU B CA 1
ATOM 4177 C C . LEU B 1 249 ? 20.453 -3.664 4.23 1 93.62 249 LEU B C 1
ATOM 4179 O O . LEU B 1 249 ? 21.016 -3.008 3.346 1 93.62 249 LEU B O 1
ATOM 4183 N N . THR B 1 250 ? 21.188 -4.184 5.121 1 92.81 250 THR B N 1
ATOM 4184 C CA . THR B 1 250 ? 22.625 -3.99 5.219 1 92.81 250 THR B CA 1
ATOM 4185 C C . THR B 1 250 ? 23.359 -4.969 4.312 1 92.81 250 THR B C 1
ATOM 4187 O O . THR B 1 250 ? 24.578 -4.859 4.137 1 92.81 250 THR B O 1
ATOM 4190 N N . ASN B 1 251 ? 22.672 -5.918 3.713 1 93.38 251 ASN B N 1
ATOM 4191 C CA . ASN B 1 251 ? 23.312 -6.969 2.939 1 93.38 251 ASN B CA 1
ATOM 4192 C C . ASN B 1 251 ? 22.938 -6.895 1.463 1 93.38 251 ASN B C 1
ATOM 4194 O O . ASN B 1 251 ? 23.141 -7.852 0.715 1 93.38 251 ASN B O 1
ATOM 4198 N N . ILE B 1 252 ? 22.328 -5.824 1.103 1 93 252 ILE B N 1
ATOM 4199 C CA . ILE B 1 252 ? 21.969 -5.664 -0.302 1 93 252 ILE B CA 1
ATOM 4200 C C . ILE B 1 252 ? 22.578 -4.367 -0.842 1 93 252 ILE B C 1
ATOM 4202 O O . ILE B 1 252 ? 22.984 -3.494 -0.07 1 93 252 ILE B O 1
ATOM 4206 N N . ASN B 1 253 ? 22.672 -4.262 -2.109 1 93.38 253 ASN B N 1
ATOM 4207 C CA . ASN B 1 253 ? 23.219 -3.08 -2.777 1 93.38 253 ASN B CA 1
ATOM 4208 C C . ASN B 1 253 ? 22.109 -2.082 -3.125 1 93.38 253 ASN B C 1
ATOM 4210 O O . ASN B 1 253 ? 20.922 -2.406 -3.045 1 93.38 253 ASN B O 1
ATOM 4214 N N . LEU B 1 254 ? 22.562 -0.833 -3.443 1 93.31 254 LEU B N 1
ATOM 4215 C CA . LEU B 1 254 ? 21.625 0.156 -3.957 1 93.31 254 LEU B CA 1
ATOM 4216 C C . LEU B 1 254 ? 20.875 -0.383 -5.176 1 93.31 254 LEU B C 1
ATOM 4218 O O . LEU B 1 254 ? 21.484 -1.02 -6.043 1 93.31 254 LEU B O 1
ATOM 4222 N N . GLY B 1 255 ? 19.594 -0.184 -5.184 1 93.38 255 GLY B N 1
ATOM 4223 C CA . GLY B 1 255 ? 18.797 -0.618 -6.316 1 93.38 255 GLY B CA 1
ATOM 4224 C C . GLY B 1 255 ? 18.234 -2.016 -6.152 1 93.38 255 GLY B C 1
ATOM 4225 O O . GLY B 1 255 ? 17.406 -2.459 -6.953 1 93.38 255 GLY B O 1
ATOM 4226 N N . GLU B 1 256 ? 18.594 -2.758 -5.16 1 94.56 256 GLU B N 1
ATOM 4227 C CA . GLU B 1 256 ? 18.078 -4.105 -4.914 1 94.56 256 GLU B CA 1
ATOM 4228 C C . GLU B 1 256 ? 16.891 -4.078 -3.969 1 94.56 256 GLU B C 1
ATOM 4230 O O . GLU B 1 256 ? 16.766 -3.178 -3.135 1 94.56 256 GLU B O 1
ATOM 4235 N N . PRO B 1 257 ? 16.031 -5.082 -4.062 1 95.31 257 PRO B N 1
ATOM 4236 C CA . PRO B 1 257 ? 14.789 -5.098 -3.291 1 95.31 257 PRO B CA 1
ATOM 4237 C C . PRO B 1 257 ? 15.016 -5.297 -1.795 1 95.31 257 PRO B C 1
ATOM 4239 O O . PRO B 1 257 ? 15.891 -6.082 -1.401 1 95.31 257 PRO B O 1
ATOM 4242 N N . ILE B 1 258 ? 14.242 -4.652 -0.979 1 96.19 258 ILE B N 1
ATOM 4243 C CA . ILE B 1 258 ? 14.328 -4.711 0.476 1 96.19 258 ILE B CA 1
ATOM 4244 C C . ILE B 1 258 ? 13.32 -5.727 1.011 1 96.19 258 ILE B C 1
ATOM 4246 O O . ILE B 1 258 ? 12.148 -5.691 0.644 1 96.19 258 ILE B O 1
ATOM 4250 N N . SER B 1 259 ? 13.742 -6.652 1.846 1 98.12 259 SER B N 1
ATOM 4251 C CA . SER B 1 259 ? 12.867 -7.559 2.588 1 98.12 259 SER B CA 1
ATOM 4252 C C . SER B 1 259 ? 12.586 -7.027 3.99 1 98.12 259 SER B C 1
ATOM 4254 O O . SER B 1 259 ? 13.469 -6.445 4.625 1 98.12 259 SER B O 1
ATOM 4256 N N . ILE B 1 260 ? 11.414 -7.184 4.434 1 98.19 260 ILE B N 1
ATOM 4257 C CA . ILE B 1 260 ? 11.023 -6.746 5.77 1 98.19 260 ILE B CA 1
ATOM 4258 C C . ILE B 1 260 ? 10.188 -7.832 6.441 1 98.19 260 ILE B C 1
ATOM 4260 O O . ILE B 1 260 ? 9.203 -8.305 5.875 1 98.19 260 ILE B O 1
ATOM 4264 N N . ASP B 1 261 ? 10.562 -8.266 7.656 1 98.31 261 ASP B N 1
ATOM 4265 C CA . ASP B 1 261 ? 9.812 -9.227 8.453 1 98.31 261 ASP B CA 1
ATOM 4266 C C . ASP B 1 261 ? 9.109 -8.547 9.625 1 98.31 261 ASP B C 1
ATOM 4268 O O . ASP B 1 261 ? 9.758 -8.039 10.539 1 98.31 261 ASP B O 1
ATOM 4272 N N . ASN B 1 262 ? 7.766 -8.547 9.516 1 98.25 262 ASN B N 1
ATOM 4273 C CA . ASN B 1 262 ? 6.949 -8.203 10.68 1 98.25 262 ASN B CA 1
ATOM 4274 C C . ASN B 1 262 ? 6.816 -6.688 10.844 1 98.25 262 ASN B C 1
ATOM 4276 O O . ASN B 1 262 ? 7.082 -6.152 11.914 1 98.25 262 ASN B O 1
ATOM 4280 N N . LEU B 1 263 ? 6.418 -6.031 9.852 1 98.12 263 LEU B N 1
ATOM 4281 C CA . LEU B 1 263 ? 6.043 -4.621 9.898 1 98.12 263 LEU B CA 1
ATOM 4282 C C . LEU B 1 263 ? 4.598 -4.457 10.359 1 98.12 263 LEU B C 1
ATOM 4284 O O . LEU B 1 263 ? 3.713 -5.188 9.906 1 98.12 263 LEU B O 1
ATOM 4288 N N . THR B 1 264 ? 4.328 -3.555 11.289 1 98.38 264 THR B N 1
ATOM 4289 C CA . THR B 1 264 ? 2.975 -3.322 11.773 1 98.38 264 THR B CA 1
ATOM 4290 C C . THR B 1 264 ? 2.348 -2.117 11.086 1 98.38 264 THR B C 1
ATOM 4292 O O . THR B 1 264 ? 2.982 -1.067 10.961 1 98.38 264 THR B O 1
ATOM 4295 N N . VAL B 1 265 ? 1.121 -2.273 10.656 1 98.06 265 VAL B N 1
ATOM 4296 C CA . VAL B 1 265 ? 0.401 -1.201 9.977 1 98.06 265 VAL B CA 1
ATOM 4297 C C . VAL B 1 265 ? -0.948 -0.972 10.656 1 98.06 265 VAL B C 1
ATOM 4299 O O . VAL B 1 265 ? -1.637 -1.928 11.016 1 98.06 265 VAL B O 1
ATOM 4302 N N . HIS B 1 266 ? -1.284 0.228 10.922 1 98.56 266 HIS B N 1
ATOM 4303 C CA . HIS B 1 266 ? -2.609 0.642 11.367 1 98.56 266 HIS B CA 1
ATOM 4304 C C . HIS B 1 266 ? -3.305 1.499 10.312 1 98.56 266 HIS B C 1
ATOM 4306 O O . HIS B 1 266 ? -2.645 2.199 9.547 1 98.56 266 HIS B O 1
ATOM 4312 N N . VAL B 1 267 ? -4.621 1.406 10.266 1 97.81 267 VAL B N 1
ATOM 4313 C CA . VAL B 1 267 ? -5.469 2.25 9.43 1 97.81 267 VAL B CA 1
ATOM 4314 C C . VAL B 1 267 ? -6.445 3.031 10.305 1 97.81 267 VAL B C 1
ATOM 4316 O O . VAL B 1 267 ? -7.176 2.443 11.102 1 97.81 267 VAL B O 1
ATOM 4319 N N . MET B 1 268 ? -6.398 4.297 10.141 1 98.12 268 MET B N 1
ATOM 4320 C CA . MET B 1 268 ? -7.27 5.164 10.93 1 98.12 268 MET B CA 1
ATOM 4321 C C . MET B 1 268 ? -8.305 5.844 10.047 1 98.12 268 MET B C 1
ATOM 4323 O O . MET B 1 268 ? -8.008 6.23 8.914 1 98.12 268 MET B O 1
ATOM 4327 N N . SER B 1 269 ? -9.469 5.973 10.562 1 96.69 269 SER B N 1
ATOM 4328 C CA . SER B 1 269 ? -10.516 6.809 9.984 1 96.69 269 SER B CA 1
ATOM 4329 C C . SER B 1 269 ? -10.977 7.891 10.953 1 96.69 269 SER B C 1
ATOM 4331 O O . SER B 1 269 ? -10.422 8.016 12.055 1 96.69 269 SER B O 1
ATOM 4333 N N . MET B 1 270 ? -11.883 8.688 10.477 1 96 270 MET B N 1
ATOM 4334 C CA . MET B 1 270 ? -12.305 9.891 11.203 1 96 270 MET B CA 1
ATOM 4335 C C . MET B 1 270 ? -12.562 9.57 12.672 1 96 270 MET B C 1
ATOM 4337 O O . MET B 1 270 ? -13.25 8.602 12.984 1 96 270 MET B O 1
ATOM 4341 N N . ASN B 1 271 ? -11.945 10.32 13.562 1 96.88 271 ASN B N 1
ATOM 4342 C CA . ASN B 1 271 ? -12.156 10.352 15 1 96.88 271 ASN B CA 1
ATOM 4343 C C . ASN B 1 271 ? -11.406 9.227 15.703 1 96.88 271 ASN B C 1
ATOM 4345 O O . ASN B 1 271 ? -11.469 9.102 16.922 1 96.88 271 ASN B O 1
ATOM 4349 N N . ASP B 1 272 ? -10.734 8.352 14.945 1 98 272 ASP B N 1
ATOM 4350 C CA . ASP B 1 272 ? -9.805 7.438 15.602 1 98 272 ASP B CA 1
ATOM 4351 C C . ASP B 1 272 ? -8.648 8.203 16.25 1 98 272 ASP B C 1
ATOM 4353 O O . ASP B 1 272 ? -8.273 9.281 15.781 1 98 272 ASP B O 1
ATOM 4357 N N . HIS B 1 273 ? -8.047 7.637 17.328 1 98.25 273 HIS B N 1
ATOM 4358 C CA . HIS B 1 273 ? -6.965 8.281 18.062 1 98.25 273 HIS B CA 1
ATOM 4359 C C . HIS B 1 273 ? -5.738 7.383 18.156 1 98.25 273 HIS B C 1
ATOM 4361 O O . HIS B 1 273 ? -5.867 6.168 18.328 1 98.25 273 HIS B O 1
ATOM 4367 N N . TYR B 1 274 ? -4.617 7.961 17.984 1 98.62 274 TYR B N 1
ATOM 4368 C CA . TYR B 1 274 ? -3.344 7.273 18.188 1 98.62 274 TYR B CA 1
ATOM 4369 C C . TYR B 1 274 ? -2.469 8.031 19.188 1 98.62 274 TYR B C 1
ATOM 4371 O O . TYR B 1 274 ? -2.135 9.203 18.953 1 98.62 274 TYR B O 1
ATOM 4379 N N . ASP B 1 275 ? -2.117 7.434 20.234 1 98.12 275 ASP B N 1
ATOM 4380 C CA . ASP B 1 275 ? -1.255 8.031 21.25 1 98.12 275 ASP B CA 1
ATOM 4381 C C . ASP B 1 275 ? 0.218 7.863 20.875 1 98.12 275 ASP B C 1
ATOM 4383 O O . ASP B 1 275 ? 0.717 6.742 20.781 1 98.12 275 ASP B O 1
ATOM 4387 N N . LEU B 1 276 ? 0.947 8.938 20.75 1 96.62 276 LEU B N 1
ATOM 4388 C CA . LEU B 1 276 ? 2.334 8.914 20.297 1 96.62 276 LEU B CA 1
ATOM 4389 C C . LEU B 1 276 ? 3.26 8.422 21.406 1 96.62 276 LEU B C 1
ATOM 4391 O O . LEU B 1 276 ? 4.387 8 21.141 1 96.62 276 LEU B O 1
ATOM 4395 N N . THR B 1 277 ? 2.842 8.508 22.625 1 94.5 277 THR B N 1
ATOM 4396 C CA . THR B 1 277 ? 3.648 8.078 23.75 1 94.5 277 THR B CA 1
ATOM 4397 C C . THR B 1 277 ? 3.527 6.57 23.969 1 94.5 277 THR B C 1
ATOM 4399 O O . THR B 1 277 ? 4.535 5.863 24.016 1 94.5 277 THR B O 1
ATOM 4402 N N . THR B 1 278 ? 2.305 6.07 24 1 95.56 278 THR B N 1
ATOM 4403 C CA . THR B 1 278 ? 2.084 4.652 24.281 1 95.56 278 THR B CA 1
ATOM 4404 C C . THR B 1 278 ? 2.086 3.85 22.984 1 95.56 278 THR B C 1
ATOM 4406 O O . THR B 1 278 ? 2.166 2.619 23 1 95.56 278 THR B O 1
ATOM 4409 N N . ARG B 1 279 ? 1.935 4.539 21.844 1 96.44 279 ARG B N 1
ATOM 4410 C CA . ARG B 1 279 ? 1.862 3.926 20.531 1 96.44 279 ARG B CA 1
ATOM 4411 C C . ARG B 1 279 ? 0.669 2.982 20.422 1 96.44 279 ARG B C 1
ATOM 4413 O O . ARG B 1 279 ? 0.802 1.855 19.938 1 96.44 279 ARG B O 1
ATOM 4420 N N . THR B 1 280 ? -0.436 3.5 20.828 1 97.19 280 THR B N 1
ATOM 4421 C CA . THR B 1 280 ? -1.662 2.709 20.828 1 97.19 280 THR B CA 1
ATOM 4422 C C . THR B 1 280 ? -2.75 3.396 20.016 1 97.19 280 THR B C 1
ATOM 4424 O O . THR B 1 280 ? -2.932 4.609 20.109 1 97.19 280 THR B O 1
ATOM 4427 N N . LEU B 1 281 ? -3.398 2.588 19.219 1 98.25 281 LEU B N 1
ATOM 4428 C CA . LEU B 1 281 ? -4.527 3.072 18.438 1 98.25 281 LEU B CA 1
ATOM 4429 C C . LEU B 1 281 ? -5.848 2.773 19.141 1 98.25 281 LEU B C 1
ATOM 4431 O O . LEU B 1 281 ? -6.051 1.666 19.641 1 98.25 281 LEU B O 1
ATOM 4435 N N . THR B 1 282 ? -6.699 3.744 19.281 1 97.62 282 THR B N 1
ATOM 4436 C CA . THR B 1 282 ? -8.078 3.592 19.734 1 97.62 282 THR B CA 1
ATOM 4437 C C . THR B 1 282 ? -9.047 3.906 18.594 1 97.62 282 THR B C 1
ATOM 4439 O O . THR B 1 282 ? -9.094 5.035 18.094 1 97.62 282 THR B O 1
ATOM 4442 N N . ILE B 1 283 ? -9.812 2.951 18.188 1 97.69 283 ILE B N 1
ATOM 4443 C CA . ILE B 1 283 ? -10.781 3.104 17.109 1 97.69 283 ILE B CA 1
ATOM 4444 C C . ILE B 1 283 ? -12.109 3.602 17.672 1 97.69 283 ILE B C 1
ATOM 4446 O O . ILE B 1 283 ? -12.688 2.971 18.562 1 97.69 283 ILE B O 1
ATOM 4450 N N . GLU B 1 284 ? -12.562 4.695 17.156 1 95.62 284 GLU B N 1
ATOM 4451 C CA . GLU B 1 284 ? -13.773 5.344 17.656 1 95.62 284 GLU B CA 1
ATOM 4452 C C . GLU B 1 284 ? -14.977 4.418 17.547 1 95.62 284 GLU B C 1
ATOM 4454 O O . GLU B 1 284 ? -15.688 4.203 18.531 1 95.62 284 GLU B O 1
ATOM 4459 N N . ASN B 1 285 ? -15.242 3.799 16.391 1 93.94 285 ASN B N 1
ATOM 4460 C CA . ASN B 1 285 ? -16.359 2.891 16.156 1 93.94 285 ASN B CA 1
ATOM 4461 C C . ASN B 1 285 ? -15.922 1.431 16.234 1 93.94 285 ASN B C 1
ATOM 4463 O O . ASN B 1 285 ? -16.297 0.619 15.391 1 93.94 285 ASN B O 1
ATOM 4467 N N . SER B 1 286 ? -15.203 1.166 17.266 1 94.31 286 SER B N 1
ATOM 4468 C CA . SER B 1 286 ? -14.656 -0.174 17.453 1 94.31 286 SER B CA 1
ATOM 4469 C C . SER B 1 286 ? -15.758 -1.229 17.422 1 94.31 286 SER B C 1
ATOM 4471 O O . SER B 1 286 ? -16.859 -1.007 17.938 1 94.31 286 SER B O 1
ATOM 4473 N N . GLN B 1 287 ? -15.492 -2.32 16.797 1 90.44 287 GLN B N 1
ATOM 4474 C CA . GLN B 1 287 ? -16.438 -3.426 16.766 1 90.44 287 GLN B CA 1
ATOM 4475 C C . GLN B 1 287 ? -16.641 -4.023 18.156 1 90.44 287 GLN B C 1
ATOM 4477 O O . GLN B 1 287 ? -17.641 -4.688 18.422 1 90.44 287 GLN B O 1
ATOM 4482 N N . PHE B 1 288 ? -15.695 -3.895 19.031 1 85.75 288 PHE B N 1
ATOM 4483 C CA . PHE B 1 288 ? -15.766 -4.484 20.375 1 85.75 288 PHE B CA 1
ATOM 4484 C C . PHE B 1 288 ? -16.328 -3.484 21.375 1 85.75 288 PHE B C 1
ATOM 4486 O O . PHE B 1 288 ? -16.734 -3.865 22.469 1 85.75 288 PHE B O 1
ATOM 4493 N N . ASN B 1 289 ? -16.25 -2.191 21.125 1 72.12 289 ASN B N 1
ATOM 4494 C CA . ASN B 1 289 ? -16.812 -1.155 21.984 1 72.12 289 ASN B CA 1
ATOM 4495 C C . ASN B 1 289 ? -17.641 -0.15 21.172 1 72.12 289 ASN B C 1
ATOM 4497 O O . ASN B 1 289 ? -17.219 0.991 20.984 1 72.12 289 ASN B O 1
ATOM 4501 N N . PRO B 1 290 ? -18.828 -0.555 20.656 1 60.34 290 PRO B N 1
ATOM 4502 C CA . PRO B 1 290 ? -19.578 0.364 19.797 1 60.34 290 PRO B CA 1
ATOM 4503 C C . PRO B 1 290 ? -20.078 1.592 20.547 1 60.34 290 PRO B C 1
ATOM 4505 O O . PRO B 1 290 ? -20.391 1.505 21.734 1 60.34 290 PRO B O 1
ATOM 4508 N N . ILE B 1 291 ? -19.594 2.822 20.219 1 57.41 291 ILE B N 1
ATOM 4509 C CA . ILE B 1 291 ? -20.234 4.02 20.766 1 57.41 291 ILE B CA 1
ATOM 4510 C C . ILE B 1 291 ? -21.734 3.963 20.516 1 57.41 291 ILE B C 1
ATOM 4512 O O . ILE B 1 291 ? -22.172 3.66 19.406 1 57.41 291 ILE B O 1
ATOM 4516 N N . PRO B 1 292 ? -22.516 4.023 21.531 1 49.25 292 PRO B N 1
ATOM 4517 C CA . PRO B 1 292 ? -23.969 4.004 21.375 1 49.25 292 PRO B CA 1
ATOM 4518 C C . PRO B 1 292 ? -24.469 4.961 20.297 1 49.25 292 PRO B C 1
ATOM 4520 O O . PRO B 1 292 ? -24 6.105 20.219 1 49.25 292 PRO B O 1
ATOM 4523 N N . GLN B 1 293 ? -24.672 4.512 19.125 1 43.75 293 GLN B N 1
ATOM 4524 C CA . GLN B 1 293 ? -25.359 5.352 18.156 1 43.75 293 GLN B CA 1
ATOM 4525 C C . GLN B 1 293 ? -26.625 5.969 18.75 1 43.75 293 GLN B C 1
ATOM 4527 O O . GLN B 1 293 ? -27.422 5.277 19.375 1 43.75 293 GLN B O 1
ATOM 4532 N N . ASP B 1 294 ? -26.5 7.168 19.203 1 35.25 294 ASP B N 1
ATOM 4533 C CA . ASP B 1 294 ? -27.766 7.77 19.609 1 35.25 294 ASP B CA 1
ATOM 4534 C C . ASP B 1 294 ? -28.859 7.465 18.594 1 35.25 294 ASP B C 1
ATOM 4536 O O . ASP B 1 294 ? -28.703 7.742 17.391 1 35.25 294 ASP B O 1
ATOM 4540 N N . LYS B 1 295 ? -29.75 6.527 18.906 1 32.12 295 LYS B N 1
ATOM 4541 C CA . LYS B 1 295 ? -31.047 6.586 18.234 1 32.12 295 LYS B CA 1
ATOM 4542 C C . LYS B 1 295 ? -31.688 7.965 18.391 1 32.12 295 LYS B C 1
ATOM 4544 O O . LYS B 1 295 ? -31.609 8.578 19.453 1 32.12 295 LYS B O 1
#